Protein AF-0000000080838903 (afdb_homodimer)

Foldseek 3Di:
DPPPLAFDVCVVVVVVVQPQFAGQRDFAAQVAADPQLVVVVVVCPVVQVDFDDQQLQLLLCLVCVLLVHDSLQKDKFQALLLVLLLLCVLQVWAEEEEEDLARPVNVVSNVVGNHHYHYDYQDVVNLSADPLVVLLVVCQVDQTQEYEYEAVGPPSQDHDFLVSVVSSVVSCVVRNHAYEYECQFQLLFDVSSVGPNVVVLDQRYKYKYGCCHLNPPVVQGMIMMGHNNSSSSVSSSVVDDTRRRHPSNSSCSNGVSPPVVSSVVSNVQSVPQLVVLQVLQVQFDQKDWRRHRGQKTKIFGHPDFLVVLQVQVVVVSYHWAQCCPRPPHHRGMTMTGGYGPVSSVVSSVSSCVPGPGPD/DPPDLAFDVCVVVVVVVQPQFAGQRDFAAQVAADPQLVVVVVVCPVVQVDFDDQQLQLLLCLVCVLLVHDSLQKDKFQALLLVLLLLCVLQVWAEEEEEDLARPSNVVSNVVGNHHYDYDYQDVVNLSADPLVVLLVVCQVDQTQEYEYEAVGPPSQDHDFLVSVVSSVVSCVVRNHAYEYECQFLLLFDVSSVGPNVVVLDQRYKYKYGCCHLNPPVVQGMIMMGHNNSSSSVSSSVVDDTRRRGPSNSSCSNGVSPPVVSSVVSNVQSVPQLVVLQVLQVQFPQKDWRRHRGQKTKIFGHPDFLVVLQVQVVVVSYHWAQCCPRPPHHRRMTMTGGYGPVSSVVSSVSSCVPGPGND

Solvent-accessible surface area (backbone atoms only — not comparable to full-atom values): 37213 Å² total; per-residue (Å²): 126,84,72,73,87,55,56,53,69,54,57,68,40,39,77,71,69,46,81,74,58,48,66,27,28,37,65,39,39,67,83,38,56,55,62,70,44,53,60,53,51,67,72,44,63,76,58,24,52,37,56,41,61,76,74,39,60,70,45,29,41,48,54,12,56,76,67,75,50,53,46,88,31,43,49,76,23,40,13,40,64,44,40,54,45,38,48,47,68,48,68,58,53,57,28,33,39,32,51,28,51,35,65,68,63,59,58,55,48,41,63,75,40,96,41,48,78,46,76,45,78,34,42,70,95,52,70,45,43,72,59,63,70,60,50,46,50,53,54,72,75,45,83,38,42,30,39,39,42,51,44,40,22,47,60,51,12,37,68,79,52,56,71,59,51,52,54,50,48,55,53,26,59,75,62,65,25,32,35,41,39,35,30,46,47,32,82,56,31,86,67,29,89,81,51,48,72,75,79,65,68,44,55,53,39,34,36,36,29,38,47,24,27,76,49,6,28,40,5,49,23,32,16,30,31,43,42,56,35,66,66,58,52,52,40,25,58,72,69,49,70,80,46,55,43,25,42,66,31,46,51,40,56,60,43,56,80,69,36,59,68,61,52,52,52,51,51,52,49,50,64,51,41,46,54,49,52,49,55,58,45,55,50,27,61,48,37,47,59,43,78,46,55,36,56,32,34,22,34,38,42,72,82,53,44,18,68,58,48,36,54,56,35,40,77,71,37,30,38,50,23,64,36,38,80,29,55,95,47,41,53,34,23,33,32,37,34,49,53,50,71,70,59,43,51,52,51,52,55,58,44,43,74,77,44,53,57,49,123,126,84,71,74,88,57,58,53,69,54,59,67,40,40,77,72,69,47,83,73,58,48,65,26,27,37,64,40,39,69,85,38,55,55,62,72,44,52,61,53,51,68,73,44,63,77,56,25,54,37,55,40,61,76,76,39,61,69,44,28,42,47,53,13,56,76,68,75,51,53,46,88,30,42,47,75,24,40,13,39,64,44,40,54,43,38,48,48,67,47,66,59,54,58,28,35,39,32,50,29,50,34,66,68,64,60,59,55,49,41,63,75,40,96,40,48,77,45,75,44,77,33,41,70,93,53,70,44,45,72,57,62,69,60,51,46,49,54,53,71,76,45,83,38,42,30,38,39,42,51,45,40,23,48,61,51,13,35,68,78,54,55,72,58,50,51,55,49,48,55,53,25,58,78,61,66,24,34,35,41,39,36,30,46,49,32,83,56,30,85,68,28,89,82,48,47,72,76,78,67,68,44,54,54,39,36,36,36,29,39,48,23,26,77,49,7,28,39,6,49,22,32,15,31,31,42,42,54,35,68,67,57,53,49,40,26,59,70,70,49,70,81,48,55,42,24,44,65,31,47,51,39,57,62,43,55,80,68,37,58,67,62,52,51,52,50,51,52,48,50,65,50,42,47,54,52,52,49,54,59,44,54,50,26,64,47,37,48,58,45,78,44,52,36,55,33,35,24,32,40,41,74,81,53,44,19,66,58,49,35,54,56,36,40,76,72,36,28,38,51,23,62,35,38,82,29,54,96,47,41,52,35,24,32,32,38,33,50,52,50,72,69,59,44,51,51,51,51,56,57,45,42,74,78,43,54,59,49,124

Sequence (718 aa):
MNKDLHGGNIYKFQREGKNSILDYSSNINPLGVPQKFIDIAKENFDKLVNYPDPYYIELRKKIAEFNSLNVDNIIVGNGATEILFLYIRALKPRKVLILAPCFAEYERALKSISTKIEYFELKENDNFYPNIINLKKEIENNNYDLLLLCNPNNPTGQFIKLEDIKEIIKTCENKNTKIFIDEAFIEFIENWKEKTVSLLKNKNIFIMRAFTKFFAIPGLRLGYGIGFDEDILKKMWEEKEPWTVNTFANLAGLIMLDDKEYIEKSEKWILEEKKFIYKELSEFQYIKAYKTECNFILVKLTNISSESLREKMIEKNILIRDASNFKFLDYHFVRLAIKDRKSNLKMLETLSEFVEYRGMNKDLHGGNIYKFQREGKNSILDYSSNINPLGVPQKFIDIAKENFDKLVNYPDPYYIELRKKIAEFNSLNVDNIIVGNGATEILFLYIRALKPRKVLILAPCFAEYERALKSISTKIEYFELKENDNFYPNIINLKKEIENNNYDLLLLCNPNNPTGQFIKLEDIKEIIKTCENKNTKIFIDEAFIEFIENWKEKTVSLLKNKNIFIMRAFTKFFAIPGLRLGYGIGFDEDILKKMWEEKEPWTVNTFANLAGLIMLDDKEYIEKSEKWILEEKKFIYKELSEFQYIKAYKTECNFILVKLTNISSESLREKMIEKNILIRDASNFKFLDYHFVRLAIKDRKSNLKMLETLSEFVEYRG

Radius of gyration: 27.22 Å; Cα contacts (8 Å, |Δi|>4): 1450; chains: 2; bounding box: 52×99×55 Å

Organism: Fusobacterium vincentii (NCBI:txid155615)

InterPro domains:
  IPR004839 Aminotransferase, class I/classII, large domain [PF00155] (22-341)
  IPR015421 Pyridoxal phosphate-dependent transferase, major domain [G3DSA:3.40.640.10] (33-259)
  IPR015422 Pyridoxal phosphate-dependent transferase, small domain [G3DSA:3.90.1150.10] (21-351)
  IPR015424 Pyridoxal phosphate-dependent transferase [SSF53383] (15-354)

Nearest PDB structures (foldseek):
  3ftb-assembly2_D  TM=9.572E-01  e=6.690E-36  Clostridium acetobutylicum
  3ftb-assembly2_E  TM=9.507E-01  e=4.378E-35  Clostridium acetobutylicum
  1b5p-assembly1_B  TM=8.440E-01  e=1.342E-21  Thermus thermophilus HB8
  2gb3-assembly3_E  TM=8.335E-01  e=5.248E-22  Thermotoga maritima
  1v2d-assembly1_A-2  TM=8.650E-01  e=5.748E-20  Thermus thermophilus

pLDDT: mean 95.36, std 7.96, range [31.88, 98.94]

Secondary structure (DSSP, 8-state):
----SSS--THHHHHTT----EE-SS---TT-S-HHHHHHHHT-GGGGGSPPPTT-HHHHHHHHHHHT--GGGEEEESSHHHHHHHHHHHH--SEEEEEES--THHHHHHHTTT-EEEEEE--GGGTT---HHHHHHHHHHS--SEEEEESS-TTT-----HHHHHHHHHHHHHTT-EEEEE-TTGGGSTTGGGT-GGGG--TTEEEEEESTTTT--TTT--EEEEES-HHHHHHHHHHSPTT-S-HHHHHHHHHHTT-HHHHHHHHHHHHHHHHHHHHHHHTBTTEEEPP-SSSEEEEEESSS-HHHHHHHHHHTTEE-EE-TTSTT--TTEEEEE---HHHHHHHHHHHHTTS-B--/----SSS--THHHHHTT----EE-SS---TT-S-HHHHHHHHT-GGGGGSPPPTT-HHHHHHHHHHHT--GGGEEEESSHHHHHHHHHHHH--SEEEEEES--THHHHHHHTTT-EEEEEE--GGGTT---HHHHHHHHHHS--SEEEEESS-TTT-----HHHHHHHHHHHHHTT-EEEEE-TTGGGSTTGGGT-GGGG--TTEEEEEESTTTT--TTT--EEEEES-HHHHHHHHHHSPTT-S-HHHHHHHHHHTT-HHHHHHHHHHHHHHHHHHHHHHHTBTTEEEPP-SSSEEEEEESSS-HHHHHHHHHHTTEE-EE-TTSTT--TTEEEEE---HHHHHHHHHHHHTTS-B--

Structure (mmCIF, N/CA/C/O backbone):
data_AF-0000000080838903-model_v1
#
loop_
_entity.id
_entity.type
_entity.pdbx_description
1 polymer 'Histidinol-phosphate transaminase'
#
loop_
_atom_site.group_PDB
_atom_site.id
_atom_site.type_symbol
_atom_site.label_atom_id
_atom_site.label_alt_id
_atom_site.label_comp_id
_atom_site.label_asym_id
_atom_site.label_entity_id
_atom_site.label_seq_id
_atom_site.pdbx_PDB_ins_code
_atom_site.Cartn_x
_atom_site.Cartn_y
_atom_site.Cartn_z
_atom_site.occupancy
_atom_site.B_iso_or_equiv
_atom_site.auth_seq_id
_atom_site.auth_comp_id
_atom_site.auth_asym_id
_atom_site.auth_atom_id
_atom_site.pdbx_PDB_model_num
ATOM 1 N N . MET A 1 1 ? -7.855 19.797 -17.406 1 31.88 1 MET A N 1
ATOM 2 C CA . MET A 1 1 ? -6.613 19.578 -16.672 1 31.88 1 MET A CA 1
ATOM 3 C C . MET A 1 1 ? -6.898 19.266 -15.203 1 31.88 1 MET A C 1
ATOM 5 O O . MET A 1 1 ? -7.539 20.062 -14.508 1 31.88 1 MET A O 1
ATOM 9 N N . ASN A 1 2 ? -7.027 18.016 -14.906 1 43.53 2 ASN A N 1
ATOM 10 C CA . ASN A 1 2 ? -7.391 17.531 -13.586 1 43.53 2 ASN A CA 1
ATOM 11 C C . ASN A 1 2 ? -6.594 18.234 -12.484 1 43.53 2 ASN A C 1
ATOM 13 O O . ASN A 1 2 ? -5.363 18.203 -12.5 1 43.53 2 ASN A O 1
ATOM 17 N N . LYS A 1 3 ? -7.137 19.281 -12.031 1 47.53 3 LYS A N 1
ATOM 18 C CA . LYS A 1 3 ? -6.598 20.078 -10.93 1 47.53 3 LYS A CA 1
ATOM 19 C C . LYS A 1 3 ? -5.98 19.172 -9.859 1 47.53 3 LYS A C 1
ATOM 21 O O . LYS A 1 3 ? -6.59 18.172 -9.453 1 47.53 3 LYS A O 1
ATOM 26 N N . ASP A 1 4 ? -4.656 19.406 -9.703 1 58.56 4 ASP A N 1
ATOM 27 C CA . ASP A 1 4 ? -3.9 18.703 -8.664 1 58.56 4 ASP A CA 1
ATOM 28 C C . ASP A 1 4 ? -4.551 18.891 -7.297 1 58.56 4 ASP A C 1
ATOM 30 O O . ASP A 1 4 ? -4.605 20 -6.77 1 58.56 4 ASP A O 1
ATOM 34 N N . LEU A 1 5 ? -5.254 17.984 -6.855 1 62.84 5 LEU A N 1
ATOM 35 C CA . LEU A 1 5 ? -5.984 17.984 -5.59 1 62.84 5 LEU A CA 1
ATOM 36 C C . LEU A 1 5 ? -5.027 18.141 -4.41 1 62.84 5 LEU A C 1
ATOM 38 O O . LEU A 1 5 ? -5.406 18.656 -3.361 1 62.84 5 LEU A O 1
ATOM 42 N N . HIS A 1 6 ? -3.789 17.766 -4.746 1 73.31 6 HIS A N 1
ATOM 43 C CA . HIS A 1 6 ? -2.846 17.734 -3.635 1 73.31 6 HIS A CA 1
ATOM 44 C C . HIS A 1 6 ? -1.584 18.531 -3.959 1 73.31 6 HIS A C 1
ATOM 46 O O . HIS A 1 6 ? -1.337 18.859 -5.121 1 73.31 6 HIS A O 1
ATOM 52 N N . GLY A 1 7 ? -0.946 19.031 -2.957 1 73.25 7 GLY A N 1
ATOM 53 C CA . GLY A 1 7 ? 0.39 19.578 -3.117 1 73.25 7 GLY A CA 1
ATOM 54 C C . GLY A 1 7 ? 1.44 18.531 -3.404 1 73.25 7 GLY A C 1
ATOM 55 O O . GLY A 1 7 ? 1.166 17.328 -3.311 1 73.25 7 GLY A O 1
ATOM 56 N N . GLY A 1 8 ? 2.551 18.953 -3.945 1 73.19 8 GLY A N 1
ATOM 57 C CA . GLY A 1 8 ? 3.707 18.062 -4.02 1 73.19 8 GLY A CA 1
ATOM 58 C C . GLY A 1 8 ? 3.863 17.406 -5.371 1 73.19 8 GLY A C 1
ATOM 59 O O . GLY A 1 8 ? 4.766 16.578 -5.566 1 73.19 8 GLY A O 1
ATOM 60 N N . ASN A 1 9 ? 2.945 17.734 -6.23 1 76.12 9 ASN A N 1
ATOM 61 C CA . ASN A 1 9 ? 3.088 17.125 -7.547 1 76.12 9 ASN A CA 1
ATOM 62 C C . ASN A 1 9 ? 4.176 17.812 -8.367 1 76.12 9 ASN A C 1
ATOM 64 O O . ASN A 1 9 ? 3.879 18.469 -9.359 1 76.12 9 ASN A O 1
ATOM 68 N N . ILE A 1 10 ? 5.371 17.531 -8.039 1 81.88 10 ILE A N 1
ATOM 69 C CA . ILE A 1 10 ? 6.523 18.188 -8.656 1 81.88 10 ILE A CA 1
ATOM 70 C C . ILE A 1 10 ? 6.809 17.531 -10.016 1 81.88 10 ILE A C 1
ATOM 72 O O . ILE A 1 10 ? 7.551 18.094 -10.828 1 81.88 10 ILE A O 1
ATOM 76 N N . TYR A 1 11 ? 6.277 16.391 -10.211 1 83.12 11 TYR A N 1
ATOM 77 C CA . TYR A 1 11 ? 6.609 15.586 -11.375 1 83.12 11 TYR A CA 1
ATOM 78 C C . TYR A 1 11 ? 6.055 16.219 -12.648 1 83.12 11 TYR A C 1
ATOM 80 O O . TYR A 1 11 ? 6.641 16.062 -13.727 1 83.12 11 TYR A O 1
ATOM 88 N N . LYS A 1 12 ? 4.934 16.891 -12.5 1 79.81 12 LYS A N 1
ATOM 89 C CA . LYS A 1 12 ? 4.438 17.641 -13.641 1 79.81 12 LYS A CA 1
ATOM 90 C C . LYS A 1 12 ? 5.473 18.656 -14.125 1 79.81 12 LYS A C 1
ATOM 92 O O . LYS A 1 12 ? 5.707 18.781 -15.328 1 79.81 12 LYS A O 1
ATOM 97 N N . PHE A 1 13 ? 6.156 19.234 -13.211 1 81.69 13 PHE A N 1
ATOM 98 C CA . PHE A 1 13 ? 7.129 20.266 -13.531 1 81.69 13 PHE A CA 1
ATOM 99 C C . PHE A 1 13 ? 8.43 19.656 -14.031 1 81.69 13 PHE A C 1
ATOM 101 O O . PHE A 1 13 ? 9.094 20.219 -14.906 1 81.69 13 PHE A O 1
ATOM 108 N N . GLN A 1 14 ? 8.719 18.5 -13.453 1 82.69 14 GLN A N 1
ATOM 109 C CA . GLN A 1 14 ? 9.906 17.812 -13.922 1 82.69 14 GLN A CA 1
ATOM 110 C C . GLN A 1 14 ? 9.766 17.391 -15.383 1 82.69 14 GLN A C 1
ATOM 112 O O . GLN A 1 14 ? 10.719 17.5 -16.156 1 82.69 14 GLN A O 1
ATOM 117 N N . ARG A 1 15 ? 8.664 16.969 -15.742 1 80.81 15 ARG A N 1
ATOM 118 C CA . ARG A 1 15 ? 8.406 16.578 -17.125 1 80.81 15 ARG A CA 1
ATOM 119 C C . ARG A 1 15 ? 8.477 17.781 -18.062 1 80.81 15 ARG A C 1
ATOM 121 O O . ARG A 1 15 ? 8.742 17.625 -19.25 1 80.81 15 ARG A O 1
ATOM 128 N N . GLU A 1 16 ? 8.305 18.984 -17.484 1 82.38 16 GLU A N 1
ATOM 129 C CA . GLU A 1 16 ? 8.391 20.219 -18.25 1 82.38 16 GLU A CA 1
ATOM 130 C C . GLU A 1 16 ? 9.805 20.781 -18.234 1 82.38 16 GLU A C 1
ATOM 132 O O . GLU A 1 16 ? 10.047 21.891 -18.734 1 82.38 16 GLU A O 1
ATOM 137 N N . GLY A 1 17 ? 10.719 20.094 -17.594 1 78.31 17 GLY A N 1
ATOM 138 C CA . GLY A 1 17 ? 12.117 20.484 -17.625 1 78.31 17 GLY A CA 1
ATOM 139 C C . GLY A 1 17 ? 12.547 21.266 -16.391 1 78.31 17 GLY A C 1
ATOM 140 O O . GLY A 1 17 ? 13.688 21.734 -16.312 1 78.31 17 GLY A O 1
ATOM 141 N N . LYS A 1 18 ? 11.648 21.438 -15.477 1 79.38 18 LYS A N 1
ATOM 142 C CA . LYS A 1 18 ? 11.969 22.141 -14.242 1 79.38 18 LYS A CA 1
ATOM 143 C C . LYS A 1 18 ? 12.414 21.172 -13.148 1 79.38 18 LYS A C 1
ATOM 145 O O . LYS A 1 18 ? 11.594 20.688 -12.367 1 79.38 18 LYS A O 1
ATOM 150 N N . ASN A 1 19 ? 13.656 20.953 -12.906 1 79.19 19 ASN A N 1
ATOM 151 C CA . ASN A 1 19 ? 14.18 19.891 -12.047 1 79.19 19 ASN A CA 1
ATOM 152 C C . ASN A 1 19 ? 14.523 20.422 -10.656 1 79.19 19 ASN A C 1
ATOM 154 O O . ASN A 1 19 ? 14.742 19.641 -9.734 1 79.19 19 ASN A O 1
ATOM 158 N N . SER A 1 20 ? 14.484 21.719 -10.477 1 85.81 20 SER A N 1
ATOM 159 C CA . SER A 1 20 ? 14.922 22.266 -9.195 1 85.81 20 SER A CA 1
ATOM 160 C C . SER A 1 20 ? 13.828 23.125 -8.555 1 85.81 20 SER A C 1
ATOM 162 O O . SER A 1 20 ? 14.07 24.266 -8.172 1 85.81 20 SER A O 1
ATOM 164 N N . ILE A 1 21 ? 12.766 22.562 -8.422 1 91.25 21 ILE A N 1
ATOM 165 C CA . ILE A 1 21 ? 11.664 23.328 -7.844 1 91.25 21 ILE A CA 1
ATOM 166 C C . ILE A 1 21 ? 11.719 23.234 -6.32 1 91.25 21 ILE A C 1
ATOM 168 O O . ILE A 1 21 ? 11.914 22.141 -5.766 1 91.25 21 ILE A O 1
ATOM 172 N N . LEU A 1 22 ? 11.789 24.406 -5.688 1 95.12 22 LEU A N 1
ATOM 173 C CA . LEU A 1 22 ? 11.648 24.484 -4.238 1 95.12 22 LEU A CA 1
ATOM 174 C C . LEU A 1 22 ? 10.188 24.312 -3.826 1 95.12 22 LEU A C 1
ATOM 176 O O . LEU A 1 22 ? 9.375 25.203 -4.031 1 95.12 22 LEU A O 1
ATOM 180 N N . ASP A 1 23 ? 9.828 23.125 -3.223 1 95.38 23 ASP A N 1
ATOM 181 C CA . ASP A 1 23 ? 8.438 22.75 -3.008 1 95.38 23 ASP A CA 1
ATOM 182 C C . ASP A 1 23 ? 7.949 23.203 -1.637 1 95.38 23 ASP A C 1
ATOM 184 O O . ASP A 1 23 ? 8.203 22.547 -0.627 1 95.38 23 ASP A O 1
ATOM 188 N N . TYR A 1 24 ? 7.203 24.312 -1.584 1 97.44 24 TYR A N 1
ATOM 189 C CA . TYR A 1 24 ? 6.547 24.812 -0.381 1 97.44 24 TYR A CA 1
ATOM 190 C C . TYR A 1 24 ? 5.102 24.344 -0.315 1 97.44 24 TYR A C 1
ATOM 192 O O . TYR A 1 24 ? 4.344 24.766 0.565 1 97.44 24 TYR A O 1
ATOM 200 N N . SER A 1 25 ? 4.691 23.453 -1.277 1 96.25 25 SER A N 1
ATOM 201 C CA . SER A 1 25 ? 3.312 22.984 -1.311 1 96.25 25 SER A CA 1
ATOM 202 C C . SER A 1 25 ? 3.133 21.75 -0.447 1 96.25 25 SER A C 1
ATOM 204 O O . SER A 1 25 ? 2.006 21.375 -0.109 1 96.25 25 SER A O 1
ATOM 206 N N . SER A 1 26 ? 4.191 21.047 -0.127 1 94.81 26 SER A N 1
ATOM 207 C CA . SER A 1 26 ? 4.152 19.859 0.716 1 94.81 26 SER A CA 1
ATOM 208 C C . SER A 1 26 ? 4.781 20.125 2.078 1 94.81 26 SER A C 1
ATOM 210 O O . SER A 1 26 ? 5.844 20.75 2.168 1 94.81 26 SER A O 1
ATOM 212 N N . ASN A 1 27 ? 4.168 19.672 3.066 1 97.06 27 ASN A N 1
ATOM 213 C CA . ASN A 1 27 ? 4.559 19.938 4.441 1 97.06 27 ASN A CA 1
ATOM 214 C C . ASN A 1 27 ? 5.496 18.859 4.988 1 97.06 27 ASN A C 1
ATOM 216 O O . ASN A 1 27 ? 5.141 18.141 5.918 1 97.06 27 ASN A O 1
ATOM 220 N N . ILE A 1 28 ? 6.691 18.828 4.418 1 97.56 28 ILE A N 1
ATOM 221 C CA . ILE A 1 28 ? 7.648 17.781 4.766 1 97.56 28 ILE A CA 1
ATOM 222 C C . ILE A 1 28 ? 8.82 18.391 5.535 1 97.56 28 ILE A C 1
ATOM 224 O O . ILE A 1 28 ? 9.305 19.469 5.188 1 97.56 28 ILE A O 1
ATOM 228 N N . ASN A 1 29 ? 9.266 17.734 6.605 1 98.56 29 ASN A N 1
ATOM 229 C CA . ASN A 1 29 ? 10.438 18.125 7.375 1 98.56 29 ASN A CA 1
ATOM 230 C C . ASN A 1 29 ? 11.648 18.359 6.477 1 98.56 29 ASN A C 1
ATOM 232 O O . ASN A 1 29 ? 12.078 17.438 5.77 1 98.56 29 ASN A O 1
ATOM 236 N N . PRO A 1 30 ? 12.227 19.547 6.484 1 97.88 30 PRO A N 1
ATOM 237 C CA . PRO A 1 30 ? 13.312 19.859 5.555 1 97.88 30 PRO A CA 1
ATOM 238 C C . PRO A 1 30 ? 14.625 19.188 5.938 1 97.88 30 PRO A C 1
ATOM 240 O O . PRO A 1 30 ? 15.586 19.219 5.16 1 97.88 30 PRO A O 1
ATOM 243 N N . LEU A 1 31 ? 14.664 18.578 7.102 1 98 31 LEU A N 1
ATOM 244 C CA . LEU A 1 31 ? 15.875 17.891 7.508 1 98 31 LEU A CA 1
ATOM 245 C C . LEU A 1 31 ? 16.109 16.641 6.652 1 98 31 LEU A C 1
ATOM 247 O O . LEU A 1 31 ? 17.203 16.078 6.652 1 98 31 LEU A O 1
ATOM 251 N N . GLY A 1 32 ? 15.07 16.219 6.012 1 97.94 32 GLY A N 1
ATOM 252 C CA . GLY A 1 32 ? 15.203 15.102 5.094 1 97.94 32 GLY A CA 1
ATOM 253 C C . GLY A 1 32 ? 15.133 13.75 5.785 1 97.94 32 GLY A C 1
ATOM 254 O O . GLY A 1 32 ? 14.75 13.672 6.953 1 97.94 32 GLY A O 1
ATOM 255 N N . VAL A 1 33 ? 15.422 12.727 5.027 1 98.44 33 VAL A N 1
ATOM 256 C CA . VAL A 1 33 ? 15.344 11.352 5.523 1 98.44 33 VAL A CA 1
ATOM 257 C C . VAL A 1 33 ? 16.422 11.125 6.582 1 98.44 33 VAL A C 1
ATOM 259 O O . VAL A 1 33 ? 17.578 11.477 6.379 1 98.44 33 VAL A O 1
ATOM 262 N N . PRO A 1 34 ? 16.078 10.547 7.711 1 98.5 34 PRO A N 1
ATOM 263 C CA . PRO A 1 34 ? 17.062 10.281 8.75 1 98.5 34 PRO A CA 1
ATOM 264 C C . PRO A 1 34 ? 18.234 9.422 8.258 1 98.5 34 PRO A C 1
ATOM 266 O O . PRO A 1 34 ? 18 8.344 7.695 1 98.5 34 PRO A O 1
ATOM 269 N N . GLN A 1 35 ? 19.438 9.859 8.523 1 98.19 35 GLN A N 1
ATOM 270 C CA . GLN A 1 35 ? 20.641 9.188 8.039 1 98.19 35 GLN A CA 1
ATOM 271 C C . GLN A 1 35 ? 20.781 7.793 8.641 1 98.19 35 GLN A C 1
ATOM 273 O O . GLN A 1 35 ? 21.219 6.859 7.965 1 98.19 35 GLN A O 1
ATOM 278 N N . LYS A 1 36 ? 20.391 7.648 9.898 1 98.06 36 LYS A N 1
ATOM 279 C CA . LYS A 1 36 ? 20.469 6.344 10.555 1 98.06 36 LYS A CA 1
ATOM 280 C C . LYS A 1 36 ? 19.672 5.297 9.797 1 98.06 36 LYS A C 1
ATOM 282 O O . LYS A 1 36 ? 20.125 4.164 9.617 1 98.06 36 LYS A O 1
ATOM 287 N N . PHE A 1 37 ? 18.516 5.637 9.375 1 98.44 37 PHE A N 1
ATOM 288 C CA . PHE A 1 37 ? 17.688 4.734 8.578 1 98.44 37 PHE A CA 1
ATOM 289 C C . PHE A 1 37 ? 18.359 4.422 7.25 1 98.44 37 PHE A C 1
ATOM 291 O O . PHE A 1 37 ? 18.422 3.258 6.84 1 98.44 37 PHE A O 1
ATOM 298 N N . ILE A 1 38 ? 18.859 5.465 6.547 1 98.25 38 ILE A N 1
ATOM 299 C CA . ILE A 1 38 ? 19.5 5.285 5.25 1 98.25 38 ILE A CA 1
ATOM 300 C C . ILE A 1 38 ? 20.625 4.266 5.367 1 98.25 38 ILE A C 1
ATOM 302 O O . ILE A 1 38 ? 20.703 3.324 4.574 1 98.25 38 ILE A O 1
ATOM 306 N N . ASP A 1 39 ? 21.453 4.402 6.395 1 98.12 39 ASP A N 1
ATOM 307 C CA . ASP A 1 39 ? 22.609 3.543 6.582 1 98.12 39 ASP A CA 1
ATOM 308 C C . ASP A 1 39 ? 22.203 2.088 6.773 1 98.12 39 ASP A C 1
ATOM 310 O O . ASP A 1 39 ? 22.781 1.185 6.172 1 98.12 39 ASP A O 1
ATOM 314 N N . ILE A 1 40 ? 21.203 1.853 7.555 1 97.88 40 ILE A N 1
ATOM 315 C CA . ILE A 1 40 ? 20.766 0.494 7.855 1 97.88 40 ILE A CA 1
ATOM 316 C C . ILE A 1 40 ? 20.031 -0.093 6.652 1 97.88 40 ILE A C 1
ATOM 318 O O . ILE A 1 40 ? 20.219 -1.261 6.309 1 97.88 40 ILE A O 1
ATOM 322 N N . ALA A 1 41 ? 19.188 0.715 5.996 1 97.94 41 ALA A N 1
ATOM 323 C CA . ALA A 1 41 ? 18.438 0.255 4.836 1 97.94 41 ALA A CA 1
ATOM 324 C C . ALA A 1 41 ? 19.375 -0.19 3.713 1 97.94 41 ALA A C 1
ATOM 326 O O . ALA A 1 41 ? 19.109 -1.186 3.035 1 97.94 41 ALA A O 1
ATOM 327 N N . LYS A 1 42 ? 20.438 0.542 3.516 1 97.81 42 LYS A N 1
ATOM 328 C CA . LYS A 1 42 ? 21.391 0.248 2.451 1 97.81 42 LYS A CA 1
ATOM 329 C C . LYS A 1 42 ? 21.984 -1.142 2.623 1 97.81 42 LYS A C 1
ATOM 331 O O . LYS A 1 42 ? 22.406 -1.77 1.646 1 97.81 42 LYS A O 1
ATOM 336 N N . GLU A 1 43 ? 21.938 -1.652 3.811 1 97.19 43 GLU A N 1
ATOM 337 C CA . GLU A 1 43 ? 22.547 -2.951 4.094 1 97.19 43 GLU A CA 1
ATOM 338 C C . GLU A 1 43 ? 21.484 -4.059 4.109 1 97.19 43 GLU A C 1
ATOM 340 O O . GLU A 1 43 ? 21.812 -5.215 4.391 1 97.19 43 GLU A O 1
ATOM 345 N N . ASN A 1 44 ? 20.281 -3.771 3.773 1 96.69 44 ASN A N 1
ATOM 346 C CA . ASN A 1 44 ? 19.219 -4.758 4.008 1 96.69 44 ASN A CA 1
ATOM 347 C C . ASN A 1 44 ? 18.359 -4.965 2.766 1 96.69 44 ASN A C 1
ATOM 349 O O . ASN A 1 44 ? 17.203 -5.355 2.869 1 96.69 44 ASN A O 1
ATOM 353 N N . PHE A 1 45 ? 18.922 -4.727 1.612 1 97.19 45 PHE A N 1
ATOM 354 C CA . PHE A 1 45 ? 18.172 -4.918 0.379 1 97.19 45 PHE A CA 1
ATOM 355 C C . PHE A 1 45 ? 17.844 -6.395 0.159 1 97.19 45 PHE A C 1
ATOM 357 O O . PHE A 1 45 ? 16.875 -6.73 -0.507 1 97.19 45 PHE A O 1
ATOM 364 N N . ASP A 1 46 ? 18.625 -7.301 0.744 1 94.12 46 ASP A N 1
ATOM 365 C CA . ASP A 1 46 ? 18.422 -8.742 0.6 1 94.12 46 ASP A CA 1
ATOM 366 C C . ASP A 1 46 ? 17.125 -9.18 1.279 1 94.12 46 ASP A C 1
ATOM 368 O O . ASP A 1 46 ? 16.578 -10.234 0.948 1 94.12 46 ASP A O 1
ATOM 372 N N . LYS A 1 47 ? 16.625 -8.383 2.213 1 94.06 47 LYS A N 1
ATOM 373 C CA . LYS A 1 47 ? 15.398 -8.719 2.938 1 94.06 47 LYS A CA 1
ATOM 374 C C . LYS A 1 47 ? 14.164 -8.562 2.047 1 94.06 47 LYS A C 1
ATOM 376 O O . LYS A 1 47 ? 13.094 -9.078 2.365 1 94.06 47 LYS A O 1
ATOM 381 N N . LEU A 1 48 ? 14.352 -7.922 0.918 1 97.12 48 LEU A N 1
ATOM 382 C CA . LEU A 1 48 ? 13.234 -7.66 0.017 1 97.12 48 LEU A CA 1
ATOM 383 C C . LEU A 1 48 ? 12.703 -8.961 -0.579 1 97.12 48 LEU A C 1
ATOM 385 O O . LEU A 1 48 ? 11.594 -8.984 -1.128 1 97.12 48 LEU A O 1
ATOM 389 N N . VAL A 1 49 ? 13.406 -10.102 -0.473 1 96.19 49 VAL A N 1
ATOM 390 C CA . VAL A 1 49 ? 13.016 -11.367 -1.077 1 96.19 49 VAL A CA 1
ATOM 391 C C . VAL A 1 49 ? 11.914 -12.023 -0.242 1 96.19 49 VAL A C 1
ATOM 393 O O . VAL A 1 49 ? 11.281 -12.984 -0.684 1 96.19 49 VAL A O 1
ATOM 396 N N . ASN A 1 50 ? 11.672 -11.469 0.924 1 93.44 50 ASN A N 1
ATOM 397 C CA . ASN A 1 50 ? 10.633 -11.992 1.801 1 93.44 50 ASN A CA 1
ATOM 398 C C . ASN A 1 50 ? 9.43 -11.055 1.868 1 93.44 50 ASN A C 1
ATOM 400 O O . ASN A 1 50 ? 9.594 -9.828 1.816 1 93.44 50 ASN A O 1
ATOM 404 N N . TYR A 1 51 ? 8.273 -11.688 1.988 1 92.19 51 TYR A N 1
ATOM 405 C CA . TYR A 1 51 ? 7.113 -10.891 2.365 1 92.19 51 TYR A CA 1
ATOM 406 C C . TYR A 1 51 ? 7.27 -10.328 3.771 1 92.19 51 TYR A C 1
ATOM 408 O O . TYR A 1 51 ? 7.895 -10.953 4.633 1 92.19 51 TYR A O 1
ATOM 416 N N . PRO A 1 52 ? 6.719 -9.133 3.926 1 92.5 52 PRO A N 1
ATOM 417 C CA . PRO A 1 52 ? 6.742 -8.617 5.297 1 92.5 52 PRO A CA 1
ATOM 418 C C . PRO A 1 52 ? 5.914 -9.461 6.262 1 92.5 52 PRO A C 1
ATOM 420 O O . PRO A 1 52 ? 5.121 -10.297 5.824 1 92.5 52 PRO A O 1
ATOM 423 N N . ASP A 1 53 ? 6.211 -9.281 7.551 1 91.94 53 ASP A N 1
ATOM 424 C CA . ASP A 1 53 ? 5.352 -9.883 8.562 1 91.94 53 ASP A CA 1
ATOM 425 C C . ASP A 1 53 ? 3.895 -9.477 8.359 1 91.94 53 ASP A C 1
ATOM 427 O O . ASP A 1 53 ? 3.576 -8.289 8.312 1 91.94 53 ASP A O 1
ATOM 431 N N . PRO A 1 54 ? 3.062 -10.438 8.203 1 90.25 54 PRO A N 1
ATOM 432 C CA . PRO A 1 54 ? 1.663 -10.109 7.926 1 90.25 54 PRO A CA 1
ATOM 433 C C . PRO A 1 54 ? 1.014 -9.305 9.055 1 90.25 54 PRO A C 1
ATOM 435 O O . PRO A 1 54 ? 0.031 -8.594 8.82 1 90.25 54 PRO A O 1
ATOM 438 N N . TYR A 1 55 ? 1.565 -9.375 10.227 1 92.94 55 TYR A N 1
ATOM 439 C CA . TYR A 1 55 ? 0.939 -8.703 11.359 1 92.94 55 TYR A CA 1
ATOM 440 C C . TYR A 1 55 ? 1.834 -7.586 11.891 1 92.94 55 TYR A C 1
ATOM 442 O O . TYR A 1 55 ? 1.456 -6.871 12.82 1 92.94 55 TYR A O 1
ATOM 450 N N . TYR A 1 56 ? 2.984 -7.496 11.367 1 96.88 56 TYR A N 1
ATOM 451 C CA . TYR A 1 56 ? 3.926 -6.434 11.703 1 96.88 56 TYR A CA 1
ATOM 452 C C . TYR A 1 56 ? 4.117 -6.32 13.211 1 96.88 56 TYR A C 1
ATOM 454 O O . TYR A 1 56 ? 4.055 -5.227 13.773 1 96.88 56 TYR A O 1
ATOM 462 N N . ILE A 1 57 ? 4.332 -7.398 13.852 1 96.75 57 ILE A N 1
ATOM 463 C CA . ILE A 1 57 ? 4.305 -7.473 15.305 1 96.75 57 ILE A CA 1
ATOM 464 C C . ILE A 1 57 ? 5.387 -6.57 15.891 1 96.75 57 ILE A C 1
ATOM 466 O O . ILE A 1 57 ? 5.109 -5.73 16.75 1 96.75 57 ILE A O 1
ATOM 470 N N . GLU A 1 58 ? 6.641 -6.676 15.43 1 96.94 58 GLU A N 1
ATOM 471 C CA . GLU A 1 58 ? 7.738 -5.887 15.977 1 96.94 58 GLU A CA 1
ATOM 472 C C . GLU A 1 58 ? 7.527 -4.398 15.727 1 96.94 58 GLU A C 1
ATOM 474 O O . GLU A 1 58 ? 7.816 -3.568 16.594 1 96.94 58 GLU A O 1
ATOM 479 N N . LEU A 1 59 ? 7.035 -4.035 14.57 1 98.31 59 LEU A N 1
ATOM 480 C CA . LEU A 1 59 ? 6.742 -2.643 14.242 1 98.31 59 LEU A CA 1
ATOM 481 C C . LEU A 1 59 ? 5.668 -2.082 15.172 1 98.31 59 LEU A C 1
ATOM 483 O O . LEU A 1 59 ? 5.816 -0.982 15.711 1 98.31 59 LEU A O 1
ATOM 487 N N . ARG A 1 60 ? 4.598 -2.828 15.359 1 98.69 60 ARG A N 1
ATOM 488 C CA . ARG A 1 60 ? 3.514 -2.396 16.234 1 98.69 60 ARG A CA 1
ATOM 489 C C . ARG A 1 60 ? 3.998 -2.242 17.672 1 98.69 60 ARG A C 1
ATOM 491 O O . ARG A 1 60 ? 3.6 -1.31 18.375 1 98.69 60 ARG A O 1
ATOM 498 N N . LYS A 1 61 ? 4.867 -3.15 18.094 1 98.5 61 LYS A N 1
ATOM 499 C CA . LYS A 1 61 ? 5.43 -3.045 19.438 1 98.5 61 LYS A CA 1
ATOM 500 C C . LYS A 1 61 ? 6.238 -1.76 19.594 1 98.5 61 LYS A C 1
ATOM 502 O O . LYS A 1 61 ? 6.113 -1.062 20.609 1 98.5 61 LYS A O 1
ATOM 507 N N . LYS A 1 62 ? 7.062 -1.478 18.609 1 98.62 62 LYS A N 1
ATOM 508 C CA . LYS A 1 62 ? 7.891 -0.273 18.641 1 98.62 62 LYS A CA 1
ATOM 509 C C . LYS A 1 62 ? 7.027 0.984 18.703 1 98.62 62 LYS A C 1
ATOM 511 O O . LYS A 1 62 ? 7.301 1.899 19.484 1 98.62 62 LYS A O 1
ATOM 516 N N . ILE A 1 63 ? 5.984 1.033 17.906 1 98.75 63 ILE A N 1
ATOM 517 C CA . ILE A 1 63 ? 5.074 2.174 17.859 1 98.75 63 ILE A CA 1
ATOM 518 C C . ILE A 1 63 ? 4.336 2.293 19.188 1 98.75 63 ILE A C 1
ATOM 520 O O . ILE A 1 63 ? 4.16 3.395 19.719 1 98.75 63 ILE A O 1
ATOM 524 N N . ALA A 1 64 ? 3.898 1.155 19.703 1 98.69 64 ALA A N 1
ATOM 525 C CA . ALA A 1 64 ? 3.217 1.138 20.984 1 98.69 64 ALA A CA 1
ATOM 526 C C . ALA A 1 64 ? 4.105 1.71 22.094 1 98.69 64 ALA A C 1
ATOM 528 O O . ALA A 1 64 ? 3.666 2.545 22.875 1 98.69 64 ALA A O 1
ATOM 529 N N . GLU A 1 65 ? 5.309 1.284 22.109 1 98.19 65 GLU A N 1
ATOM 530 C CA . GLU A 1 65 ? 6.266 1.771 23.094 1 98.19 65 GLU A CA 1
ATOM 531 C C . GLU A 1 65 ? 6.469 3.279 22.969 1 98.19 65 GLU A C 1
ATOM 533 O O . GLU A 1 65 ? 6.441 3.998 23.969 1 98.19 65 GLU A O 1
ATOM 538 N N . PHE A 1 66 ? 6.637 3.73 21.781 1 97.62 66 PHE A N 1
ATOM 539 C CA . PHE A 1 66 ? 6.859 5.145 21.5 1 97.62 66 PHE A CA 1
ATOM 540 C C . PHE A 1 66 ? 5.695 5.984 22.016 1 97.62 66 PHE A C 1
ATOM 542 O O . PHE A 1 66 ? 5.891 7.121 22.453 1 97.62 66 PHE A O 1
ATOM 549 N N . ASN A 1 67 ? 4.496 5.438 22.031 1 97.5 67 ASN A N 1
ATOM 550 C CA . ASN A 1 67 ? 3.291 6.16 22.422 1 97.5 67 ASN A CA 1
ATOM 551 C C . ASN A 1 67 ? 2.828 5.762 23.812 1 97.5 67 ASN A C 1
ATOM 553 O O . ASN A 1 67 ? 1.781 6.215 24.281 1 97.5 67 ASN A O 1
ATOM 557 N N . SER A 1 68 ? 3.555 4.914 24.516 1 97.44 68 SER A N 1
ATOM 558 C CA . SER A 1 68 ? 3.199 4.402 25.844 1 97.44 68 SER A CA 1
ATOM 559 C C . SER A 1 68 ? 1.834 3.723 25.828 1 97.44 68 SER A C 1
ATOM 561 O O . SER A 1 68 ? 0.977 4.016 26.656 1 97.44 68 SER A O 1
ATOM 563 N N . LEU A 1 69 ? 1.674 2.877 24.844 1 98.38 69 LEU A N 1
ATOM 564 C CA . LEU A 1 69 ? 0.432 2.135 24.672 1 98.38 69 LEU A CA 1
ATOM 565 C C . LEU A 1 69 ? 0.708 0.643 24.516 1 98.38 69 LEU A C 1
ATOM 567 O O . LEU A 1 69 ? 1.854 0.204 24.625 1 98.38 69 LEU A O 1
ATOM 571 N N . ASN A 1 70 ? -0.364 -0.125 24.391 1 98.12 70 ASN A N 1
ATOM 572 C CA . ASN A 1 70 ? -0.267 -1.558 24.141 1 98.12 70 ASN A CA 1
ATOM 573 C C . ASN A 1 70 ? -0.229 -1.854 22.641 1 98.12 70 ASN A C 1
ATOM 575 O O . ASN A 1 70 ? -0.842 -1.14 21.844 1 98.12 70 ASN A O 1
ATOM 579 N N . VAL A 1 71 ? 0.46 -2.947 22.328 1 98.31 71 VAL A N 1
ATOM 580 C CA . VAL A 1 71 ? 0.601 -3.365 20.938 1 98.31 71 VAL A CA 1
ATOM 581 C C . VAL A 1 71 ? -0.78 -3.559 20.312 1 98.31 71 VAL A C 1
ATOM 583 O O . VAL A 1 71 ? -0.977 -3.283 19.141 1 98.31 71 VAL A O 1
ATOM 586 N N . ASP A 1 72 ? -1.776 -3.93 21.047 1 98.06 72 ASP A N 1
ATOM 587 C CA . ASP A 1 72 ? -3.119 -4.219 20.547 1 98.06 72 ASP A CA 1
ATOM 588 C C . ASP A 1 72 ? -3.85 -2.934 20.172 1 98.06 72 ASP A C 1
ATOM 590 O O . ASP A 1 72 ? -4.871 -2.979 19.484 1 98.06 72 ASP A O 1
ATOM 594 N N . ASN A 1 73 ? -3.316 -1.754 20.578 1 98.69 73 ASN A N 1
ATOM 595 C CA . ASN A 1 73 ? -3.924 -0.474 20.234 1 98.69 73 ASN A CA 1
ATOM 596 C C . ASN A 1 73 ? -3.463 0.01 18.859 1 98.69 73 ASN A C 1
ATOM 598 O O . ASN A 1 73 ? -4.008 0.975 18.312 1 98.69 73 ASN A O 1
ATOM 602 N N . ILE A 1 74 ? -2.498 -0.74 18.297 1 98.81 74 ILE A N 1
ATOM 603 C CA . ILE A 1 74 ? -1.777 -0.178 17.156 1 98.81 74 ILE A CA 1
ATOM 604 C C . ILE A 1 74 ? -2.131 -0.951 15.891 1 98.81 74 ILE A C 1
ATOM 606 O O . ILE A 1 74 ? -2.104 -2.184 15.883 1 98.81 74 ILE A O 1
ATOM 610 N N . ILE A 1 75 ? -2.449 -0.264 14.844 1 98.75 75 ILE A N 1
ATOM 611 C CA . ILE A 1 75 ? -2.535 -0.812 13.492 1 98.75 75 ILE A CA 1
ATOM 612 C C . ILE A 1 75 ? -1.656 0.006 12.547 1 98.75 75 ILE A C 1
ATOM 614 O O . ILE A 1 75 ? -1.544 1.226 12.695 1 98.75 75 ILE A O 1
ATOM 618 N N . VAL A 1 76 ? -0.955 -0.621 11.617 1 98.69 76 VAL A N 1
ATOM 619 C CA . VAL A 1 76 ? -0.047 0.073 10.711 1 98.69 76 VAL A CA 1
ATOM 620 C C . VAL A 1 76 ? -0.599 0.022 9.289 1 98.69 76 VAL A C 1
ATOM 622 O O . VAL A 1 76 ? -1.42 -0.84 8.961 1 98.69 76 VAL A O 1
ATOM 625 N N . GLY A 1 77 ? -0.194 0.976 8.484 1 98.38 77 GLY A N 1
ATOM 626 C CA . GLY A 1 77 ? -0.718 1.052 7.133 1 98.38 77 GLY A CA 1
ATOM 627 C C . GLY A 1 77 ? 0.258 1.669 6.148 1 98.38 77 GLY A C 1
ATOM 628 O O . GLY A 1 77 ? 1.234 2.303 6.551 1 98.38 77 GLY A O 1
ATOM 629 N N . ASN A 1 78 ? 0.019 1.407 4.836 1 98.19 78 ASN A N 1
ATOM 630 C CA . ASN A 1 78 ? 0.729 2.035 3.729 1 98.19 78 ASN A CA 1
ATOM 631 C C . ASN A 1 78 ? 0.439 3.533 3.654 1 98.19 78 ASN A C 1
ATOM 633 O O . ASN A 1 78 ? -0.248 3.992 2.742 1 98.19 78 ASN A O 1
ATOM 637 N N . GLY A 1 79 ? 1.106 4.266 4.562 1 97.19 79 GLY A N 1
ATOM 638 C CA . GLY A 1 79 ? 0.764 5.66 4.785 1 97.19 79 GLY A CA 1
ATOM 639 C C . GLY A 1 79 ? -0.458 5.84 5.664 1 97.19 79 GLY A C 1
ATOM 640 O O . GLY A 1 79 ? -1.194 4.887 5.918 1 97.19 79 GLY A O 1
ATOM 641 N N . ALA A 1 80 ? -0.631 7.086 6.117 1 97.06 80 ALA A N 1
ATOM 642 C CA . ALA A 1 80 ? -1.799 7.418 6.93 1 97.06 80 ALA A CA 1
ATOM 643 C C . ALA A 1 80 ? -3.086 7.289 6.121 1 97.06 80 ALA A C 1
ATOM 645 O O . ALA A 1 80 ? -4.145 6.988 6.672 1 97.06 80 ALA A O 1
ATOM 646 N N . THR A 1 81 ? -2.977 7.422 4.867 1 95.56 81 THR A N 1
ATOM 647 C CA . THR A 1 81 ? -4.145 7.352 3.992 1 95.56 81 THR A CA 1
ATOM 648 C C . THR A 1 81 ? -4.82 5.988 4.105 1 95.56 81 THR A C 1
ATOM 650 O O . THR A 1 81 ? -6.047 5.906 4.195 1 95.56 81 THR A O 1
ATOM 653 N N . GLU A 1 82 ? -4.008 4.922 4.105 1 97.31 82 GLU A N 1
ATOM 654 C CA . GLU A 1 82 ? -4.621 3.605 4.25 1 97.31 82 GLU A CA 1
ATOM 655 C C . GLU A 1 82 ? -5.395 3.496 5.562 1 97.31 82 GLU A C 1
ATOM 657 O O . GLU A 1 82 ? -6.461 2.881 5.609 1 97.31 82 GLU A O 1
ATOM 662 N N . ILE A 1 83 ? -4.895 4.074 6.621 1 98.38 83 ILE A N 1
ATOM 663 C CA . ILE A 1 83 ? -5.52 4.02 7.938 1 98.38 83 ILE A CA 1
ATOM 664 C C . ILE A 1 83 ? -6.887 4.691 7.891 1 98.38 83 ILE A C 1
ATOM 666 O O . ILE A 1 83 ? -7.863 4.164 8.43 1 98.38 83 ILE A O 1
ATOM 670 N N . LEU A 1 84 ? -6.941 5.824 7.246 1 98.06 84 LEU A N 1
ATOM 671 C CA . LEU A 1 84 ? -8.195 6.562 7.09 1 98.06 84 LEU A CA 1
ATOM 672 C C . LEU A 1 84 ? -9.242 5.711 6.383 1 98.06 84 LEU A C 1
ATOM 674 O O . LEU A 1 84 ? -10.352 5.535 6.895 1 98.06 84 LEU A O 1
ATOM 678 N N . PHE A 1 85 ? -8.891 5.172 5.281 1 96.06 85 PHE A N 1
ATOM 679 C CA . PHE A 1 85 ? -9.828 4.402 4.48 1 96.06 85 PHE A CA 1
ATOM 680 C C . PHE A 1 85 ? -10.258 3.135 5.215 1 96.06 85 PHE A C 1
ATOM 682 O O . PHE A 1 85 ? -11.43 2.758 5.188 1 96.06 85 PHE A O 1
ATOM 689 N N . LEU A 1 86 ? -9.312 2.465 5.863 1 96.62 86 LEU A N 1
ATOM 690 C CA . LEU A 1 86 ? -9.617 1.263 6.633 1 96.62 86 LEU A CA 1
ATOM 691 C C . LEU A 1 86 ? -10.641 1.56 7.727 1 96.62 86 LEU A C 1
ATOM 693 O O . LEU A 1 86 ? -11.594 0.8 7.914 1 96.62 86 LEU A O 1
ATOM 697 N N . TYR A 1 87 ? -10.391 2.641 8.438 1 98.38 87 TYR A N 1
ATOM 698 C CA . TYR A 1 87 ? -11.289 2.99 9.531 1 98.38 87 TYR A CA 1
ATOM 699 C C . TYR A 1 87 ? -12.703 3.246 9.016 1 98.38 87 TYR A C 1
ATOM 701 O O . TYR A 1 87 ? -13.68 2.77 9.602 1 98.38 87 TYR A O 1
ATOM 709 N N . ILE A 1 88 ? -12.789 3.99 7.965 1 97.5 88 ILE A N 1
ATOM 710 C CA . ILE A 1 88 ? -14.086 4.363 7.398 1 97.5 88 ILE A CA 1
ATOM 711 C C . ILE A 1 88 ? -14.812 3.113 6.906 1 97.5 88 ILE A C 1
ATOM 713 O O . ILE A 1 88 ? -16.016 2.961 7.125 1 97.5 88 ILE A O 1
ATOM 717 N N . ARG A 1 89 ? -14.109 2.201 6.297 1 93.88 89 ARG A N 1
ATOM 718 C CA . ARG A 1 89 ? -14.719 0.969 5.805 1 93.88 89 ARG A CA 1
ATOM 719 C C . ARG A 1 89 ? -15.156 0.078 6.961 1 93.88 89 ARG A C 1
ATOM 721 O O . ARG A 1 89 ? -16.141 -0.661 6.844 1 93.88 89 ARG A O 1
ATOM 728 N N . ALA A 1 90 ? -14.406 0.102 8.023 1 96.25 90 ALA A N 1
ATOM 729 C CA . ALA A 1 90 ? -14.727 -0.714 9.188 1 96.25 90 ALA A CA 1
ATOM 730 C C . ALA A 1 90 ? -15.945 -0.16 9.93 1 96.25 90 ALA A C 1
ATOM 732 O O . ALA A 1 90 ? -16.828 -0.915 10.328 1 96.25 90 ALA A O 1
ATOM 733 N N . LEU A 1 91 ? -15.984 1.156 10.086 1 97.5 91 LEU A N 1
ATOM 734 C CA . LEU A 1 91 ? -17.031 1.799 10.867 1 97.5 91 LEU A CA 1
ATOM 735 C C . LEU A 1 91 ? -18.328 1.91 10.055 1 97.5 91 LEU A C 1
ATOM 737 O O . LEU A 1 91 ? -19.422 1.737 10.594 1 97.5 91 LEU A O 1
ATOM 741 N N . LYS A 1 92 ? -18.266 2.287 8.781 1 96.06 92 LYS A N 1
ATOM 742 C CA . LYS A 1 92 ? -19.375 2.459 7.852 1 96.06 92 LYS A CA 1
ATOM 743 C C . LYS A 1 92 ? -20.375 3.49 8.375 1 96.06 92 LYS A C 1
ATOM 745 O O . LYS A 1 92 ? -21.578 3.215 8.461 1 96.06 92 LYS A O 1
ATOM 750 N N . PRO A 1 93 ? -19.828 4.66 8.633 1 98.06 93 PRO A N 1
ATOM 751 C CA . PRO A 1 93 ? -20.734 5.688 9.156 1 98.06 93 PRO A CA 1
ATOM 752 C C . PRO A 1 93 ? -21.766 6.148 8.125 1 98.06 93 PRO A C 1
ATOM 754 O O . PRO A 1 93 ? -21.438 6.266 6.938 1 98.06 93 PRO A O 1
ATOM 757 N N . ARG A 1 94 ? -23.047 6.402 8.562 1 97.5 94 ARG A N 1
ATOM 758 C CA . ARG A 1 94 ? -24.109 6.848 7.676 1 97.5 94 ARG A CA 1
ATOM 759 C C . ARG A 1 94 ? -24.141 8.367 7.582 1 97.5 94 ARG A C 1
ATOM 761 O O . ARG A 1 94 ? -24.469 8.922 6.531 1 97.5 94 ARG A O 1
ATOM 768 N N . LYS A 1 95 ? -23.812 9.078 8.602 1 98.56 95 LYS A N 1
ATOM 769 C CA . LYS A 1 95 ? -23.812 10.531 8.695 1 98.56 95 LYS A CA 1
ATOM 770 C C . LYS A 1 95 ? -22.594 11.031 9.461 1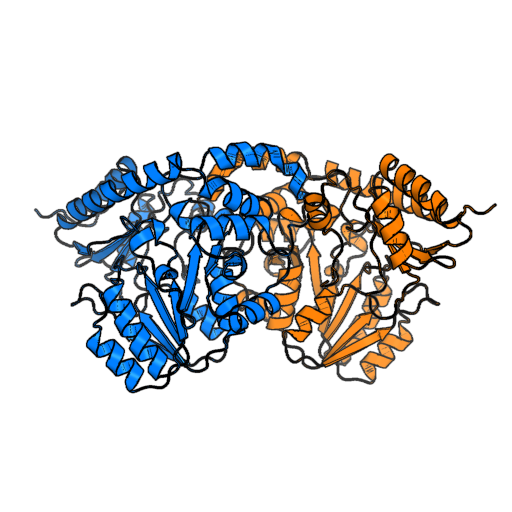 98.56 95 LYS A C 1
ATOM 772 O O . LYS A 1 95 ? -22.344 10.617 10.594 1 98.56 95 LYS A O 1
ATOM 777 N N . VAL A 1 96 ? -21.797 11.969 8.789 1 98.75 96 VAL A N 1
ATOM 778 C CA . VAL A 1 96 ? -20.516 12.375 9.336 1 98.75 96 VAL A CA 1
ATOM 779 C C . VAL A 1 96 ? -20.422 13.898 9.383 1 98.75 96 VAL A C 1
ATOM 781 O O . VAL A 1 96 ? -20.859 14.578 8.453 1 98.75 96 VAL A O 1
ATOM 784 N N . LEU A 1 97 ? -19.953 14.43 10.508 1 98.88 97 LEU A N 1
ATOM 785 C CA . LEU A 1 97 ? -19.609 15.844 10.641 1 98.88 97 LEU A CA 1
ATOM 786 C C . LEU A 1 97 ? -18.109 16.047 10.516 1 98.88 97 LEU A C 1
ATOM 788 O O . LEU A 1 97 ? -17.328 15.414 11.234 1 98.88 97 LEU A O 1
ATOM 792 N N . ILE A 1 98 ? -17.688 16.891 9.594 1 98.75 98 ILE A N 1
ATOM 793 C CA . ILE A 1 98 ? -16.281 17.203 9.391 1 98.75 98 ILE A CA 1
ATOM 794 C C . ILE A 1 98 ? -16 18.656 9.773 1 98.75 98 ILE A C 1
ATOM 796 O O . ILE A 1 98 ? -16.734 19.547 9.367 1 98.75 98 ILE A O 1
ATOM 800 N N . LEU A 1 99 ? -15.031 18.891 10.609 1 98.75 99 LEU A N 1
ATOM 801 C CA . LEU A 1 99 ? -14.547 20.25 10.773 1 98.75 99 LEU A CA 1
ATOM 802 C C . LEU A 1 99 ? -13.781 20.703 9.539 1 98.75 99 LEU A C 1
ATOM 804 O O . LEU A 1 99 ? -12.891 20.016 9.062 1 98.75 99 LEU A O 1
ATOM 808 N N . ALA A 1 100 ? -14.133 21.875 9.008 1 98.44 100 ALA A N 1
ATOM 809 C CA . ALA A 1 100 ? -13.523 22.359 7.773 1 98.44 100 ALA A CA 1
ATOM 810 C C . ALA A 1 100 ? -13.172 23.844 7.887 1 98.44 100 ALA A C 1
ATOM 812 O O . ALA A 1 100 ? -13.867 24.594 8.562 1 98.44 100 ALA A O 1
ATOM 813 N N . PRO A 1 101 ? -12.141 24.391 7.199 1 98.19 101 PRO A N 1
ATOM 814 C CA . PRO A 1 101 ? -11.352 23.703 6.18 1 98.19 101 PRO A CA 1
ATOM 815 C C . PRO A 1 101 ? -10.469 22.594 6.766 1 98.19 101 PRO A C 1
ATOM 817 O O . PRO A 1 101 ? -10.07 22.672 7.93 1 98.19 101 PRO A O 1
ATOM 820 N N . CYS A 1 102 ? -10.273 21.578 5.973 1 95.44 102 CYS A N 1
ATOM 821 C CA . CYS A 1 102 ? -9.414 20.469 6.363 1 95.44 102 CYS A CA 1
ATOM 822 C C . CYS A 1 102 ? -8.914 19.703 5.141 1 95.44 102 CYS A C 1
ATOM 824 O O . CYS A 1 102 ? -9.164 20.109 4.008 1 95.44 102 CYS A O 1
ATOM 826 N N . PHE A 1 103 ? -8.227 18.703 5.402 1 91.69 103 PHE A N 1
ATOM 827 C CA . PHE A 1 103 ? -7.641 17.844 4.387 1 91.69 103 PHE A CA 1
ATOM 828 C C . PHE A 1 103 ? -8.727 17.234 3.506 1 91.69 103 PHE A C 1
ATOM 830 O O . PHE A 1 103 ? -9.758 16.766 4.008 1 91.69 103 PHE A O 1
ATOM 837 N N . ALA A 1 104 ? -8.555 17.125 2.189 1 88.25 104 ALA A N 1
ATOM 838 C CA . ALA A 1 104 ? -9.562 16.781 1.192 1 88.25 104 ALA A CA 1
ATOM 839 C C . ALA A 1 104 ? -9.836 15.281 1.173 1 88.25 104 ALA A C 1
ATOM 841 O O . ALA A 1 104 ? -10.914 14.844 0.772 1 88.25 104 ALA A O 1
ATOM 842 N N . GLU A 1 105 ? -8.898 14.461 1.604 1 88.69 105 GLU A N 1
ATOM 843 C CA . GLU A 1 105 ? -9.016 13.008 1.47 1 88.69 105 GLU A CA 1
ATOM 844 C C . GLU A 1 105 ? -10.086 12.453 2.402 1 88.69 105 GLU A C 1
ATOM 846 O O . GLU A 1 105 ? -10.562 11.336 2.215 1 88.69 105 GLU A O 1
ATOM 851 N N . TYR A 1 106 ? -10.469 13.18 3.434 1 95.19 106 TYR A N 1
ATOM 852 C CA . TYR A 1 106 ? -11.547 12.719 4.297 1 95.19 106 TYR A CA 1
ATOM 853 C C . TYR A 1 106 ? -12.836 12.531 3.502 1 95.19 106 TYR A C 1
ATOM 855 O O . TYR A 1 106 ? -13.477 11.484 3.592 1 95.19 106 TYR A O 1
ATOM 863 N N . GLU A 1 107 ? -13.117 13.57 2.734 1 93.88 107 GLU A N 1
ATOM 864 C CA . GLU A 1 107 ? -14.328 13.508 1.913 1 93.88 107 GLU A CA 1
ATOM 865 C C . GLU A 1 107 ? -14.242 12.367 0.902 1 93.88 107 GLU A C 1
ATOM 867 O O . GLU A 1 107 ? -15.227 11.656 0.678 1 93.88 107 GLU A O 1
ATOM 872 N N . ARG A 1 108 ? -13.125 12.211 0.332 1 90.94 108 ARG A N 1
ATOM 873 C CA . ARG A 1 108 ? -12.938 11.148 -0.652 1 90.94 108 ARG A CA 1
ATOM 874 C C . ARG A 1 108 ? -13.164 9.773 -0.028 1 90.94 108 ARG A C 1
ATOM 876 O O . ARG A 1 108 ? -13.836 8.922 -0.617 1 90.94 108 ARG A O 1
ATOM 883 N N . ALA A 1 109 ? -12.578 9.547 1.117 1 93.88 109 ALA A N 1
ATOM 884 C CA . ALA A 1 109 ? -12.742 8.273 1.818 1 93.88 109 ALA A CA 1
ATOM 885 C C . ALA A 1 109 ? -14.211 8.016 2.148 1 93.88 109 ALA A C 1
ATOM 887 O O . ALA A 1 109 ? -14.711 6.902 1.979 1 93.88 109 ALA A O 1
ATOM 888 N N . LEU A 1 110 ? -14.914 9.047 2.545 1 95.88 110 LEU A N 1
ATOM 889 C CA . LEU A 1 110 ? -16.312 8.922 2.939 1 95.88 110 LEU A CA 1
ATOM 890 C C . LEU A 1 110 ? -17.203 8.688 1.722 1 95.88 110 LEU A C 1
ATOM 892 O O . LEU A 1 110 ? -18.203 7.969 1.804 1 95.88 110 LEU A O 1
ATOM 896 N N . LYS A 1 111 ? -16.828 9.281 0.612 1 91.31 111 LYS A N 1
ATOM 897 C CA . LYS A 1 111 ? -17.609 9.125 -0.616 1 91.31 111 LYS A CA 1
ATOM 898 C C . LYS A 1 111 ? -17.484 7.707 -1.169 1 91.31 111 LYS A C 1
ATOM 900 O O . LYS A 1 111 ? -18.328 7.27 -1.955 1 91.31 111 LYS A O 1
ATOM 905 N N . SER A 1 112 ? -16.422 7.07 -0.744 1 86 112 SER A N 1
ATOM 906 C CA . SER A 1 112 ? -16.234 5.695 -1.201 1 86 112 SER A CA 1
ATOM 907 C C . SER A 1 112 ? -17.281 4.77 -0.588 1 86 112 SER A C 1
ATOM 909 O O . SER A 1 112 ? -17.469 3.643 -1.056 1 86 112 SER A O 1
ATOM 911 N N . ILE A 1 113 ? -17.828 5.402 0.466 1 86 113 ILE A N 1
ATOM 912 C CA . ILE A 1 113 ? -18.938 4.684 1.087 1 86 113 ILE A CA 1
ATOM 913 C C . ILE A 1 113 ? -20.188 5.57 1.107 1 86 113 ILE A C 1
ATOM 915 O O . ILE A 1 113 ? -20.094 6.789 0.935 1 86 113 ILE A O 1
ATOM 919 N N . SER A 1 114 ? -21.406 5.227 0.786 1 87.81 114 SER A N 1
ATOM 920 C CA . SER A 1 114 ? -22.656 5.98 0.707 1 87.81 114 SER A CA 1
ATOM 921 C C . SER A 1 114 ? -22.938 6.707 2.016 1 87.81 114 SER A C 1
ATOM 923 O O . SER A 1 114 ? -23.969 6.465 2.652 1 87.81 114 SER A O 1
ATOM 925 N N . THR A 1 115 ? -22 7.766 2.393 1 95.62 115 THR A N 1
ATOM 926 C CA . THR A 1 115 ? -22.109 8.523 3.631 1 95.62 115 THR A CA 1
ATOM 927 C C . THR A 1 115 ? -22.656 9.93 3.355 1 95.62 115 THR A C 1
ATOM 929 O O . THR A 1 115 ? -22.281 10.555 2.357 1 95.62 115 THR A O 1
ATOM 932 N N . LYS A 1 116 ? -23.578 10.406 4.172 1 97.88 116 LYS A N 1
ATOM 933 C CA . LYS A 1 116 ? -23.969 11.82 4.172 1 97.88 116 LYS A CA 1
ATOM 934 C C . LYS A 1 116 ? -22.953 12.664 4.934 1 97.88 116 LYS A C 1
ATOM 936 O O . LYS A 1 116 ? -22.656 12.398 6.098 1 97.88 116 LYS A O 1
ATOM 941 N N . ILE A 1 117 ? -22.422 13.688 4.285 1 98.25 117 ILE A N 1
ATOM 942 C CA . ILE A 1 117 ? -21.359 14.5 4.875 1 98.25 117 ILE A CA 1
ATOM 943 C C . ILE A 1 117 ? -21.891 15.891 5.203 1 98.25 117 ILE A C 1
ATOM 945 O O . ILE A 1 117 ? -22.531 16.531 4.363 1 98.25 117 ILE A O 1
ATOM 949 N N . GLU A 1 118 ? -21.766 16.328 6.359 1 98.44 118 GLU A N 1
ATOM 950 C CA . GLU A 1 118 ? -22.016 17.703 6.793 1 98.44 118 GLU A CA 1
ATOM 951 C C . GLU A 1 118 ? -20.734 18.344 7.332 1 98.44 118 GLU A C 1
ATOM 953 O O . GLU A 1 118 ? -19.797 17.656 7.703 1 98.44 118 GLU A O 1
ATOM 958 N N . TYR A 1 119 ? -20.719 19.703 7.305 1 98.5 119 TYR A N 1
ATOM 959 C CA . TYR A 1 119 ? -19.516 20.422 7.695 1 98.5 119 TYR A CA 1
ATOM 960 C C . TYR A 1 119 ? -19.797 21.375 8.844 1 98.5 119 TYR A C 1
ATOM 962 O O . TYR A 1 119 ? -20.859 22 8.891 1 98.5 119 TYR A O 1
ATOM 970 N N . PHE A 1 120 ? -18.906 21.422 9.734 1 98.75 120 PHE A N 1
ATOM 971 C CA . PHE A 1 120 ? -18.828 22.5 10.727 1 98.75 120 PHE A CA 1
ATOM 972 C C . PHE A 1 120 ? -17.734 23.5 10.359 1 98.75 120 PHE A C 1
ATOM 974 O O . PHE A 1 120 ? -16.562 23.156 10.352 1 98.75 120 PHE A O 1
ATOM 981 N N . GLU A 1 121 ? -18.094 24.672 10.117 1 98.62 121 GLU A N 1
ATOM 982 C CA . GLU A 1 121 ? -17.156 25.672 9.602 1 98.62 121 GLU A CA 1
ATOM 983 C C . GLU A 1 121 ? -16.25 26.203 10.703 1 98.62 121 GLU A C 1
ATOM 985 O O . GLU A 1 121 ? -16.719 26.672 11.734 1 98.62 121 GLU A O 1
ATOM 990 N N . LEU A 1 122 ? -14.984 26.016 10.484 1 98.69 122 LEU A N 1
ATOM 991 C CA . LEU A 1 122 ? -13.992 26.75 11.281 1 98.69 122 LEU A CA 1
ATOM 992 C C . LEU A 1 122 ? -13.828 28.172 10.758 1 98.69 122 LEU A C 1
ATOM 994 O O . LEU A 1 122 ? -13.164 28.391 9.742 1 98.69 122 LEU A O 1
ATOM 998 N N . LYS A 1 123 ? -14.273 29.078 11.516 1 98.31 123 LYS A N 1
ATOM 999 C CA . LYS A 1 123 ? -14.438 30.438 11.008 1 98.31 123 LYS A CA 1
ATOM 1000 C C . LYS A 1 123 ? -13.117 31.203 11.062 1 98.31 123 LYS A C 1
ATOM 1002 O O . LYS A 1 123 ? -12.367 31.094 12.031 1 98.31 123 LYS A O 1
ATOM 1007 N N . GLU A 1 124 ? -12.906 31.984 10.023 1 97.75 124 GLU A N 1
ATOM 1008 C CA . GLU A 1 124 ? -11.711 32.812 9.938 1 97.75 124 GLU A CA 1
ATOM 1009 C C . GLU A 1 124 ? -11.648 33.812 11.102 1 97.75 124 GLU A C 1
ATOM 1011 O O . GLU A 1 124 ? -10.57 34.062 11.641 1 97.75 124 GLU A O 1
ATOM 1016 N N . ASN A 1 125 ? -12.773 34.375 11.484 1 96.88 125 ASN A N 1
ATOM 1017 C CA . ASN A 1 125 ? -12.828 35.375 12.547 1 96.88 125 ASN A CA 1
ATOM 1018 C C . ASN A 1 125 ? -12.438 34.781 13.898 1 96.88 125 ASN A C 1
ATOM 1020 O O . ASN A 1 125 ? -12.133 35.531 14.836 1 96.88 125 ASN A O 1
ATOM 1024 N N . ASP A 1 126 ? -12.414 33.5 14.008 1 97.38 126 ASP A N 1
ATOM 1025 C CA . ASP A 1 126 ? -11.953 32.812 15.211 1 97.38 126 ASP A CA 1
ATOM 1026 C C . ASP A 1 126 ? -10.578 32.188 14.984 1 97.38 126 ASP A C 1
ATOM 1028 O O . ASP A 1 126 ? -10.219 31.219 15.656 1 97.38 126 ASP A O 1
ATOM 1032 N N . ASN A 1 127 ? -9.906 32.688 13.945 1 97.25 127 ASN A N 1
ATOM 1033 C CA . ASN A 1 127 ? -8.602 32.125 13.555 1 97.25 127 ASN A CA 1
ATOM 1034 C C . ASN A 1 127 ? -8.664 30.641 13.305 1 97.25 127 ASN A C 1
ATOM 1036 O O . ASN A 1 127 ? -7.73 29.906 13.641 1 97.25 127 ASN A O 1
ATOM 1040 N N . PHE A 1 128 ? -9.844 30.188 12.914 1 98.25 128 PHE A N 1
ATOM 1041 C CA . PHE A 1 128 ? -10.109 28.812 12.508 1 98.25 128 PHE A CA 1
ATOM 1042 C C . PHE A 1 128 ? -10.078 27.875 13.711 1 98.25 128 PHE A C 1
ATOM 1044 O O . PHE A 1 128 ? -9.953 26.656 13.555 1 98.25 128 PHE A O 1
ATOM 1051 N N . TYR A 1 129 ? -10.047 28.422 14.93 1 98.31 129 TYR A N 1
ATOM 1052 C CA . TYR A 1 129 ? -10.312 27.625 16.125 1 98.31 129 TYR A CA 1
ATOM 1053 C C . TYR A 1 129 ? -11.797 27.297 16.234 1 98.31 129 TYR A C 1
ATOM 1055 O O . TYR A 1 129 ? -12.648 28.156 15.984 1 98.31 129 TYR A O 1
ATOM 1063 N N . PRO A 1 130 ? -12.094 26.062 16.547 1 98.44 130 PRO A N 1
ATOM 1064 C CA . PRO A 1 130 ? -13.523 25.75 16.625 1 98.44 130 PRO A CA 1
ATOM 1065 C C . PRO A 1 130 ? -14.227 26.438 17.781 1 98.44 130 PRO A C 1
ATOM 1067 O O . PRO A 1 130 ? -13.68 26.5 18.891 1 98.44 130 PRO A O 1
ATOM 1070 N N . ASN A 1 131 ? -15.367 27.031 17.516 1 98.38 131 ASN A N 1
ATOM 1071 C CA . ASN A 1 131 ? -16.25 27.438 18.609 1 98.38 131 ASN A CA 1
ATOM 1072 C C . ASN A 1 131 ? -16.828 26.234 19.344 1 98.38 131 ASN A C 1
ATOM 1074 O O . ASN A 1 131 ? -17.781 25.609 18.859 1 98.38 131 ASN A O 1
ATOM 1078 N N . ILE A 1 132 ? -16.344 25.969 20.516 1 98.44 132 ILE A N 1
ATOM 1079 C CA . ILE A 1 132 ? -16.641 24.719 21.234 1 98.44 132 ILE A CA 1
ATOM 1080 C C . ILE A 1 132 ? -18.125 24.672 21.578 1 98.44 132 ILE A C 1
ATOM 1082 O O . ILE A 1 132 ? -18.766 23.625 21.438 1 98.44 132 ILE A O 1
ATOM 1086 N N . ILE A 1 133 ? -18.672 25.75 21.984 1 98.12 133 ILE A N 1
ATOM 1087 C CA . ILE A 1 133 ? -20.078 25.812 22.375 1 98.12 133 ILE A CA 1
ATOM 1088 C C . ILE A 1 133 ? -20.969 25.484 21.172 1 98.12 133 ILE A C 1
ATOM 1090 O O . ILE A 1 133 ? -21.859 24.641 21.25 1 98.12 133 ILE A O 1
ATOM 1094 N N . ASN A 1 134 ? -20.703 26.078 20.062 1 98.44 134 ASN A N 1
ATOM 1095 C CA . ASN A 1 134 ? -21.484 25.859 18.859 1 98.44 134 ASN A CA 1
ATOM 1096 C C . ASN A 1 134 ? -21.312 24.438 18.328 1 98.44 134 ASN A C 1
ATOM 1098 O O . ASN A 1 134 ? -22.25 23.844 17.797 1 98.44 134 ASN A O 1
ATOM 1102 N N . LEU A 1 135 ? -20.125 23.953 18.422 1 98.69 135 LEU A N 1
ATOM 1103 C CA . LEU A 1 135 ? -19.859 22.594 17.969 1 98.69 135 LEU A CA 1
ATOM 1104 C C . LEU A 1 135 ? -20.641 21.578 18.797 1 98.69 135 LEU A C 1
ATOM 1106 O O . LEU A 1 135 ? -21.25 20.656 18.25 1 98.69 135 LEU A O 1
ATOM 1110 N N . LYS A 1 136 ? -20.625 21.75 20.109 1 98.44 136 LYS A N 1
ATOM 1111 C CA . LYS A 1 136 ? -21.375 20.859 20.984 1 98.44 136 LYS A CA 1
ATOM 1112 C C . LYS A 1 136 ? -22.859 20.906 20.672 1 98.44 136 LYS A C 1
ATOM 1114 O O . LYS A 1 136 ? -23.531 19.875 20.609 1 98.44 136 LYS A O 1
ATOM 1119 N N . LYS A 1 137 ? -23.359 22.094 20.469 1 98.5 137 LYS A N 1
ATOM 1120 C CA . LYS A 1 137 ? -24.766 22.25 20.125 1 98.5 137 LYS A CA 1
ATOM 1121 C C . LYS A 1 137 ? -25.094 21.531 18.812 1 98.5 137 LYS A C 1
ATOM 1123 O O . LYS A 1 137 ? -26.141 20.891 18.688 1 98.5 137 LYS A O 1
ATOM 1128 N N . GLU A 1 138 ? -24.203 21.719 17.844 1 98.62 138 GLU A N 1
ATOM 1129 C CA . GLU A 1 138 ? -24.375 21.047 16.562 1 98.62 138 GLU A CA 1
ATOM 1130 C C . GLU A 1 138 ? -24.469 19.531 16.734 1 98.62 138 GLU A C 1
ATOM 1132 O O . GLU A 1 138 ? -25.344 18.891 16.141 1 98.62 138 GLU A O 1
ATOM 1137 N N . ILE A 1 139 ? -23.609 18.938 17.531 1 98.38 139 ILE A N 1
ATOM 1138 C CA . ILE A 1 139 ? -23.562 17.5 17.781 1 98.38 139 ILE A CA 1
ATOM 1139 C C . ILE A 1 139 ? -24.828 17.078 18.531 1 98.38 139 ILE A C 1
ATOM 1141 O O . ILE A 1 139 ? -25.453 16.062 18.203 1 98.38 139 ILE A O 1
ATOM 1145 N N . GLU A 1 140 ? -25.234 17.875 19.516 1 98.06 140 GLU A N 1
ATOM 1146 C CA . GLU A 1 140 ? -26.391 17.547 20.344 1 98.06 140 GLU A CA 1
ATOM 1147 C C . GLU A 1 140 ? -27.672 17.562 19.531 1 98.06 140 GLU A C 1
ATOM 1149 O O . GLU A 1 140 ? -28.578 16.781 19.781 1 98.06 140 GLU A O 1
ATOM 1154 N N . ASN A 1 141 ? -27.719 18.438 18.609 1 97.75 141 ASN A N 1
ATOM 1155 C CA . ASN A 1 141 ? -28.953 18.656 17.875 1 97.75 141 ASN A CA 1
ATOM 1156 C C . ASN A 1 141 ? -29.078 17.719 16.672 1 97.75 141 ASN A C 1
ATOM 1158 O O . ASN A 1 141 ? -30.109 17.703 16 1 97.75 141 ASN A O 1
ATOM 1162 N N . ASN A 1 142 ? -28.062 16.984 16.391 1 97.06 142 ASN A N 1
ATOM 1163 C CA . ASN A 1 142 ? -28.047 16.094 15.234 1 97.06 142 ASN A CA 1
ATOM 1164 C C . ASN A 1 142 ? -27.547 14.703 15.602 1 97.06 142 ASN A C 1
ATOM 1166 O O . ASN A 1 142 ? -27.031 14.492 16.703 1 97.06 142 ASN A O 1
ATOM 1170 N N . ASN A 1 143 ? -27.797 13.75 14.812 1 95.81 143 ASN A N 1
ATOM 1171 C CA . ASN A 1 143 ? -27.375 12.367 15.039 1 95.81 143 ASN A CA 1
ATOM 1172 C C . ASN A 1 143 ? -26.25 11.961 14.094 1 95.81 143 ASN A C 1
ATOM 1174 O O . ASN A 1 143 ? -26.469 11.266 13.109 1 95.81 143 ASN A O 1
ATOM 1178 N N . TYR A 1 144 ? -25.047 12.297 14.461 1 98.62 144 TYR A N 1
ATOM 1179 C CA . TYR A 1 144 ? -23.875 11.914 13.688 1 98.62 144 TYR A CA 1
ATOM 1180 C C . TYR A 1 144 ? -23.312 10.578 14.156 1 98.62 144 TYR A C 1
ATOM 1182 O O . TYR A 1 144 ? -23.266 10.312 15.359 1 98.62 144 TYR A O 1
ATOM 1190 N N . ASP A 1 145 ? -22.891 9.758 13.203 1 98.5 145 ASP A N 1
ATOM 1191 C CA . ASP A 1 145 ? -22.172 8.531 13.539 1 98.5 145 ASP A CA 1
ATOM 1192 C C . ASP A 1 145 ? -20.703 8.805 13.852 1 98.5 145 ASP A C 1
ATOM 1194 O O . ASP A 1 145 ? -20.078 8.07 14.602 1 98.5 145 ASP A O 1
ATOM 1198 N N . LEU A 1 146 ? -20.188 9.891 13.234 1 98.81 146 LEU A N 1
ATOM 1199 C CA . LEU A 1 146 ? -18.75 10.148 13.297 1 98.81 146 LEU A CA 1
ATOM 1200 C C . LEU A 1 146 ? -18.469 11.648 13.219 1 98.81 146 LEU A C 1
ATOM 1202 O O . LEU A 1 146 ? -19.062 12.352 12.406 1 98.81 146 LEU A O 1
ATOM 1206 N N . LEU A 1 147 ? -17.688 12.125 14.133 1 98.88 147 LEU A N 1
ATOM 1207 C CA . LEU A 1 147 ? -17.031 13.43 14.062 1 98.88 147 LEU A CA 1
ATOM 1208 C C . LEU A 1 147 ? -15.586 13.289 13.594 1 98.88 147 LEU A C 1
ATOM 1210 O O . LEU A 1 147 ? -14.812 12.539 14.188 1 98.88 147 LEU A O 1
ATOM 1214 N N . LEU A 1 148 ? -15.203 13.992 12.5 1 98.75 148 LEU A N 1
ATOM 1215 C CA . LEU A 1 148 ? -13.852 13.938 11.945 1 98.75 148 LEU A CA 1
ATOM 1216 C C . LEU A 1 148 ? -13.156 15.281 12.07 1 98.75 148 LEU A C 1
ATOM 1218 O O . LEU A 1 148 ? -13.695 16.312 11.648 1 98.75 148 LEU A O 1
ATOM 1222 N N . LEU A 1 149 ? -12.008 15.289 12.672 1 98 149 LEU A N 1
ATOM 1223 C CA . LEU A 1 149 ? -11.234 16.531 12.758 1 98 149 LEU A CA 1
ATOM 1224 C C . LEU A 1 149 ? -9.742 16.25 12.656 1 98 149 LEU A C 1
ATOM 1226 O O . LEU A 1 149 ? -9.305 15.109 12.852 1 98 149 LEU A O 1
ATOM 1230 N N . CYS A 1 150 ? -9.078 17.172 12.281 1 98.19 150 CYS A N 1
ATOM 1231 C CA . CYS A 1 150 ? -7.625 17.188 12.172 1 98.19 150 CYS A CA 1
ATOM 1232 C C . CYS A 1 150 ? -7 18.094 13.219 1 98.19 150 CYS A C 1
A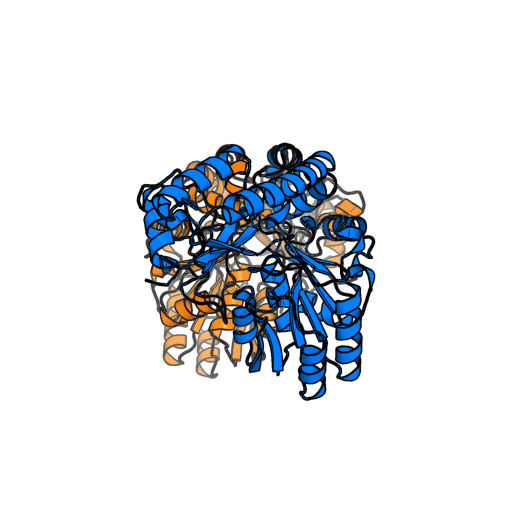TOM 1234 O O . CYS A 1 150 ? -7.406 19.25 13.359 1 98.19 150 CYS A O 1
ATOM 1236 N N . ASN A 1 151 ? -6.008 17.594 14 1 98.5 151 ASN A N 1
ATOM 1237 C CA . ASN A 1 151 ? -5.418 18.344 15.102 1 98.5 151 ASN A CA 1
ATOM 1238 C C . ASN A 1 151 ? -3.945 17.984 15.297 1 98.5 151 ASN A C 1
ATOM 1240 O O . ASN A 1 151 ? -3.625 16.938 15.867 1 98.5 151 ASN A O 1
ATOM 1244 N N . PRO A 1 152 ? -2.926 18.812 14.953 1 98.12 152 PRO A N 1
ATOM 1245 C CA . PRO A 1 152 ? -3.148 20.156 14.414 1 98.12 152 PRO A CA 1
ATOM 1246 C C . PRO A 1 152 ? -3.773 20.141 13.023 1 98.12 152 PRO A C 1
ATOM 1248 O O . PRO A 1 152 ? -3.621 19.172 12.281 1 98.12 152 PRO A O 1
ATOM 1251 N N . ASN A 1 153 ? -4.453 21.234 12.719 1 98.44 153 ASN A N 1
ATOM 1252 C CA . ASN A 1 153 ? -5.316 21.25 11.547 1 98.44 153 ASN A CA 1
ATOM 1253 C C . ASN A 1 153 ? -4.543 21.625 10.289 1 98.44 153 ASN A C 1
ATOM 1255 O O . ASN A 1 153 ? -3.811 22.625 10.273 1 98.44 153 ASN A O 1
ATOM 1259 N N . ASN A 1 154 ? -4.594 20.844 9.258 1 97.56 154 ASN A N 1
ATOM 1260 C CA . ASN A 1 154 ? -4.234 21.203 7.887 1 97.56 154 ASN A CA 1
ATOM 1261 C C . ASN A 1 154 ? -5.445 21.703 7.102 1 97.56 154 ASN A C 1
ATOM 1263 O O . ASN A 1 154 ? -6.406 20.953 6.902 1 97.56 154 ASN A O 1
ATOM 1267 N N . PRO A 1 155 ? -5.473 22.922 6.777 1 98 155 PRO A N 1
ATOM 1268 C CA . PRO A 1 155 ? -4.305 23.719 6.41 1 98 155 PRO A CA 1
ATOM 1269 C C . PRO A 1 155 ? -4.043 24.859 7.391 1 98 155 PRO A C 1
ATOM 1271 O O . PRO A 1 155 ? -3.145 25.688 7.168 1 98 155 PRO A O 1
ATOM 1274 N N . THR A 1 156 ? -4.762 24.953 8.492 1 98.38 156 THR A N 1
ATOM 1275 C CA . THR A 1 156 ? -4.805 26.219 9.227 1 98.38 156 THR A CA 1
ATOM 1276 C C . THR A 1 156 ? -3.658 26.297 10.227 1 98.38 156 THR A C 1
ATOM 1278 O O . THR A 1 156 ? -3.326 27.391 10.711 1 98.38 156 THR A O 1
ATOM 1281 N N . GLY A 1 157 ? -3.141 25.156 10.555 1 98 157 GLY A N 1
ATOM 1282 C CA . GLY A 1 157 ? -2.053 25.125 11.523 1 98 157 GLY A CA 1
ATOM 1283 C C . GLY A 1 157 ? -2.527 25.281 12.953 1 98 157 GLY A C 1
ATOM 1284 O O . GLY A 1 157 ? -1.725 25.219 13.891 1 98 157 GLY A O 1
ATOM 1285 N N . GLN A 1 158 ? -3.812 25.438 13.188 1 97.44 158 GLN A N 1
ATOM 1286 C CA . GLN A 1 158 ? -4.395 25.594 14.516 1 97.44 158 GLN A CA 1
ATOM 1287 C C . GLN A 1 158 ? -4.363 24.281 15.289 1 97.44 158 GLN A C 1
ATOM 1289 O O . GLN A 1 158 ? -4.422 23.203 14.695 1 97.44 158 GLN A O 1
ATOM 1294 N N . PHE A 1 159 ? -4.234 24.406 16.625 1 98.31 159 PHE A N 1
ATOM 1295 C CA . PHE A 1 159 ? -4.207 23.25 17.516 1 98.31 159 PHE A CA 1
ATOM 1296 C C . PHE A 1 159 ? -5.266 23.375 18.609 1 98.31 159 PHE A C 1
ATOM 1298 O O . PHE A 1 159 ? -5.27 24.359 19.359 1 98.31 159 PHE A O 1
ATOM 1305 N N . ILE A 1 160 ? -6.203 22.5 18.625 1 98.38 160 ILE A N 1
ATOM 1306 C CA . ILE A 1 160 ? -7.254 22.484 19.641 1 98.38 160 ILE A CA 1
ATOM 1307 C C . ILE A 1 160 ? -6.703 21.906 20.938 1 98.38 160 ILE A C 1
ATOM 1309 O O . ILE A 1 160 ? -6.164 20.797 20.969 1 98.38 160 ILE A O 1
ATOM 1313 N N . LYS A 1 161 ? -6.887 22.609 22 1 97.25 161 LYS A N 1
ATOM 1314 C CA . LYS A 1 161 ? -6.371 22.188 23.312 1 97.25 161 LYS A CA 1
ATOM 1315 C C . LYS A 1 161 ? -7.082 20.922 23.797 1 97.25 161 LYS A C 1
ATOM 1317 O O . LYS A 1 161 ? -8.273 20.734 23.547 1 97.25 161 LYS A O 1
ATOM 1322 N N . LEU A 1 162 ? -6.293 20.125 24.562 1 97.62 162 LEU A N 1
ATOM 1323 C CA . LEU A 1 162 ? -6.797 18.844 25.062 1 97.62 162 LEU A CA 1
ATOM 1324 C C . LEU A 1 162 ? -8.047 19.047 25.906 1 97.62 162 LEU A C 1
ATOM 1326 O O . LEU A 1 162 ? -8.977 18.25 25.844 1 97.62 162 LEU A O 1
ATOM 1330 N N . GLU A 1 163 ? -8.102 20.109 26.703 1 97.19 163 GLU A N 1
ATOM 1331 C CA . GLU A 1 163 ? -9.25 20.391 27.562 1 97.19 163 GLU A CA 1
ATOM 1332 C C . GLU A 1 163 ? -10.516 20.609 26.734 1 97.19 163 GLU A C 1
ATOM 1334 O O . GLU A 1 163 ? -11.602 20.172 27.109 1 97.19 163 GLU A O 1
ATOM 1339 N N . ASP A 1 164 ? -10.367 21.281 25.656 1 98 164 ASP A N 1
ATOM 1340 C CA . ASP A 1 164 ? -11.5 21.516 24.766 1 98 164 ASP A CA 1
ATOM 1341 C C . ASP A 1 164 ? -11.93 20.219 24.078 1 98 164 ASP A C 1
ATOM 1343 O O .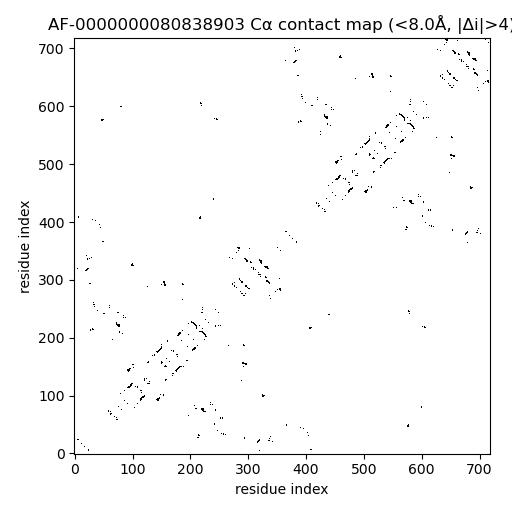 ASP A 1 164 ? -13.125 19.969 23.906 1 98 164 ASP A O 1
ATOM 1347 N N . ILE A 1 165 ? -11.016 19.375 23.672 1 98 165 ILE A N 1
ATOM 1348 C CA . ILE A 1 165 ? -11.32 18.094 23.062 1 98 165 ILE A CA 1
ATOM 1349 C C . ILE A 1 165 ? -12.094 17.219 24.062 1 98 165 ILE A C 1
ATOM 1351 O O . ILE A 1 165 ? -13.031 16.516 23.672 1 98 165 ILE A O 1
ATOM 1355 N N . LYS A 1 166 ? -11.711 17.266 25.328 1 97.75 166 LYS A N 1
ATOM 1356 C CA . LYS A 1 166 ? -12.414 16.5 26.375 1 97.75 166 LYS A CA 1
ATOM 1357 C C . LYS A 1 166 ? -13.891 16.891 26.422 1 97.75 166 LYS A C 1
ATOM 1359 O O . LYS A 1 166 ? -14.758 16.031 26.594 1 97.75 166 LYS A O 1
ATOM 1364 N N . GLU A 1 167 ? -14.133 18.188 26.266 1 97.44 167 GLU A N 1
ATOM 1365 C CA . GLU A 1 167 ? -15.516 18.656 26.266 1 97.44 167 GLU A CA 1
ATOM 1366 C C . GLU A 1 167 ? -16.281 18.094 25.078 1 97.44 167 GLU A C 1
ATOM 1368 O O . GLU A 1 167 ? -17.438 17.656 25.219 1 97.44 167 GLU A O 1
ATOM 1373 N N . ILE A 1 168 ? -15.688 18.078 23.969 1 98.06 168 ILE A N 1
ATOM 1374 C CA . ILE A 1 168 ? -16.297 17.562 22.75 1 98.06 168 ILE A CA 1
ATOM 1375 C C . ILE A 1 168 ? -16.578 16.078 22.891 1 98.06 168 ILE A C 1
ATOM 1377 O O . ILE A 1 168 ? -17.656 15.602 22.516 1 98.06 168 ILE A O 1
ATOM 1381 N N . ILE A 1 169 ? -15.609 15.344 23.5 1 98 169 ILE A N 1
ATOM 1382 C CA . ILE A 1 169 ? -15.727 13.898 23.688 1 98 169 ILE A CA 1
ATOM 1383 C C . ILE A 1 169 ? -16.953 13.586 24.531 1 98 169 ILE A C 1
ATOM 1385 O O . ILE A 1 169 ? -17.719 12.672 24.219 1 98 169 ILE A O 1
ATOM 1389 N N . LYS A 1 170 ? -17.141 14.312 25.609 1 97.38 170 LYS A N 1
ATOM 1390 C CA . LYS A 1 170 ? -18.281 14.094 26.5 1 97.38 170 LYS A CA 1
ATOM 1391 C C . LYS A 1 170 ? -19.594 14.211 25.75 1 97.38 170 LYS A C 1
ATOM 1393 O O . LYS A 1 170 ? -20.5 13.391 25.922 1 97.38 170 LYS A O 1
ATOM 1398 N N . THR A 1 171 ? -19.672 15.219 24.938 1 97.94 171 THR A N 1
ATOM 1399 C CA . THR A 1 171 ? -20.875 15.438 24.141 1 97.94 171 THR A CA 1
ATOM 1400 C C . THR A 1 171 ? -21.078 14.297 23.156 1 97.94 171 THR A C 1
ATOM 1402 O O . THR A 1 171 ? -22.188 13.805 22.984 1 97.94 171 THR A O 1
ATOM 1405 N N . CYS A 1 172 ? -20.031 13.859 22.5 1 98.25 172 CYS A N 1
ATOM 1406 C CA . CYS A 1 172 ? -20.094 12.781 21.531 1 98.25 172 CYS A CA 1
ATOM 1407 C C . CYS A 1 172 ? -20.5 11.469 22.188 1 98.25 172 CYS A C 1
ATOM 1409 O O . CYS A 1 172 ? -21.281 10.695 21.609 1 98.25 172 CYS A O 1
ATOM 1411 N N . GLU A 1 173 ? -19.984 11.195 23.375 1 97.31 173 GLU A N 1
ATOM 1412 C CA . GLU A 1 173 ? -20.328 9.984 24.109 1 97.31 173 GLU A CA 1
ATOM 1413 C C . GLU A 1 173 ? -21.828 9.938 24.422 1 97.31 173 GLU A C 1
ATOM 1415 O O . GLU A 1 173 ? -22.469 8.898 24.266 1 97.31 173 GLU A O 1
ATOM 1420 N N . ASN A 1 174 ? -22.328 11.039 24.797 1 96.69 174 ASN A N 1
ATOM 1421 C CA . ASN A 1 174 ? -23.75 11.125 25.125 1 96.69 174 ASN A CA 1
ATOM 1422 C C . ASN A 1 174 ? -24.625 10.836 23.906 1 96.69 174 ASN A C 1
ATOM 1424 O O . ASN A 1 174 ? -25.75 10.352 24.031 1 96.69 174 ASN A O 1
ATOM 1428 N N . LYS A 1 175 ? -24.094 11.086 22.734 1 97.19 175 LYS A N 1
ATOM 1429 C CA . LYS A 1 175 ? -24.859 10.953 21.5 1 97.19 175 LYS A CA 1
ATOM 1430 C C . LYS A 1 175 ? -24.422 9.711 20.719 1 97.19 175 LYS A C 1
ATOM 1432 O O . LYS A 1 175 ? -24.875 9.5 19.594 1 97.19 175 LYS A O 1
ATOM 1437 N N . ASN A 1 176 ? -23.5 8.938 21.312 1 96.31 176 ASN A N 1
ATOM 1438 C CA . ASN A 1 176 ? -22.938 7.75 20.672 1 96.31 176 ASN A CA 1
ATOM 1439 C C . ASN A 1 176 ? -22.281 8.086 19.344 1 96.31 176 ASN A C 1
ATOM 1441 O O . ASN A 1 176 ? -22.469 7.371 18.359 1 96.31 176 ASN A O 1
ATOM 1445 N N . THR A 1 177 ? -21.656 9.25 19.234 1 98.31 177 THR A N 1
ATOM 1446 C CA . THR A 1 177 ? -20.875 9.695 18.078 1 98.31 177 THR A CA 1
ATOM 1447 C C . THR A 1 177 ? -19.406 9.305 18.234 1 98.31 177 THR A C 1
ATOM 1449 O O . THR A 1 177 ? -18.781 9.672 19.234 1 98.31 177 THR A O 1
ATOM 1452 N N . LYS A 1 178 ? -18.859 8.516 17.312 1 98.69 178 LYS A N 1
ATOM 1453 C CA . LYS A 1 178 ? -17.422 8.219 17.297 1 98.69 178 LYS A CA 1
ATOM 1454 C C . LYS A 1 178 ? -16.625 9.438 16.859 1 98.69 178 LYS A C 1
ATOM 1456 O O . LYS A 1 178 ? -17.172 10.383 16.297 1 98.69 178 LYS A O 1
ATOM 1461 N N . ILE A 1 179 ? -15.359 9.453 17.219 1 98.81 179 ILE A N 1
ATOM 1462 C CA . ILE A 1 179 ? -14.5 10.578 16.875 1 98.81 179 ILE A CA 1
ATOM 1463 C C . ILE A 1 179 ? -13.234 10.078 16.188 1 98.81 179 ILE A C 1
ATOM 1465 O O . ILE A 1 179 ? -12.555 9.188 16.703 1 98.81 179 ILE A O 1
ATOM 1469 N N . PHE A 1 180 ? -12.961 10.57 15.031 1 98.88 180 PHE A N 1
ATOM 1470 C CA . PHE A 1 180 ? -11.703 10.359 14.32 1 98.88 180 PHE A CA 1
ATOM 1471 C C . PHE A 1 180 ? -10.836 11.617 14.383 1 98.88 180 PHE A C 1
ATOM 1473 O O . PHE A 1 180 ? -11.258 12.688 13.953 1 98.88 180 PHE A O 1
ATOM 1480 N N . ILE A 1 181 ? -9.641 11.492 14.867 1 98.81 181 ILE A N 1
ATOM 1481 C CA . ILE A 1 181 ? -8.742 12.633 14.977 1 98.81 181 ILE A CA 1
ATOM 1482 C C . ILE A 1 181 ? -7.469 12.367 14.188 1 98.81 181 ILE A C 1
ATOM 1484 O O . ILE A 1 181 ? -6.727 11.43 14.484 1 98.81 181 ILE A O 1
ATOM 1488 N N . ASP A 1 182 ? -7.23 13.164 13.211 1 98.75 182 ASP A N 1
ATOM 1489 C CA . ASP A 1 182 ? -6.004 13.141 12.414 1 98.75 182 ASP A CA 1
ATOM 1490 C C . ASP A 1 182 ? -4.883 13.906 13.117 1 98.75 182 ASP A C 1
ATOM 1492 O O . ASP A 1 182 ? -4.91 15.133 13.188 1 98.75 182 ASP A O 1
ATOM 1496 N N . GLU A 1 183 ? -3.924 13.18 13.602 1 98.75 183 GLU A N 1
ATOM 1497 C CA . GLU A 1 183 ? -2.76 13.766 14.258 1 98.75 183 GLU A CA 1
ATOM 1498 C C . GLU A 1 183 ? -1.496 13.562 13.43 1 98.75 183 GLU A C 1
ATOM 1500 O O . GLU A 1 183 ? -0.414 13.352 13.977 1 98.75 183 GLU A O 1
ATOM 1505 N N . ALA A 1 184 ? -1.628 13.648 12.117 1 97.94 184 ALA A N 1
ATOM 1506 C CA . ALA A 1 184 ? -0.512 13.414 11.203 1 97.94 184 ALA A CA 1
ATOM 1507 C C . ALA A 1 184 ? 0.63 14.391 11.469 1 97.94 184 ALA A C 1
ATOM 1509 O O . ALA A 1 184 ? 1.786 14.109 11.156 1 97.94 184 ALA A O 1
ATOM 1510 N N . PHE A 1 185 ? 0.361 15.555 12.109 1 98.38 185 PHE A N 1
ATOM 1511 C CA . PHE A 1 185 ? 1.366 16.594 12.305 1 98.38 185 PHE A CA 1
ATOM 1512 C C . PHE A 1 185 ? 1.658 16.797 13.789 1 98.38 185 PHE A C 1
ATOM 1514 O O . PHE A 1 185 ? 2.295 17.766 14.172 1 98.38 185 PHE A O 1
ATOM 1521 N N . ILE A 1 186 ? 1.305 15.867 14.641 1 98.38 186 ILE A N 1
ATOM 1522 C CA . ILE A 1 186 ? 1.278 16.078 16.078 1 98.38 186 ILE A CA 1
ATOM 1523 C C . ILE A 1 186 ? 2.701 16.266 16.594 1 98.38 186 ILE A C 1
ATOM 1525 O O . ILE A 1 186 ? 2.932 17.016 17.547 1 98.38 186 ILE A O 1
ATOM 1529 N N . GLU A 1 187 ? 3.662 15.617 15.961 1 97.88 187 GLU A N 1
ATOM 1530 C CA . GLU A 1 187 ? 5.039 15.648 16.438 1 97.88 187 GLU A CA 1
ATOM 1531 C C . GLU A 1 187 ? 5.652 17.031 16.281 1 97.88 187 GLU A C 1
ATOM 1533 O O . GLU A 1 187 ? 6.695 17.328 16.859 1 97.88 187 GLU A O 1
ATOM 1538 N N . PHE A 1 188 ? 5.039 17.891 15.5 1 98.38 188 PHE A N 1
ATOM 1539 C CA . PHE A 1 188 ? 5.543 19.234 15.297 1 98.38 188 PHE A CA 1
ATOM 1540 C C . PHE A 1 188 ? 5.086 20.156 16.422 1 98.38 188 PHE A C 1
ATOM 1542 O O . PHE A 1 188 ? 5.594 21.266 16.578 1 98.38 188 PHE A O 1
ATOM 1549 N N . ILE A 1 189 ? 4.102 19.75 17.25 1 97.94 189 ILE A N 1
ATOM 1550 C CA . ILE A 1 189 ? 3.588 20.531 18.359 1 97.94 189 ILE A CA 1
ATOM 1551 C C . ILE A 1 189 ? 4.578 20.469 19.531 1 97.94 189 ILE A C 1
ATOM 1553 O O . ILE A 1 189 ? 5.023 19.391 19.922 1 97.94 189 ILE A O 1
ATOM 1557 N N . GLU A 1 190 ? 4.875 21.656 20.047 1 96.94 190 GLU A N 1
ATOM 1558 C CA . GLU A 1 190 ? 5.734 21.703 21.234 1 96.94 190 GLU A CA 1
ATOM 1559 C C . GLU A 1 190 ? 5.145 20.891 22.375 1 96.94 190 GLU A C 1
ATOM 1561 O O . GLU A 1 190 ? 3.979 21.062 22.734 1 96.94 190 GLU A O 1
ATOM 1566 N N . ASN A 1 191 ? 5.887 19.938 22.953 1 96.69 191 ASN A N 1
ATOM 1567 C CA . ASN A 1 191 ? 5.465 19.062 24.047 1 96.69 191 ASN A CA 1
ATOM 1568 C C . ASN A 1 191 ? 4.254 18.219 23.656 1 96.69 191 ASN A C 1
ATOM 1570 O O . ASN A 1 191 ? 3.32 18.078 24.438 1 96.69 191 ASN A O 1
ATOM 1574 N N . TRP A 1 192 ? 4.297 17.75 22.438 1 97.25 192 TRP A N 1
ATOM 1575 C CA . TRP A 1 192 ? 3.135 17.047 21.906 1 97.25 192 TRP A CA 1
ATOM 1576 C C . TRP A 1 192 ? 2.795 15.82 22.734 1 97.25 192 TRP A C 1
ATOM 1578 O O . TRP A 1 192 ? 1.626 15.445 22.844 1 97.25 192 TRP A O 1
ATOM 1588 N N . LYS A 1 193 ? 3.699 15.164 23.406 1 96.31 193 LYS A N 1
ATOM 1589 C CA . LYS A 1 193 ? 3.459 13.961 24.188 1 96.31 193 LYS A CA 1
ATOM 1590 C C . LYS A 1 193 ? 2.51 14.242 25.359 1 96.31 193 LYS A C 1
ATOM 1592 O O . LYS A 1 193 ? 1.811 13.344 25.828 1 96.31 193 LYS A O 1
ATOM 1597 N N . GLU A 1 194 ? 2.445 15.484 25.766 1 97.25 194 GLU A N 1
ATOM 1598 C CA . GLU A 1 194 ? 1.56 15.883 26.844 1 97.25 194 GLU A CA 1
ATOM 1599 C C . GLU A 1 194 ? 0.242 16.438 26.312 1 97.25 194 GLU A C 1
ATOM 1601 O O . GLU A 1 194 ? -0.661 16.766 27.094 1 97.25 194 GLU A O 1
ATOM 1606 N N . LYS A 1 195 ? 0.16 16.453 25.062 1 98 195 LYS A N 1
ATOM 1607 C CA . LYS A 1 195 ? -0.97 17.172 24.469 1 98 195 LYS A CA 1
ATOM 1608 C C . LYS A 1 195 ? -1.777 16.266 23.547 1 98 195 LYS A C 1
ATOM 1610 O O . LYS A 1 195 ? -2.9 16.594 23.172 1 98 195 LYS A O 1
ATOM 1615 N N . THR A 1 196 ? -1.22 15.102 23.188 1 98.19 196 THR A N 1
ATOM 1616 C CA . THR A 1 196 ? -1.898 14.18 22.266 1 98.19 196 THR A CA 1
ATOM 1617 C C . THR A 1 196 ? -3.16 13.617 22.922 1 98.19 196 THR A C 1
ATOM 1619 O O . THR A 1 196 ? -3.205 13.414 24.125 1 98.19 196 THR A O 1
ATOM 1622 N N . VAL A 1 197 ? -4.152 13.328 22.094 1 98.25 197 VAL A N 1
ATOM 1623 C CA . VAL A 1 197 ? -5.438 12.828 22.562 1 98.25 197 VAL A CA 1
ATOM 1624 C C . VAL A 1 197 ? -5.305 11.367 22.969 1 98.25 197 VAL A C 1
ATOM 1626 O O . VAL A 1 197 ? -6.16 10.836 23.688 1 98.25 197 VAL A O 1
ATOM 1629 N N . SER A 1 198 ? -4.195 10.688 22.516 1 98.06 198 SER A N 1
ATOM 1630 C CA . SER A 1 198 ? -3.975 9.297 22.875 1 98.06 198 SER A CA 1
ATOM 1631 C C . SER A 1 198 ? -3.881 9.117 24.391 1 98.06 198 SER A C 1
ATOM 1633 O O . SER A 1 198 ? -4.105 8.023 24.906 1 98.06 198 SER A O 1
ATOM 1635 N N . LEU A 1 199 ? -3.609 10.219 25.156 1 97.56 199 LEU A N 1
ATOM 1636 C CA . LEU A 1 199 ? -3.506 10.203 26.609 1 97.56 199 LEU A CA 1
ATOM 1637 C C . LEU A 1 199 ? -4.848 9.852 27.25 1 97.56 199 LEU A C 1
ATOM 1639 O O . LEU A 1 199 ? -4.895 9.328 28.359 1 97.56 199 LEU A O 1
ATOM 1643 N N . LEU A 1 200 ? -5.934 10.117 26.562 1 97.5 200 LEU A N 1
ATOM 1644 C CA . LEU A 1 200 ? -7.27 9.953 27.125 1 97.5 200 LEU A CA 1
ATOM 1645 C C . LEU A 1 200 ? -7.691 8.492 27.094 1 97.5 200 LEU A C 1
ATOM 1647 O O . LEU A 1 200 ? -8.594 8.086 27.844 1 97.5 200 LEU A O 1
ATOM 1651 N N . LYS A 1 201 ? -7.102 7.664 26.203 1 97.44 201 LYS A N 1
ATOM 1652 C CA . LYS A 1 201 ? -7.395 6.238 26.062 1 97.44 201 LYS A CA 1
ATOM 1653 C C . LYS A 1 201 ? -8.898 5.988 26 1 97.44 201 LYS A C 1
ATOM 1655 O O . LYS A 1 201 ? -9.414 5.109 26.688 1 97.44 201 LYS A O 1
ATOM 1660 N N . ASN A 1 202 ? -9.57 6.855 25.266 1 97.75 202 ASN A N 1
ATOM 1661 C CA . ASN A 1 202 ? -11.023 6.812 25.156 1 97.75 202 ASN A CA 1
ATOM 1662 C C . ASN A 1 202 ? -11.477 5.867 24.047 1 97.75 202 ASN A C 1
ATOM 1664 O O . ASN A 1 202 ? -10.992 5.957 22.906 1 97.75 202 ASN A O 1
ATOM 1668 N N . LYS A 1 203 ? -12.398 5.023 24.297 1 96.75 203 LYS A N 1
ATOM 1669 C CA . LYS A 1 203 ? -12.867 3.992 23.375 1 96.75 203 LYS A CA 1
ATOM 1670 C C . LYS A 1 203 ? -13.57 4.613 22.172 1 96.75 203 LYS A C 1
ATOM 1672 O O . LYS A 1 203 ? -13.672 3.99 21.125 1 96.75 203 LYS A O 1
ATOM 1677 N N . ASN A 1 204 ? -14.031 5.84 22.328 1 96.75 204 ASN A N 1
ATOM 1678 C CA . ASN A 1 204 ? -14.781 6.496 21.266 1 96.75 204 ASN A CA 1
ATOM 1679 C C . ASN A 1 204 ? -13.852 7.191 20.266 1 96.75 204 ASN A C 1
ATOM 1681 O O . ASN A 1 204 ? -14.297 7.637 19.203 1 96.75 204 ASN A O 1
ATOM 1685 N N . ILE A 1 205 ? -12.594 7.168 20.547 1 98.44 205 ILE A N 1
ATOM 1686 C CA . ILE A 1 205 ? -11.656 7.941 19.75 1 98.44 205 ILE A CA 1
ATOM 1687 C C . ILE A 1 205 ? -10.781 7 18.922 1 98.44 205 ILE A C 1
ATOM 1689 O O . ILE A 1 205 ? -10.336 5.961 19.422 1 98.44 205 ILE A O 1
ATOM 1693 N N . PHE A 1 206 ? -10.602 7.309 17.719 1 98.88 206 PHE A N 1
ATOM 1694 C CA . PHE A 1 206 ? -9.578 6.719 16.859 1 98.88 206 PHE A CA 1
ATOM 1695 C C . PHE A 1 206 ? -8.625 7.789 16.344 1 98.88 206 PHE A C 1
ATOM 1697 O O . PHE A 1 206 ? -9.055 8.859 15.914 1 98.88 206 PHE A O 1
ATOM 1704 N N . ILE A 1 207 ? -7.32 7.535 16.438 1 98.94 207 ILE A N 1
ATOM 1705 C CA . ILE A 1 207 ? -6.305 8.523 16.094 1 98.94 207 ILE A CA 1
ATOM 1706 C C . ILE A 1 207 ? -5.484 8.023 14.898 1 98.94 207 ILE A C 1
ATOM 1708 O O . ILE A 1 207 ? -5.109 6.848 14.852 1 98.94 207 ILE A O 1
ATOM 1712 N N . MET A 1 208 ? -5.25 8.836 13.938 1 98.81 208 MET A N 1
ATOM 1713 C CA . MET A 1 208 ? -4.379 8.539 12.797 1 98.81 208 MET A CA 1
ATOM 1714 C C . MET A 1 208 ? -3.086 9.344 12.891 1 98.81 208 MET A C 1
ATOM 1716 O O . MET A 1 208 ? -3.111 10.547 13.156 1 98.81 208 MET A O 1
ATOM 1720 N N . ARG A 1 209 ? -1.952 8.719 12.68 1 98.44 209 ARG A N 1
ATOM 1721 C CA . ARG A 1 209 ? -0.627 9.328 12.695 1 98.44 209 ARG A CA 1
ATOM 1722 C C . ARG A 1 209 ? 0.158 8.969 11.445 1 98.44 209 ARG A C 1
ATOM 1724 O O . ARG A 1 209 ? -0.23 8.062 10.695 1 98.44 209 ARG A O 1
ATOM 1731 N N . ALA A 1 210 ? 1.194 9.742 11.18 1 96.88 210 ALA A N 1
ATOM 1732 C CA . ALA A 1 210 ? 1.994 9.539 9.969 1 96.88 210 ALA A CA 1
ATOM 1733 C C . ALA A 1 210 ? 3.486 9.641 10.281 1 96.88 210 ALA A C 1
ATOM 1735 O O . ALA A 1 210 ? 3.904 10.469 11.086 1 96.88 210 ALA A O 1
ATOM 1736 N N . PHE A 1 211 ? 4.277 8.789 9.641 1 97.19 211 PHE A N 1
ATOM 1737 C CA . PHE A 1 211 ? 5.73 8.914 9.648 1 97.19 211 PHE A CA 1
ATOM 1738 C C . PHE A 1 211 ? 6.199 9.867 8.555 1 97.19 211 PHE A C 1
ATOM 1740 O O . PHE A 1 211 ? 7.336 10.344 8.586 1 97.19 211 PHE A O 1
ATOM 1747 N N . THR A 1 212 ? 5.387 10.195 7.641 1 94.94 212 THR A N 1
ATOM 1748 C CA . THR A 1 212 ? 5.734 10.75 6.336 1 94.94 212 THR A CA 1
ATOM 1749 C C . THR A 1 212 ? 6.09 12.227 6.453 1 94.94 212 THR A C 1
ATOM 1751 O O . THR A 1 212 ? 6.809 12.766 5.609 1 94.94 212 THR A O 1
ATOM 1754 N N . LYS A 1 213 ? 5.586 12.898 7.539 1 97.19 213 LYS A N 1
ATOM 1755 C CA . LYS A 1 213 ? 5.754 14.344 7.637 1 97.19 213 LYS A CA 1
ATOM 1756 C C . LYS A 1 213 ? 6.957 14.695 8.508 1 97.19 213 LYS A C 1
ATOM 1758 O O . LYS A 1 213 ? 7.938 15.258 8.023 1 97.19 213 LYS A O 1
ATOM 1763 N N . PHE A 1 214 ? 6.902 14.258 9.711 1 98.38 214 PHE A N 1
ATOM 1764 C CA . PHE A 1 214 ? 7.926 14.594 10.695 1 98.38 214 PHE A CA 1
ATOM 1765 C C . PHE A 1 214 ? 9.258 13.938 10.336 1 98.38 214 PHE A C 1
ATOM 1767 O O . PHE A 1 214 ? 10.312 14.562 10.453 1 98.38 214 PHE A O 1
ATOM 1774 N N . PHE A 1 215 ? 9.242 12.68 9.82 1 98.5 215 PHE A N 1
ATOM 1775 C CA . PHE A 1 215 ? 10.461 11.945 9.508 1 98.5 215 PHE A CA 1
ATOM 1776 C C . PHE A 1 215 ? 10.773 12.039 8.016 1 98.5 215 PHE A C 1
ATOM 1778 O O . PHE A 1 215 ? 11.711 11.391 7.531 1 98.5 215 PHE A O 1
ATOM 1785 N N . ALA A 1 216 ? 10 12.703 7.262 1 98.25 216 ALA A N 1
ATOM 1786 C CA . ALA A 1 216 ? 10.273 13.102 5.887 1 98.25 216 ALA A CA 1
ATOM 1787 C C . ALA A 1 216 ? 10.43 11.883 4.98 1 98.25 216 ALA A C 1
ATOM 1789 O O . ALA A 1 216 ? 11.398 11.789 4.215 1 98.25 216 ALA A O 1
ATOM 1790 N N . ILE A 1 217 ? 9.43 11.008 5.074 1 98.25 217 ILE A N 1
ATOM 1791 C CA . ILE A 1 217 ? 9.531 9.828 4.215 1 98.25 217 ILE A CA 1
ATOM 1792 C C . ILE A 1 217 ? 8.195 9.586 3.518 1 98.25 217 ILE A C 1
ATOM 1794 O O . ILE A 1 217 ? 7.68 8.469 3.518 1 98.25 217 ILE A O 1
ATOM 1798 N N . PRO A 1 218 ? 7.57 10.633 2.916 1 97.5 218 PRO A N 1
ATOM 1799 C CA . PRO A 1 218 ? 6.309 10.383 2.217 1 97.5 218 PRO A CA 1
ATOM 1800 C C . PRO A 1 218 ? 6.441 9.336 1.113 1 97.5 218 PRO A C 1
ATOM 1802 O O . PRO A 1 218 ? 5.48 8.625 0.809 1 97.5 218 PRO A O 1
ATOM 1805 N N . GLY A 1 219 ? 7.605 9.172 0.57 1 97.69 219 GLY A N 1
ATOM 1806 C CA . GLY A 1 219 ? 7.832 8.219 -0.505 1 97.69 219 GLY A CA 1
ATOM 1807 C C . GLY A 1 219 ? 7.84 6.773 -0.033 1 97.69 219 GLY A C 1
ATOM 1808 O O . GLY A 1 219 ? 7.695 5.852 -0.838 1 97.69 219 GLY A O 1
ATOM 1809 N N . LEU A 1 220 ? 8.094 6.512 1.221 1 97.94 220 LEU A N 1
ATOM 1810 C CA . LEU A 1 220 ? 8.172 5.152 1.745 1 97.94 220 LEU A CA 1
ATOM 1811 C C . LEU A 1 220 ? 6.793 4.629 2.119 1 97.94 220 LEU A C 1
ATOM 1813 O O . LEU A 1 220 ? 6.582 3.414 2.18 1 97.94 220 LEU A O 1
ATOM 1817 N N . ARG A 1 221 ? 5.867 5.551 2.445 1 97.62 221 ARG A N 1
ATOM 1818 C CA . ARG A 1 221 ? 4.469 5.246 2.717 1 97.62 221 ARG A CA 1
ATOM 1819 C C . ARG A 1 221 ? 4.316 4.488 4.031 1 97.62 221 ARG A C 1
ATOM 1821 O O . ARG A 1 221 ? 4.023 3.291 4.031 1 97.62 221 ARG A O 1
ATOM 1828 N N . LEU A 1 222 ? 4.367 5.129 5.141 1 98.62 222 LEU A N 1
ATOM 1829 C CA . LEU A 1 222 ? 4.168 4.504 6.441 1 98.62 222 LEU A CA 1
ATOM 1830 C C . LEU A 1 222 ? 3.307 5.383 7.34 1 98.62 222 LEU A C 1
ATOM 1832 O O . LEU A 1 222 ? 3.564 6.582 7.477 1 98.62 222 LEU A O 1
ATOM 1836 N N . GLY A 1 223 ? 2.279 4.887 7.84 1 98.56 223 GLY A N 1
ATOM 1837 C CA . GLY A 1 223 ? 1.421 5.496 8.844 1 98.56 223 GLY A CA 1
ATOM 1838 C C . GLY A 1 223 ? 0.866 4.5 9.844 1 98.56 223 GLY A C 1
ATOM 1839 O O . GLY A 1 223 ? 1.146 3.303 9.75 1 98.56 223 GLY A O 1
ATOM 1840 N N . TYR A 1 224 ? 0.184 5 10.867 1 98.81 224 TYR A N 1
ATOM 1841 C CA . TYR A 1 224 ? -0.405 4.074 11.828 1 98.81 224 TYR A CA 1
ATOM 1842 C C . TYR A 1 224 ? -1.624 4.691 12.5 1 98.81 224 TYR A C 1
ATOM 1844 O O . TYR A 1 224 ? -1.837 5.902 12.422 1 98.81 224 TYR A O 1
ATOM 1852 N N . GLY A 1 225 ? -2.451 3.82 12.977 1 98.88 225 GLY A N 1
ATOM 1853 C CA . GLY A 1 225 ? -3.627 4.18 13.758 1 98.88 225 GLY A CA 1
ATOM 1854 C C . GLY A 1 225 ? -3.541 3.748 15.203 1 98.88 225 GLY A C 1
ATOM 1855 O O . GLY A 1 225 ? -2.871 2.766 15.523 1 98.88 225 GLY A O 1
ATOM 1856 N N . ILE A 1 226 ? -4.121 4.527 16.078 1 98.88 226 ILE A N 1
ATOM 1857 C CA . ILE A 1 226 ? -4.266 4.23 17.484 1 98.88 226 ILE A CA 1
ATOM 1858 C C . ILE A 1 226 ? -5.75 4.152 17.859 1 98.88 226 ILE A C 1
ATOM 1860 O O . ILE A 1 226 ? -6.5 5.105 17.625 1 98.88 226 ILE A O 1
ATOM 1864 N N . GLY A 1 227 ? -6.168 3.041 18.312 1 98.69 227 GLY A N 1
ATOM 1865 C CA . GLY A 1 227 ? -7.539 2.855 18.75 1 98.69 227 GLY A CA 1
ATOM 1866 C C . GLY A 1 227 ? -7.648 2.145 20.094 1 98.69 227 GLY A C 1
ATOM 1867 O O . GLY A 1 227 ? -6.742 1.407 20.484 1 98.69 227 GLY A O 1
ATOM 1868 N N . PHE A 1 228 ? -8.805 2.365 20.766 1 98.44 228 PHE A N 1
ATOM 1869 C CA . PHE A 1 228 ? -9.039 1.779 22.094 1 98.44 228 PHE A CA 1
ATOM 1870 C C . PHE A 1 228 ? -10.297 0.927 22.094 1 98.44 228 PHE A C 1
ATOM 1872 O O . PHE A 1 228 ? -10.68 0.381 23.125 1 98.44 228 PHE A O 1
ATOM 1879 N N . ASP A 1 229 ? -10.969 0.853 20.984 1 98 229 ASP A N 1
ATOM 1880 C CA . ASP A 1 229 ? -12.094 -0.04 20.75 1 98 229 ASP A CA 1
ATOM 1881 C C . ASP A 1 229 ? -11.656 -1.309 20.031 1 98 229 ASP A C 1
ATOM 1883 O O . ASP A 1 229 ? -11.445 -1.293 18.812 1 98 229 ASP A O 1
ATOM 1887 N N . GLU A 1 230 ? -11.633 -2.428 20.703 1 97.44 230 GLU A N 1
ATOM 1888 C CA . GLU A 1 230 ? -11.117 -3.682 20.156 1 97.44 230 GLU A CA 1
ATOM 1889 C C . GLU A 1 230 ? -11.953 -4.148 18.969 1 97.44 230 GLU A C 1
ATOM 1891 O O . GLU A 1 230 ? -11.422 -4.746 18.031 1 97.44 230 GLU A O 1
ATOM 1896 N N . ASP A 1 231 ? -13.195 -3.906 19.016 1 97.69 231 ASP A N 1
ATOM 1897 C CA . ASP A 1 231 ? -14.086 -4.359 17.953 1 97.69 231 ASP A CA 1
ATOM 1898 C C . ASP A 1 231 ? -13.781 -3.646 16.625 1 97.69 231 ASP A C 1
ATOM 1900 O O . ASP A 1 231 ? -13.734 -4.277 15.57 1 97.69 231 ASP A O 1
ATOM 1904 N N . ILE A 1 232 ? -13.617 -2.334 16.719 1 97.69 232 ILE A N 1
ATOM 1905 C CA . ILE A 1 232 ? -13.328 -1.577 15.516 1 97.69 232 ILE A CA 1
ATOM 1906 C C . ILE A 1 232 ? -11.961 -1.979 14.969 1 97.69 232 ILE A C 1
ATOM 1908 O O . ILE A 1 232 ? -11.781 -2.102 13.75 1 97.69 232 ILE A O 1
ATOM 1912 N N . LEU A 1 233 ? -10.961 -2.172 15.828 1 98.25 233 LEU A N 1
ATOM 1913 C CA . LEU A 1 233 ? -9.625 -2.578 15.398 1 98.25 233 LEU A CA 1
ATOM 1914 C C . LEU A 1 233 ? -9.664 -3.949 14.734 1 98.25 233 LEU A C 1
ATOM 1916 O O . LEU A 1 233 ? -9.008 -4.164 13.711 1 98.25 233 LEU A O 1
ATOM 1920 N N . LYS A 1 234 ? -10.406 -4.836 15.32 1 97.44 234 LYS A N 1
ATOM 1921 C CA . LYS A 1 234 ? -10.57 -6.16 14.727 1 97.44 234 LYS A CA 1
ATOM 1922 C C . LYS A 1 234 ? -11.164 -6.066 13.32 1 97.44 234 LYS A C 1
ATOM 1924 O O . LYS A 1 234 ? -10.688 -6.723 12.398 1 97.44 234 LYS A O 1
ATOM 1929 N N . LYS A 1 235 ? -12.172 -5.289 13.172 1 96.75 235 LYS A N 1
ATOM 1930 C CA . LYS A 1 235 ? -12.805 -5.094 11.875 1 96.75 235 LYS A CA 1
ATOM 1931 C C . LYS A 1 235 ? -11.836 -4.48 10.875 1 96.75 235 LYS A C 1
ATOM 1933 O O . LYS A 1 235 ? -11.844 -4.836 9.688 1 96.75 235 LYS A O 1
ATOM 1938 N N . MET A 1 236 ? -11.055 -3.543 11.375 1 97.56 236 MET A N 1
ATOM 1939 C CA . MET A 1 236 ? -10.055 -2.936 10.5 1 97.56 236 MET A CA 1
ATOM 1940 C C . MET A 1 236 ? -9.062 -3.979 10.008 1 97.56 236 MET A C 1
ATOM 1942 O O . MET A 1 236 ? -8.719 -3.996 8.82 1 97.56 236 MET A O 1
ATOM 1946 N N . TRP A 1 237 ? -8.602 -4.836 10.852 1 95.5 237 TRP A N 1
ATOM 1947 C CA . TRP A 1 237 ? -7.676 -5.898 10.461 1 95.5 237 TRP A CA 1
ATOM 1948 C C . TRP A 1 237 ? -8.328 -6.848 9.461 1 95.5 237 TRP A C 1
ATOM 1950 O O . TRP A 1 237 ? -7.668 -7.34 8.539 1 95.5 237 TRP A O 1
ATOM 1960 N N . GLU A 1 238 ? -9.602 -7.09 9.648 1 92.06 238 GLU A N 1
ATOM 1961 C CA . GLU A 1 238 ? -10.336 -7.961 8.734 1 92.06 238 GLU A CA 1
ATOM 1962 C C . GLU A 1 238 ? -10.445 -7.336 7.348 1 92.06 238 GLU A C 1
ATOM 1964 O O . GLU A 1 238 ? -10.391 -8.039 6.336 1 92.06 238 GLU A O 1
ATOM 1969 N N . GLU A 1 239 ? -10.547 -5.996 7.32 1 91.06 239 GLU A N 1
ATOM 1970 C CA . GLU A 1 239 ? -10.695 -5.262 6.066 1 91.06 239 GLU A CA 1
ATOM 1971 C C . GLU A 1 239 ? -9.352 -5.055 5.383 1 91.06 239 GLU A C 1
ATOM 1973 O O . GLU A 1 239 ? -9.289 -4.867 4.164 1 91.06 239 GLU A O 1
ATOM 1978 N N . LYS A 1 240 ? -8.328 -5.113 6.109 1 94.56 240 LYS A N 1
ATOM 1979 C CA . LYS A 1 240 ? -6.996 -4.746 5.637 1 94.56 240 LYS A CA 1
ATOM 1980 C C . LYS A 1 240 ? -6.441 -5.801 4.684 1 94.56 240 LYS A C 1
ATOM 1982 O O . LYS A 1 240 ? -6.551 -7 4.945 1 94.56 240 LYS A O 1
ATOM 1987 N N . GLU A 1 241 ? -5.926 -5.324 3.516 1 93.06 241 GLU A N 1
ATOM 1988 C CA . GLU A 1 241 ? -5.215 -6.215 2.604 1 93.06 241 GLU A CA 1
ATOM 1989 C C . GLU A 1 241 ? -3.906 -6.707 3.217 1 93.06 241 GLU A C 1
ATOM 1991 O O . GLU A 1 241 ? -3.312 -6.023 4.055 1 93.06 241 GLU A O 1
ATOM 1996 N N . PRO A 1 242 ? -3.467 -7.848 2.803 1 90.19 242 PRO A N 1
ATOM 1997 C CA . PRO A 1 242 ? -2.211 -8.367 3.346 1 90.19 242 PRO A CA 1
ATOM 1998 C C . PRO A 1 242 ? -0.986 -7.625 2.814 1 90.19 242 PRO A C 1
ATOM 2000 O O . PRO A 1 242 ? -0.954 -7.238 1.644 1 90.19 242 PRO A O 1
ATOM 2003 N N . TRP A 1 243 ? 0.016 -7.387 3.693 1 94.25 243 TRP A N 1
ATOM 2004 C CA . TRP A 1 243 ? 1.369 -6.949 3.369 1 94.25 243 TRP A CA 1
ATOM 2005 C C . TRP A 1 243 ? 1.355 -5.551 2.754 1 94.25 243 TRP A C 1
ATOM 2007 O O . TRP A 1 243 ? 2.055 -5.293 1.772 1 94.25 243 TRP A O 1
ATOM 2017 N N . THR A 1 244 ? 0.5 -4.73 3.311 1 97 244 THR A N 1
ATOM 2018 C CA . THR A 1 244 ? 0.409 -3.422 2.676 1 97 244 THR A CA 1
ATOM 2019 C C . THR A 1 244 ? 1.622 -2.564 3.027 1 97 244 THR A C 1
ATOM 2021 O O . THR A 1 244 ? 1.991 -1.662 2.273 1 97 244 THR A O 1
ATOM 2024 N N . VAL A 1 245 ? 2.258 -2.787 4.176 1 98.25 245 VAL A N 1
ATOM 2025 C CA . VAL A 1 245 ? 3.447 -2.037 4.566 1 98.25 245 VAL A CA 1
ATOM 2026 C C . VAL A 1 245 ? 4.699 -2.74 4.043 1 98.25 245 VAL A C 1
ATOM 2028 O O . VAL A 1 245 ? 4.949 -3.9 4.379 1 98.25 245 VAL A O 1
ATOM 2031 N N . ASN A 1 246 ? 5.457 -2.051 3.215 1 98.12 246 ASN A N 1
ATOM 2032 C CA . ASN A 1 246 ? 6.617 -2.672 2.582 1 98.12 246 ASN A CA 1
ATOM 2033 C C . ASN A 1 246 ? 7.773 -2.828 3.562 1 98.12 246 ASN A C 1
ATOM 2035 O O . ASN A 1 246 ? 7.754 -2.254 4.652 1 98.12 246 ASN A O 1
ATOM 2039 N N . THR A 1 247 ? 8.789 -3.561 3.174 1 97.75 247 THR A N 1
ATOM 2040 C CA . THR A 1 247 ? 9.891 -3.977 4.035 1 97.75 247 THR A CA 1
ATOM 2041 C C . THR A 1 247 ? 10.672 -2.768 4.535 1 97.75 247 THR A C 1
ATOM 2043 O O . THR A 1 247 ? 11.039 -2.703 5.711 1 97.75 247 THR A O 1
ATOM 2046 N N . PHE A 1 248 ? 10.906 -1.778 3.674 1 98.38 248 PHE A N 1
ATOM 2047 C CA . PHE A 1 248 ? 11.703 -0.624 4.074 1 98.38 248 PHE A CA 1
ATOM 2048 C C . PHE A 1 248 ? 10.891 0.313 4.961 1 98.38 248 PHE A C 1
ATOM 2050 O O . PHE A 1 248 ? 11.438 0.947 5.867 1 98.38 248 PHE A O 1
ATOM 2057 N N . ALA A 1 249 ? 9.586 0.463 4.68 1 98.5 249 ALA A N 1
ATOM 2058 C CA . ALA A 1 249 ? 8.727 1.222 5.582 1 98.5 249 ALA A CA 1
ATOM 2059 C C . ALA A 1 249 ? 8.711 0.598 6.973 1 98.5 249 ALA A C 1
ATOM 2061 O O . ALA A 1 249 ? 8.805 1.307 7.98 1 98.5 249 ALA A O 1
ATOM 2062 N N . ASN A 1 250 ? 8.555 -0.746 7.012 1 98.12 250 ASN A N 1
ATOM 2063 C CA . ASN A 1 250 ? 8.633 -1.475 8.273 1 98.12 250 ASN A CA 1
ATOM 2064 C C . ASN A 1 250 ? 9.945 -1.192 9 1 98.12 250 ASN A C 1
ATOM 2066 O O . ASN A 1 250 ? 9.938 -0.861 10.188 1 98.12 250 ASN A O 1
ATOM 2070 N N . LEU A 1 251 ? 11.062 -1.279 8.305 1 98.06 251 LEU A N 1
ATOM 2071 C CA . LEU A 1 251 ? 12.391 -1.024 8.867 1 98.06 251 LEU A CA 1
ATOM 2072 C C . LEU A 1 251 ? 12.492 0.409 9.375 1 98.06 251 LEU A C 1
ATOM 2074 O O . LEU A 1 251 ? 13.047 0.651 10.453 1 98.06 251 LEU A O 1
ATOM 2078 N N . ALA A 1 252 ? 11.961 1.338 8.609 1 98.5 252 ALA A N 1
ATOM 2079 C CA . ALA A 1 252 ? 11.984 2.746 8.992 1 98.5 252 ALA A CA 1
ATOM 2080 C C . ALA A 1 252 ? 11.297 2.959 10.336 1 98.5 252 ALA A C 1
ATOM 2082 O O . ALA A 1 252 ? 11.828 3.633 11.219 1 98.5 252 ALA A O 1
ATOM 2083 N N . GLY A 1 253 ? 10.133 2.365 10.492 1 98.12 253 GLY A N 1
ATOM 2084 C CA . GLY A 1 253 ? 9.406 2.494 11.742 1 98.12 253 GLY A CA 1
ATOM 2085 C C . GLY A 1 253 ? 10.188 1.983 12.938 1 98.12 253 GLY A C 1
ATOM 2086 O O . GLY A 1 253 ? 10.094 2.541 14.031 1 98.12 253 GLY A O 1
ATOM 2087 N N . LEU A 1 254 ? 11.016 0.95 12.734 1 97.62 254 LEU A N 1
ATOM 2088 C CA . LEU A 1 254 ? 11.789 0.33 13.797 1 97.62 254 LEU A CA 1
ATOM 2089 C C . LEU A 1 254 ? 12.977 1.206 14.188 1 97.62 254 LEU A C 1
ATOM 2091 O O . LEU A 1 254 ? 13.414 1.193 15.336 1 97.62 254 LEU A O 1
ATOM 2095 N N . ILE A 1 255 ? 13.461 2.021 13.242 1 98 255 ILE A N 1
ATOM 2096 C CA . ILE A 1 255 ? 14.727 2.723 13.438 1 98 255 ILE A CA 1
ATOM 2097 C C . ILE A 1 255 ? 14.453 4.18 13.805 1 98 255 ILE A C 1
ATOM 2099 O O . ILE A 1 255 ? 15.055 4.715 14.734 1 98 255 ILE A O 1
ATOM 2103 N N . MET A 1 256 ? 13.523 4.785 13.18 1 98.31 256 MET A N 1
ATOM 2104 C CA . MET A 1 256 ? 13.383 6.238 13.219 1 98.31 256 MET A CA 1
ATOM 2105 C C . MET A 1 256 ? 12.805 6.703 14.547 1 98.31 256 MET A C 1
ATOM 2107 O O . MET A 1 256 ? 13.141 7.785 15.031 1 98.31 256 MET A O 1
ATOM 2111 N N . LEU A 1 257 ? 12 5.863 15.133 1 97.81 257 LEU A N 1
ATOM 2112 C CA . LEU A 1 257 ? 11.375 6.227 16.406 1 97.81 257 LEU A CA 1
ATOM 2113 C C . LEU A 1 257 ? 12.406 6.297 17.516 1 97.81 257 LEU A C 1
ATOM 2115 O O . LEU A 1 257 ? 12.18 6.941 18.547 1 97.81 257 LEU A O 1
ATOM 2119 N N . ASP A 1 258 ? 13.562 5.656 17.297 1 96.81 258 ASP A N 1
ATOM 2120 C CA . ASP A 1 258 ? 14.641 5.66 18.281 1 96.81 258 ASP A CA 1
ATOM 2121 C C . ASP A 1 258 ? 15.695 6.703 17.922 1 96.81 258 ASP A C 1
ATOM 2123 O O . ASP A 1 258 ? 16.703 6.844 18.641 1 96.81 258 ASP A O 1
ATOM 2127 N N . ASP A 1 259 ? 15.547 7.426 16.906 1 98.06 259 ASP A N 1
ATOM 2128 C CA . ASP A 1 259 ? 16.516 8.422 16.469 1 98.06 259 ASP A CA 1
ATOM 2129 C C . ASP A 1 259 ? 16.344 9.734 17.234 1 98.06 259 ASP A C 1
ATOM 2131 O O . ASP A 1 259 ? 15.922 10.734 16.656 1 98.06 259 ASP A O 1
ATOM 2135 N N . LYS A 1 260 ? 16.797 9.789 18.438 1 97.75 260 LYS A N 1
ATOM 2136 C CA . LYS A 1 260 ? 16.609 10.93 19.328 1 97.75 260 LYS A CA 1
ATOM 2137 C C . LYS A 1 260 ? 17.281 12.18 18.766 1 97.75 260 LYS A C 1
ATOM 2139 O O . LYS A 1 260 ? 16.75 13.289 18.906 1 97.75 260 LYS A O 1
ATOM 2144 N N . GLU A 1 261 ? 18.391 11.992 18.172 1 98.38 261 GLU A N 1
ATOM 2145 C CA . GLU A 1 261 ? 19.109 13.133 17.594 1 98.38 261 GLU A CA 1
ATOM 2146 C C . GLU A 1 261 ? 18.281 13.805 16.5 1 98.38 261 GLU A C 1
ATOM 2148 O O . GLU A 1 261 ? 18.109 15.031 16.5 1 98.38 261 GLU A O 1
ATOM 2153 N N . TYR A 1 262 ? 17.781 13.07 15.594 1 98.62 262 TYR A N 1
ATOM 2154 C CA . TYR A 1 262 ? 16.938 13.602 14.531 1 98.62 262 TYR A CA 1
ATOM 2155 C C . TYR A 1 262 ? 15.703 14.289 15.109 1 98.62 262 TYR A C 1
ATOM 2157 O O . TYR A 1 262 ? 15.32 15.367 14.656 1 98.62 262 TYR A O 1
ATOM 2165 N N . ILE A 1 263 ? 15.07 13.68 16.078 1 98.44 263 ILE A N 1
ATOM 2166 C CA . ILE A 1 263 ? 13.844 14.18 16.688 1 98.44 263 ILE A CA 1
ATOM 2167 C C . ILE A 1 263 ? 14.117 15.523 17.359 1 98.44 263 ILE A C 1
ATOM 2169 O O . ILE A 1 263 ? 13.391 16.5 17.125 1 98.44 263 ILE A O 1
ATOM 2173 N N . GLU A 1 264 ? 15.172 15.586 18.078 1 98.25 264 GLU A N 1
ATOM 2174 C CA . GLU A 1 264 ? 15.508 16.812 18.781 1 98.25 264 GLU A CA 1
ATOM 2175 C C . GLU A 1 264 ? 15.836 17.938 17.812 1 98.25 264 GLU A C 1
ATOM 2177 O O . GLU A 1 264 ? 15.422 19.094 18.016 1 98.25 264 GLU A O 1
ATOM 2182 N N . LYS A 1 265 ? 16.578 17.609 16.781 1 98.62 265 LYS A N 1
ATOM 2183 C CA . LYS A 1 265 ? 16.906 18.609 15.758 1 98.62 265 LYS A CA 1
ATOM 2184 C C . LYS A 1 265 ? 15.656 19.141 15.07 1 98.62 265 LYS A C 1
ATOM 2186 O O . LYS A 1 265 ? 15.555 20.328 14.789 1 98.62 265 LYS A O 1
ATOM 2191 N N . SER A 1 266 ? 14.734 18.266 14.797 1 98.69 266 SER A N 1
ATOM 2192 C CA . SER A 1 266 ? 13.484 18.641 14.156 1 98.69 266 SER A CA 1
ATOM 2193 C C . SER A 1 266 ? 12.656 19.547 15.055 1 98.69 266 SER A C 1
ATOM 2195 O O . SER A 1 266 ? 12.086 20.547 14.594 1 98.69 266 SER A O 1
ATOM 2197 N N . GLU A 1 267 ? 12.602 19.188 16.328 1 98.25 267 GLU A N 1
ATOM 2198 C CA . GLU A 1 267 ? 11.852 19.984 17.297 1 98.25 267 GLU A CA 1
ATOM 2199 C C . GLU A 1 267 ? 12.445 21.391 17.438 1 98.25 267 GLU A C 1
ATOM 2201 O O . GLU A 1 267 ? 11.703 22.375 17.484 1 98.25 267 GLU A O 1
ATOM 2206 N N . LYS A 1 268 ? 13.727 21.438 17.484 1 98.31 268 LYS A N 1
ATOM 2207 C CA . LYS A 1 268 ? 14.391 22.734 17.578 1 98.31 268 LYS A CA 1
ATOM 2208 C C . LYS A 1 268 ? 14.148 23.562 16.328 1 98.31 268 LYS A C 1
ATOM 2210 O O . LYS A 1 268 ? 13.836 24.766 16.422 1 98.31 268 LYS A O 1
ATOM 2215 N N . TRP A 1 269 ? 14.328 22.906 15.164 1 98.56 269 TRP A N 1
ATOM 2216 C CA . TRP A 1 269 ? 14.117 23.562 13.883 1 98.56 269 TRP A CA 1
ATOM 2217 C C . TRP A 1 269 ? 12.734 24.203 13.82 1 98.56 269 TRP A C 1
ATOM 2219 O O . TRP A 1 269 ? 12.609 25.391 13.5 1 98.56 269 TRP A O 1
ATOM 2229 N N . ILE A 1 270 ? 11.695 23.484 14.117 1 98.56 270 ILE A N 1
ATOM 2230 C CA . ILE A 1 270 ? 10.344 23.984 13.891 1 98.56 270 ILE A CA 1
ATOM 2231 C C . ILE A 1 270 ? 10.008 25.047 14.938 1 98.56 270 ILE A C 1
ATOM 2233 O O . ILE A 1 270 ? 9.297 26.016 14.641 1 98.56 270 ILE A O 1
ATOM 2237 N N . LEU A 1 271 ? 10.523 24.922 16.156 1 97.75 271 LEU A N 1
ATOM 2238 C CA . LEU A 1 271 ? 10.312 25.922 17.188 1 97.75 271 LEU A CA 1
ATOM 2239 C C . LEU A 1 271 ? 10.859 27.281 16.75 1 97.75 271 LEU A C 1
ATOM 2241 O O . LEU A 1 271 ? 10.227 28.312 16.984 1 97.75 271 LEU A O 1
ATOM 2245 N N . GLU A 1 272 ? 11.93 27.25 16.047 1 98.25 272 GLU A N 1
ATOM 2246 C CA . GLU A 1 272 ? 12.602 28.484 15.617 1 98.25 272 GLU A CA 1
ATOM 2247 C C . GLU A 1 272 ? 11.977 29.031 14.336 1 98.25 272 GLU A C 1
ATOM 2249 O O . GLU A 1 272 ? 11.648 30.219 14.258 1 98.25 272 GLU A O 1
ATOM 2254 N N . GLU A 1 273 ? 11.789 28.203 13.375 1 98.69 273 GLU A N 1
ATOM 2255 C CA . GLU A 1 273 ? 11.445 28.656 12.031 1 98.69 273 GLU A CA 1
ATOM 2256 C C . GLU A 1 273 ? 9.984 29.078 11.953 1 98.69 273 GLU A C 1
ATOM 2258 O O . GLU A 1 273 ? 9.625 29.953 11.164 1 98.69 273 GLU A O 1
ATOM 2263 N N . LYS A 1 274 ? 9.102 28.438 12.758 1 98.44 274 LYS A N 1
ATOM 2264 C CA . LYS A 1 274 ? 7.703 28.859 12.672 1 98.44 274 LYS A CA 1
ATOM 2265 C C . LYS A 1 274 ? 7.523 30.266 13.219 1 98.44 274 LYS A C 1
ATOM 2267 O O . LYS A 1 274 ? 6.715 31.047 12.703 1 98.44 274 LYS A O 1
ATOM 2272 N N . LYS A 1 275 ? 8.32 30.672 14.258 1 98.19 275 LYS A N 1
ATOM 2273 C CA . LYS A 1 275 ? 8.297 32.031 14.773 1 98.19 275 LYS A CA 1
ATOM 2274 C C . LYS A 1 275 ? 8.867 33 13.75 1 98.19 275 LYS A C 1
ATOM 2276 O O . LYS A 1 275 ? 8.305 34.094 13.531 1 98.19 275 LYS A O 1
ATOM 2281 N N . PHE A 1 276 ? 9.938 32.625 13.148 1 98.56 276 PHE A N 1
ATOM 2282 C CA . PHE A 1 276 ? 10.617 33.469 12.164 1 98.56 276 PHE A CA 1
ATOM 2283 C C . PHE A 1 276 ? 9.695 33.75 10.984 1 98.56 276 PHE A C 1
ATOM 2285 O O . PHE A 1 276 ? 9.539 34.906 10.594 1 98.56 276 PHE A O 1
ATOM 2292 N N . ILE A 1 277 ? 9.109 32.719 10.398 1 98.44 277 ILE A N 1
ATOM 2293 C CA . ILE A 1 277 ? 8.305 32.875 9.195 1 98.44 277 ILE A CA 1
ATOM 2294 C C . ILE A 1 277 ? 7.059 33.719 9.5 1 98.44 277 ILE A C 1
ATOM 2296 O O . ILE A 1 277 ? 6.629 34.531 8.68 1 98.44 277 ILE A O 1
ATOM 2300 N N . TYR A 1 278 ? 6.426 33.469 10.664 1 98.5 278 TYR A N 1
ATOM 2301 C CA . TYR A 1 278 ? 5.27 34.25 11.062 1 98.5 278 TYR A CA 1
ATOM 2302 C C . TYR A 1 278 ? 5.621 35.719 11.156 1 98.5 278 TYR A C 1
ATOM 2304 O O . TYR A 1 278 ? 4.891 36.562 10.641 1 98.5 278 TYR A O 1
ATOM 2312 N N . LYS A 1 279 ? 6.699 36 11.781 1 98.25 279 LYS A N 1
ATOM 2313 C CA . LYS A 1 279 ? 7.152 37.375 11.93 1 98.25 279 LYS A CA 1
ATOM 2314 C C . LYS A 1 279 ? 7.387 38.031 10.57 1 98.25 279 LYS A C 1
ATOM 2316 O O . LYS A 1 279 ? 6.887 39.125 10.312 1 98.25 279 LYS A O 1
ATOM 2321 N N . GLU A 1 280 ? 8.148 37.375 9.734 1 97.75 280 GLU A N 1
ATOM 2322 C CA . GLU A 1 280 ? 8.5 37.938 8.43 1 97.75 280 GLU A CA 1
ATOM 2323 C C . GLU A 1 280 ? 7.258 38.156 7.566 1 97.75 280 GLU A C 1
ATOM 2325 O O . GLU A 1 280 ? 7.117 39.188 6.926 1 97.75 280 GLU A O 1
ATOM 2330 N N . LEU A 1 281 ? 6.375 37.188 7.527 1 98.06 281 LEU A N 1
ATOM 2331 C CA . LEU A 1 281 ? 5.176 37.281 6.707 1 98.06 281 LEU A CA 1
ATOM 2332 C C . LEU A 1 281 ? 4.262 38.406 7.207 1 98.06 281 LEU A C 1
ATOM 2334 O O . LEU A 1 281 ? 3.564 39.062 6.414 1 98.06 281 LEU A O 1
ATOM 2338 N N . SER A 1 282 ? 4.246 38.625 8.523 1 96.69 282 SER A N 1
ATOM 2339 C CA . SER A 1 282 ? 3.387 39.656 9.133 1 96.69 282 SER A CA 1
ATOM 2340 C C . SER A 1 282 ? 3.826 41.062 8.75 1 96.69 282 SER A C 1
ATOM 2342 O O . SER A 1 282 ? 3.072 42 8.93 1 96.69 282 SER A O 1
ATOM 2344 N N . GLU A 1 283 ? 4.98 41.156 8.156 1 95.38 283 GLU A N 1
ATOM 2345 C CA . GLU A 1 283 ? 5.512 42.469 7.754 1 95.38 283 GLU A CA 1
ATOM 2346 C C . GLU A 1 283 ? 5.023 42.844 6.363 1 95.38 283 GLU A C 1
ATOM 2348 O O . GLU A 1 283 ? 5.148 44 5.957 1 95.38 283 GLU A O 1
ATOM 2353 N N . PHE A 1 284 ? 4.477 41.969 5.648 1 95.38 284 PHE A N 1
ATOM 2354 C CA . PHE A 1 284 ? 3.969 42.25 4.312 1 95.38 284 PHE A CA 1
ATOM 2355 C C . PHE A 1 284 ? 2.643 43 4.391 1 95.38 284 PHE A C 1
ATOM 2357 O O . PHE A 1 284 ? 1.778 42.656 5.203 1 95.38 284 PHE A O 1
ATOM 2364 N N . GLN A 1 285 ? 2.432 43.938 3.518 1 92 285 GLN A N 1
ATOM 2365 C CA . GLN A 1 285 ? 1.266 44.812 3.537 1 92 285 GLN A CA 1
ATOM 2366 C C . GLN A 1 285 ? 0.009 44.062 3.1 1 92 285 GLN A C 1
ATOM 2368 O O . GLN A 1 285 ? -1.077 44.312 3.635 1 92 285 GLN A O 1
ATOM 2373 N N . TYR A 1 286 ? 0.102 43.219 2.219 1 94.62 286 TYR A N 1
ATOM 2374 C CA . TYR A 1 286 ? -1.066 42.594 1.597 1 94.62 286 TYR A CA 1
ATOM 2375 C C . TYR A 1 286 ? -1.196 41.156 2.006 1 94.62 286 TYR A C 1
ATOM 2377 O O . TYR A 1 286 ? -1.793 40.344 1.282 1 94.62 286 TYR A O 1
ATOM 2385 N N . ILE A 1 287 ? -0.545 40.844 3.146 1 96.38 287 ILE A N 1
ATOM 2386 C CA . ILE A 1 287 ? -0.583 39.469 3.643 1 96.38 287 ILE A CA 1
ATOM 2387 C C . ILE A 1 287 ? -1.046 39.438 5.098 1 96.38 287 ILE A C 1
ATOM 2389 O O . ILE A 1 287 ? -0.554 40.219 5.918 1 96.38 287 ILE A O 1
ATOM 2393 N N . LYS A 1 288 ? -2.021 38.688 5.332 1 97.62 288 LYS A N 1
ATOM 2394 C CA . LYS A 1 288 ? -2.322 38.312 6.703 1 97.62 288 LYS A CA 1
ATOM 2395 C C . LYS A 1 288 ? -1.873 36.875 6.973 1 97.62 288 LYS A C 1
ATOM 2397 O O . LYS A 1 288 ? -2.381 35.938 6.359 1 97.62 288 LYS A O 1
ATOM 2402 N N . ALA A 1 289 ? -0.947 36.719 7.82 1 97.94 289 ALA A N 1
ATOM 2403 C CA . ALA A 1 289 ? -0.486 35.375 8.227 1 97.94 289 ALA A CA 1
ATOM 2404 C C . ALA A 1 289 ? -1.234 34.906 9.469 1 97.94 289 ALA A C 1
ATOM 2406 O O . ALA A 1 289 ? -1.49 35.688 10.391 1 97.94 289 ALA A O 1
ATOM 2407 N N . TYR A 1 290 ? -1.669 33.688 9.516 1 98.38 290 TYR A N 1
ATOM 2408 C CA . TYR A 1 290 ? -2.275 33.094 10.695 1 98.38 290 TYR A CA 1
ATOM 2409 C C . TYR A 1 290 ? -1.247 32.281 11.492 1 98.38 290 TYR A C 1
ATOM 2411 O O . TYR A 1 290 ? -0.542 31.453 10.938 1 98.38 290 TYR A O 1
ATOM 2419 N N . LYS A 1 291 ? -1.155 32.625 12.742 1 97.69 291 LYS A N 1
ATOM 2420 C CA . LYS A 1 291 ? -0.187 31.953 13.594 1 97.69 291 LYS A CA 1
ATOM 2421 C C . LYS A 1 291 ? -0.369 30.438 13.523 1 97.69 291 LYS A C 1
ATOM 2423 O O . LYS A 1 291 ? -1.497 29.938 13.539 1 97.69 291 LYS A O 1
ATOM 2428 N N . THR A 1 292 ? 0.719 29.672 13.406 1 98.06 292 THR A N 1
ATOM 2429 C CA . THR A 1 292 ? 0.657 28.219 13.242 1 98.06 292 THR A CA 1
ATOM 2430 C C . THR A 1 292 ? 1.388 27.516 14.383 1 98.06 292 THR A C 1
ATOM 2432 O O . THR A 1 292 ? 2.311 28.078 14.977 1 98.06 292 THR A O 1
ATOM 2435 N N . GLU A 1 293 ? 0.948 26.359 14.703 1 96.38 293 GLU A N 1
ATOM 2436 C CA . GLU A 1 293 ? 1.646 25.469 15.633 1 96.38 293 GLU A CA 1
ATOM 2437 C C . GLU A 1 293 ? 2.369 24.359 14.891 1 96.38 293 GLU A C 1
ATOM 2439 O O . GLU A 1 293 ? 3.023 23.516 15.508 1 96.38 293 GLU A O 1
ATOM 2444 N N . CYS A 1 294 ? 2.301 24.312 13.594 1 96.69 294 CYS A N 1
ATOM 2445 C CA . CYS A 1 294 ? 2.805 23.203 12.797 1 96.69 294 CYS A CA 1
ATOM 2446 C C . CYS A 1 294 ? 3.875 23.672 11.82 1 96.69 294 CYS A C 1
ATOM 2448 O O . CYS A 1 294 ? 4.383 24.781 11.938 1 96.69 294 CYS A O 1
ATOM 2450 N N . ASN A 1 295 ? 4.285 22.797 10.898 1 98.56 295 ASN A N 1
ATOM 2451 C CA . ASN A 1 295 ? 5.379 23.078 9.977 1 98.56 295 ASN A CA 1
ATOM 2452 C C . ASN A 1 295 ? 4.863 23.656 8.656 1 98.56 295 ASN A C 1
ATOM 2454 O O . ASN A 1 295 ? 5.418 23.359 7.594 1 98.56 295 ASN A O 1
ATOM 2458 N N . PHE A 1 296 ? 3.816 24.391 8.711 1 98.75 296 PHE A N 1
ATOM 2459 C CA . PHE A 1 296 ? 3.262 25.156 7.602 1 98.75 296 PHE A CA 1
ATOM 2460 C C . PHE A 1 296 ? 2.451 26.344 8.117 1 98.75 296 PHE A C 1
ATOM 2462 O O . PHE A 1 296 ? 2.127 26.406 9.305 1 98.75 296 PHE A O 1
ATOM 2469 N N . ILE A 1 297 ? 2.146 27.266 7.23 1 98.75 297 ILE A N 1
ATOM 2470 C CA . ILE A 1 297 ? 1.442 28.469 7.66 1 98.75 297 ILE A CA 1
ATOM 2471 C C . ILE A 1 297 ? 0.447 28.891 6.582 1 98.75 297 ILE A C 1
ATOM 2473 O O . ILE A 1 297 ? 0.774 28.906 5.395 1 98.75 297 ILE A O 1
ATOM 2477 N N . LEU A 1 298 ? -0.803 29.125 7.012 1 98.75 298 LEU A N 1
ATOM 2478 C CA . LEU A 1 298 ? -1.845 29.656 6.141 1 98.75 298 LEU A CA 1
ATOM 2479 C C . LEU A 1 298 ? -1.746 31.172 6.035 1 98.75 298 LEU A C 1
ATOM 2481 O O . LEU A 1 298 ? -1.543 31.844 7.043 1 98.75 298 LEU A O 1
ATOM 2485 N N . VAL A 1 299 ? -1.891 31.656 4.805 1 98.06 299 VAL A N 1
ATOM 2486 C CA . VAL A 1 299 ? -1.801 33.094 4.578 1 98.06 299 VAL A CA 1
ATOM 2487 C C . VAL A 1 299 ? -2.973 33.562 3.713 1 98.06 299 VAL A C 1
ATOM 2489 O O . VAL A 1 299 ? -3.393 32.844 2.797 1 98.06 299 VAL A O 1
ATOM 2492 N N . LYS A 1 300 ? -3.502 34.688 4.023 1 98.38 300 LYS A N 1
ATOM 2493 C CA . LYS A 1 300 ? -4.527 35.344 3.213 1 98.38 300 LYS A CA 1
ATOM 2494 C C . LYS A 1 300 ? -3.939 36.5 2.406 1 98.38 300 LYS A C 1
ATOM 2496 O O . LYS A 1 300 ? -3.211 37.312 2.945 1 98.38 300 LYS A O 1
ATOM 2501 N N . LEU A 1 301 ? -4.246 36.469 1.187 1 97.56 301 LEU A N 1
ATOM 2502 C CA . LEU A 1 301 ? -3.787 37.469 0.245 1 97.56 301 LEU A CA 1
ATOM 2503 C C . LEU A 1 301 ? -4.875 38.5 -0.009 1 97.56 301 LEU A C 1
ATOM 2505 O O . LEU A 1 301 ? -6.059 38.188 -0.077 1 97.56 301 LEU A O 1
ATOM 2509 N N . THR A 1 302 ? -4.461 39.812 -0.238 1 95.62 302 THR A N 1
ATOM 2510 C CA . THR A 1 302 ? -5.477 40.844 -0.468 1 95.62 302 THR A CA 1
ATOM 2511 C C . THR A 1 302 ? -5.234 41.531 -1.798 1 95.62 302 THR A C 1
ATOM 2513 O O . THR A 1 302 ? -6.098 42.281 -2.275 1 95.62 302 THR A O 1
ATOM 2516 N N . ASN A 1 303 ? -4.211 41.312 -2.508 1 93.94 303 ASN A N 1
ATOM 2517 C CA . ASN A 1 303 ? -3.922 42.062 -3.723 1 93.94 303 ASN A CA 1
ATOM 2518 C C . ASN A 1 303 ? -3.75 41.156 -4.926 1 93.94 303 ASN A C 1
ATOM 2520 O O . ASN A 1 303 ? -3.58 41.625 -6.055 1 93.94 303 ASN A O 1
ATOM 2524 N N . ILE A 1 304 ? -3.707 39.875 -4.703 1 95.81 304 ILE A N 1
ATOM 2525 C CA . ILE A 1 304 ? -3.488 38.906 -5.758 1 95.81 304 ILE A CA 1
ATOM 2526 C C . ILE A 1 304 ? -4.238 37.594 -5.426 1 95.81 304 ILE A C 1
ATOM 2528 O O . ILE A 1 304 ? -4.453 37.281 -4.254 1 95.81 304 ILE A O 1
ATOM 2532 N N . SER A 1 305 ? -4.668 36.906 -6.398 1 97.5 305 SER A N 1
ATOM 2533 C CA . SER A 1 305 ? -5.348 35.656 -6.152 1 97.5 305 SER A CA 1
ATOM 2534 C C . SER A 1 305 ? -4.348 34.531 -5.844 1 97.5 305 SER A C 1
ATOM 2536 O O . SER A 1 305 ? -3.188 34.594 -6.25 1 97.5 305 SER A O 1
ATOM 2538 N N . SER A 1 306 ? -4.809 33.562 -5.145 1 97.75 306 SER A N 1
ATOM 2539 C CA . SER A 1 306 ? -3.975 32.406 -4.82 1 97.75 306 SER A CA 1
ATOM 2540 C C . SER A 1 306 ? -3.443 31.719 -6.082 1 97.75 306 SER A C 1
ATOM 2542 O O . SER A 1 306 ? -2.266 31.359 -6.152 1 97.75 306 SER A O 1
ATOM 2544 N N . GLU A 1 307 ? -4.281 31.516 -7.113 1 97.06 307 GLU A N 1
ATOM 2545 C CA . GLU A 1 307 ? -3.881 30.906 -8.375 1 97.06 307 GLU A CA 1
ATOM 2546 C C . GLU A 1 307 ? -2.801 31.734 -9.07 1 97.06 307 GLU A C 1
ATOM 2548 O O . GLU A 1 307 ? -1.799 31.188 -9.539 1 97.06 307 GLU A O 1
ATOM 2553 N N . SER A 1 308 ? -3.004 33.031 -9.148 1 97.31 308 SER A N 1
ATOM 2554 C CA . SER A 1 308 ? -2.049 33.938 -9.797 1 97.31 308 SER A CA 1
ATOM 2555 C C . SER A 1 308 ? -0.705 33.906 -9.078 1 97.31 308 SER A C 1
ATOM 2557 O O . SER A 1 308 ? 0.347 33.844 -9.719 1 97.31 308 SER A O 1
ATOM 2559 N N . LEU A 1 309 ? -0.761 34 -7.789 1 97.5 309 LEU A N 1
ATOM 2560 C CA . LEU A 1 309 ? 0.487 33.938 -7.035 1 97.5 309 LEU A CA 1
ATOM 2561 C C . LEU A 1 309 ? 1.217 32.625 -7.266 1 97.5 309 LEU A C 1
ATOM 2563 O O . LEU A 1 309 ? 2.436 32.625 -7.453 1 97.5 309 LEU A O 1
ATOM 2567 N N . ARG A 1 310 ? 0.497 31.547 -7.176 1 96.5 310 ARG A N 1
ATOM 2568 C CA . ARG A 1 310 ? 1.097 30.234 -7.395 1 96.5 310 ARG A CA 1
ATOM 2569 C C . ARG A 1 310 ? 1.82 30.172 -8.734 1 96.5 310 ARG A C 1
ATOM 2571 O O . ARG A 1 310 ? 2.953 29.703 -8.82 1 96.5 310 ARG A O 1
ATOM 2578 N N . GLU A 1 311 ? 1.218 30.641 -9.805 1 95.38 311 GLU A N 1
ATOM 2579 C CA . GLU A 1 311 ? 1.807 30.625 -11.141 1 95.38 311 GLU A CA 1
ATOM 2580 C C . GLU A 1 311 ? 3.064 31.484 -11.203 1 95.38 311 GLU A C 1
ATOM 2582 O O . GLU A 1 311 ? 4.074 31.078 -11.781 1 95.38 311 GLU A O 1
ATOM 2587 N N . LYS A 1 312 ? 2.986 32.625 -10.633 1 96.38 312 LYS A N 1
ATOM 2588 C CA . LYS A 1 312 ? 4.129 33.531 -10.617 1 96.38 312 LYS A CA 1
ATOM 2589 C C . LYS A 1 312 ? 5.301 32.938 -9.852 1 96.38 312 LYS A C 1
ATOM 2591 O O . LYS A 1 312 ? 6.453 33.031 -10.281 1 96.38 312 LYS A O 1
ATOM 2596 N N . MET A 1 313 ? 4.988 32.375 -8.711 1 96.31 313 MET A N 1
ATOM 2597 C CA . MET A 1 313 ? 6.027 31.75 -7.902 1 96.31 313 MET A CA 1
ATOM 2598 C C . MET A 1 313 ? 6.672 30.578 -8.648 1 96.31 313 MET A C 1
ATOM 2600 O O . MET A 1 313 ? 7.883 30.391 -8.578 1 96.31 313 MET A O 1
ATOM 2604 N N . ILE A 1 314 ? 5.855 29.797 -9.344 1 94.25 314 ILE A N 1
ATOM 2605 C CA . ILE A 1 314 ? 6.348 28.672 -10.125 1 94.25 314 ILE A CA 1
ATOM 2606 C C . ILE A 1 314 ? 7.328 29.156 -11.188 1 94.25 314 ILE A C 1
ATOM 2608 O O . ILE A 1 314 ? 8.328 28.5 -11.477 1 94.25 314 ILE A O 1
ATOM 2612 N N . GLU A 1 315 ? 7.012 30.234 -11.805 1 93.56 315 GLU A N 1
ATOM 2613 C CA . GLU A 1 315 ? 7.91 30.828 -12.797 1 93.56 315 GLU A CA 1
ATOM 2614 C C . GLU A 1 315 ? 9.289 31.078 -12.195 1 93.56 315 GLU A C 1
ATOM 2616 O O . GLU A 1 315 ? 10.289 31.094 -12.922 1 93.56 315 GLU A O 1
ATOM 2621 N N . LYS A 1 316 ? 9.281 31.312 -10.891 1 94.81 316 LYS A N 1
ATOM 2622 C CA . LYS A 1 316 ? 10.539 31.531 -10.18 1 94.81 316 LYS A CA 1
ATOM 2623 C C . LYS A 1 316 ? 11.023 30.25 -9.516 1 94.81 316 LYS A C 1
ATOM 2625 O O . LYS A 1 316 ? 11.859 30.297 -8.609 1 94.81 316 LYS A O 1
ATOM 2630 N N . ASN A 1 317 ? 10.43 29.078 -9.781 1 94.56 317 ASN A N 1
ATOM 2631 C CA . ASN A 1 317 ? 10.828 27.75 -9.359 1 94.56 317 ASN A CA 1
ATOM 2632 C C . ASN A 1 317 ? 10.484 27.5 -7.891 1 94.56 317 ASN A C 1
ATOM 2634 O O . ASN A 1 317 ? 11.234 26.828 -7.18 1 94.56 317 ASN 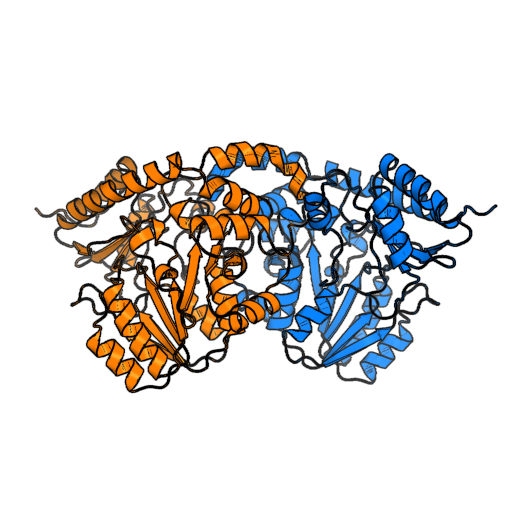A O 1
ATOM 2638 N N . ILE A 1 318 ? 9.5 28.141 -7.43 1 96.5 318 ILE A N 1
ATOM 2639 C CA . ILE A 1 318 ? 8.961 27.859 -6.102 1 96.5 318 ILE A CA 1
ATOM 2640 C C . ILE A 1 318 ? 7.504 27.422 -6.211 1 96.5 318 ILE A C 1
ATOM 2642 O O . ILE A 1 318 ? 6.672 28.156 -6.758 1 96.5 318 ILE A O 1
ATOM 2646 N N . LEU A 1 319 ? 7.227 26.219 -5.719 1 96.06 319 LEU A N 1
ATOM 2647 C CA . LEU A 1 319 ? 5.867 25.703 -5.742 1 96.06 319 LEU A CA 1
ATOM 2648 C C . LEU A 1 319 ? 5.176 25.922 -4.398 1 96.06 319 LEU A C 1
ATOM 2650 O O . LEU A 1 319 ? 5.641 25.422 -3.369 1 96.06 319 LEU A O 1
ATOM 2654 N N . ILE A 1 320 ? 4.125 26.672 -4.406 1 97.38 320 ILE A N 1
ATOM 2655 C CA . ILE A 1 320 ? 3.363 26.891 -3.182 1 97.38 320 ILE A CA 1
ATOM 2656 C C . ILE A 1 320 ? 1.999 26.219 -3.295 1 97.38 320 ILE A C 1
ATOM 2658 O O . ILE A 1 320 ? 1.615 25.75 -4.371 1 97.38 320 ILE A O 1
ATOM 2662 N N . ARG A 1 321 ? 1.272 26.125 -2.221 1 97.62 321 ARG A N 1
ATOM 2663 C CA . ARG A 1 321 ? -0.013 25.422 -2.203 1 97.62 321 ARG A CA 1
ATOM 2664 C C . ARG A 1 321 ? -1.167 26.422 -2.338 1 97.62 321 ARG A C 1
ATOM 2666 O O . ARG A 1 321 ? -1.406 27.219 -1.44 1 97.62 321 ARG A O 1
ATOM 2673 N N . ASP A 1 322 ? -1.836 26.344 -3.482 1 97.44 322 ASP A N 1
ATOM 2674 C CA . ASP A 1 322 ? -3.125 27.016 -3.611 1 97.44 322 ASP A CA 1
ATOM 2675 C C . ASP A 1 322 ? -4.168 26.375 -2.695 1 97.44 322 ASP A C 1
ATOM 2677 O O . ASP A 1 322 ? -4.535 25.219 -2.877 1 97.44 322 ASP A O 1
ATOM 2681 N N . ALA A 1 323 ? -4.684 27.141 -1.717 1 97.62 323 ALA A N 1
ATOM 2682 C CA . ALA A 1 323 ? -5.574 26.562 -0.709 1 97.62 323 ALA A CA 1
ATOM 2683 C C . ALA A 1 323 ? -7.035 26.875 -1.032 1 97.62 323 ALA A C 1
ATOM 2685 O O . ALA A 1 323 ? -7.914 26.703 -0.181 1 97.62 323 ALA A O 1
ATOM 2686 N N . SER A 1 324 ? -7.27 27.297 -2.289 1 96.5 324 SER A N 1
ATOM 2687 C CA . SER A 1 324 ? -8.617 27.703 -2.672 1 96.5 324 SER A CA 1
ATOM 2688 C C . SER A 1 324 ? -9.562 26.5 -2.746 1 96.5 324 SER A C 1
ATOM 2690 O O . SER A 1 324 ? -10.781 26.672 -2.697 1 96.5 324 SER A O 1
ATOM 2692 N N . ASN A 1 325 ? -9 25.344 -2.811 1 94 325 ASN A N 1
ATOM 2693 C CA . ASN A 1 325 ? -9.859 24.172 -2.98 1 94 325 ASN A CA 1
ATOM 2694 C C . ASN A 1 325 ? -10.227 23.547 -1.637 1 94 325 ASN A C 1
ATOM 2696 O O . ASN A 1 325 ? -11 22.594 -1.583 1 94 325 ASN A O 1
ATOM 2700 N N . PHE A 1 326 ? -9.703 24.078 -0.542 1 96.81 326 PHE A N 1
ATOM 2701 C CA . PHE A 1 326 ? -10.18 23.656 0.771 1 96.81 326 PHE A CA 1
ATOM 2702 C C . PHE A 1 326 ? -11.562 24.234 1.055 1 96.81 326 PHE A C 1
ATOM 2704 O O . PHE A 1 326 ? -11.812 25.406 0.798 1 96.81 326 PHE A O 1
ATOM 2711 N N . LYS A 1 327 ? -12.406 23.422 1.599 1 96.81 327 LYS A N 1
ATOM 2712 C CA . LYS A 1 327 ? -13.766 23.844 1.924 1 96.81 327 LYS A CA 1
ATOM 2713 C C . LYS A 1 327 ? -13.75 25.078 2.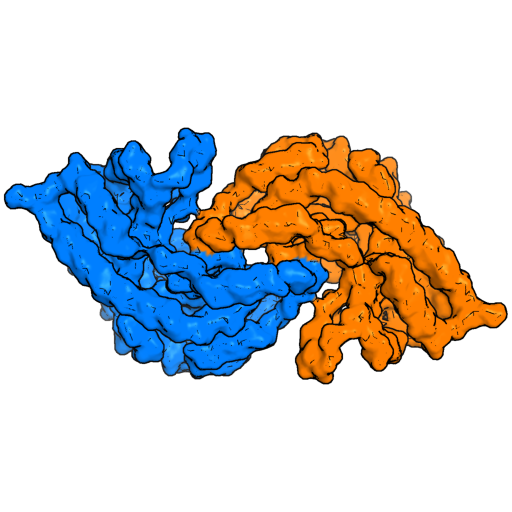832 1 96.81 327 LYS A C 1
ATOM 2715 O O . LYS A 1 327 ? -13 25.125 3.807 1 96.81 327 LYS A O 1
ATOM 2720 N N . PHE A 1 328 ? -14.531 26.109 2.482 1 97.75 328 PHE A N 1
ATOM 2721 C CA . PHE A 1 328 ? -14.766 27.359 3.221 1 97.75 328 PHE A CA 1
ATOM 2722 C C . PHE A 1 328 ? -13.602 28.312 3.053 1 97.75 328 PHE A C 1
ATOM 2724 O O . PHE A 1 328 ? -13.578 29.391 3.654 1 97.75 328 PHE A O 1
ATOM 2731 N N . LEU A 1 329 ? -12.555 27.922 2.266 1 98.06 329 LEU A N 1
ATOM 2732 C CA . LEU A 1 329 ? -11.539 28.875 1.833 1 98.06 329 LEU A CA 1
ATOM 2733 C C . LEU A 1 329 ? -11.781 29.312 0.39 1 98.06 329 LEU A C 1
ATOM 2735 O O . LEU A 1 329 ? -12.648 28.766 -0.29 1 98.06 329 LEU A O 1
ATOM 2739 N N . ASP A 1 330 ? -11.156 30.344 -0.029 1 97.62 330 ASP A N 1
ATOM 2740 C CA . ASP A 1 330 ? -11.391 30.859 -1.373 1 97.62 330 ASP A CA 1
ATOM 2741 C C . ASP A 1 330 ? -10.078 31.266 -2.041 1 97.62 330 ASP A C 1
ATOM 2743 O O . ASP A 1 330 ? -9 30.859 -1.597 1 97.62 330 ASP A O 1
ATOM 2747 N N . TYR A 1 331 ? -10.148 32 -3.084 1 97.75 331 TYR A N 1
ATOM 2748 C CA . TYR A 1 331 ? -9.008 32.312 -3.943 1 97.75 331 TYR A CA 1
ATOM 2749 C C . TYR A 1 331 ? -8.047 33.281 -3.258 1 97.75 331 TYR A C 1
ATOM 2751 O O . TYR A 1 331 ? -7.031 33.656 -3.836 1 97.75 331 TYR A O 1
ATOM 2759 N N . HIS A 1 332 ? -8.281 33.594 -1.998 1 98 332 HIS A N 1
ATOM 2760 C CA . HIS A 1 332 ? -7.398 34.5 -1.26 1 98 332 HIS A CA 1
ATOM 2761 C C . HIS A 1 332 ? -6.363 33.719 -0.454 1 98 332 HIS A C 1
ATOM 2763 O O . HIS A 1 332 ? -5.422 34.312 0.084 1 98 332 HIS A O 1
ATOM 2769 N N . PHE A 1 333 ? -6.484 32.438 -0.385 1 98.56 333 PHE A N 1
ATOM 2770 C CA . PHE A 1 333 ? -5.703 31.703 0.604 1 98.56 333 PHE A CA 1
ATOM 2771 C C . PHE A 1 333 ? -4.641 30.844 -0.073 1 98.56 333 PHE A C 1
ATOM 2773 O O . PHE A 1 333 ? -4.922 30.172 -1.061 1 98.56 333 PHE A O 1
ATOM 2780 N N . VAL A 1 334 ? -3.412 30.906 0.43 1 98.31 334 VAL A N 1
ATOM 2781 C CA . VAL A 1 334 ? -2.34 29.969 0.112 1 98.31 334 VAL A CA 1
ATOM 2782 C C . VAL A 1 334 ? -1.751 29.406 1.4 1 98.31 334 VAL A C 1
ATOM 2784 O O . VAL A 1 334 ? -1.935 29.969 2.479 1 98.31 334 VAL A O 1
ATOM 2787 N N . ARG A 1 335 ? -1.223 28.281 1.332 1 98.62 335 ARG A N 1
ATOM 2788 C CA . ARG A 1 335 ? -0.482 27.672 2.43 1 98.62 335 ARG A CA 1
ATOM 2789 C C . ARG A 1 335 ? 0.988 27.484 2.066 1 98.62 335 ARG A C 1
ATOM 2791 O O . ARG A 1 335 ? 1.312 27.062 0.953 1 98.62 335 ARG A O 1
ATOM 2798 N N . LEU A 1 336 ? 1.844 27.797 2.955 1 98.62 336 LEU A N 1
ATOM 2799 C CA . LEU A 1 336 ? 3.287 27.688 2.766 1 98.62 336 LEU A CA 1
ATOM 2800 C C . LEU A 1 336 ? 3.898 26.734 3.777 1 98.62 336 LEU A C 1
ATOM 2802 O O . LEU A 1 336 ? 3.723 26.891 4.988 1 98.62 336 LEU A O 1
ATOM 2806 N N . ALA A 1 337 ? 4.602 25.75 3.24 1 98.44 337 ALA A N 1
ATOM 2807 C CA . ALA A 1 337 ? 5.418 24.938 4.133 1 98.44 337 ALA A CA 1
ATOM 2808 C C . ALA A 1 337 ? 6.512 25.766 4.797 1 98.44 337 ALA A C 1
ATOM 2810 O O . ALA A 1 337 ? 6.906 26.812 4.277 1 98.44 337 ALA A O 1
ATOM 2811 N N . ILE A 1 338 ? 6.891 25.359 5.953 1 98.75 338 ILE A N 1
ATOM 2812 C CA . ILE A 1 338 ? 8.039 25.969 6.625 1 98.75 338 ILE A CA 1
ATOM 2813 C C . ILE A 1 338 ? 9.273 25.094 6.402 1 98.75 338 ILE A C 1
ATOM 2815 O O . ILE A 1 338 ? 9.234 23.875 6.617 1 98.75 338 ILE A O 1
ATOM 2819 N N . LYS A 1 339 ? 10.32 25.719 5.848 1 98.44 339 LYS A N 1
ATOM 2820 C CA . LYS A 1 339 ? 11.547 24.984 5.535 1 98.44 339 LYS A CA 1
ATOM 2821 C C . LYS A 1 339 ? 12.734 25.547 6.312 1 98.44 339 LYS A C 1
ATOM 2823 O O . LYS A 1 339 ? 12.562 26.141 7.379 1 98.44 339 LYS A O 1
ATOM 2828 N N . ASP A 1 340 ? 13.961 25.203 5.965 1 97.94 340 ASP A N 1
ATOM 2829 C CA . ASP A 1 340 ? 15.133 25.75 6.633 1 97.94 340 ASP A CA 1
ATOM 2830 C C . ASP A 1 340 ? 15.281 27.234 6.371 1 97.94 340 ASP A C 1
ATOM 2832 O O . ASP A 1 340 ? 14.656 27.781 5.449 1 97.94 340 ASP A O 1
ATOM 2836 N N . ARG A 1 341 ? 16.172 27.906 7.129 1 98.44 341 ARG A N 1
ATOM 2837 C CA . ARG A 1 341 ? 16.312 29.359 7.102 1 98.44 341 ARG A CA 1
ATOM 2838 C C . ARG A 1 341 ? 16.672 29.844 5.703 1 98.44 341 ARG A C 1
ATOM 2840 O O . ARG A 1 341 ? 16.094 30.812 5.215 1 98.44 341 ARG A O 1
ATOM 2847 N N . LYS A 1 342 ? 17.594 29.172 5.047 1 98.12 342 LYS A N 1
ATOM 2848 C CA . LYS A 1 342 ? 18.031 29.562 3.709 1 98.12 342 LYS A CA 1
ATOM 2849 C C . LYS A 1 342 ? 16.875 29.5 2.713 1 98.12 342 LYS A C 1
ATOM 2851 O O . LYS A 1 342 ? 16.656 30.453 1.956 1 98.12 342 LYS A O 1
ATOM 2856 N N . SER A 1 343 ? 16.188 28.391 2.713 1 98.19 343 SER A N 1
ATOM 2857 C CA . SER A 1 343 ? 15.039 28.219 1.823 1 98.19 343 SER A CA 1
ATOM 2858 C C . SER A 1 343 ? 13.938 29.219 2.141 1 98.19 343 SER A C 1
ATOM 2860 O O . SER A 1 343 ? 13.312 29.781 1.231 1 98.19 343 SER A O 1
ATOM 2862 N N . ASN A 1 344 ? 13.672 29.469 3.42 1 98.62 344 ASN A N 1
ATOM 2863 C CA . ASN A 1 344 ? 12.648 30.422 3.84 1 98.62 344 ASN A CA 1
ATOM 2864 C C . ASN A 1 344 ? 12.969 31.828 3.361 1 98.62 344 ASN A C 1
ATOM 2866 O O . ASN A 1 344 ? 12.094 32.531 2.873 1 98.62 344 ASN A O 1
ATOM 2870 N N . LEU A 1 345 ? 14.211 32.188 3.459 1 98.31 345 LEU A N 1
ATOM 2871 C CA . LEU A 1 345 ? 14.625 33.531 3.018 1 98.31 345 LEU A CA 1
ATOM 2872 C C . LEU A 1 345 ? 14.453 33.688 1.511 1 98.31 345 LEU A C 1
ATOM 2874 O O . LEU A 1 345 ? 13.992 34.719 1.037 1 98.31 345 LEU A O 1
ATOM 2878 N N . LYS A 1 346 ? 14.805 32.625 0.79 1 97.75 346 LYS A N 1
ATOM 2879 C CA . LYS A 1 346 ? 14.633 32.625 -0.66 1 97.75 346 LYS A CA 1
ATOM 2880 C C . LYS A 1 346 ? 13.164 32.781 -1.036 1 97.75 346 LYS A C 1
ATOM 2882 O O . LYS A 1 346 ? 12.812 33.531 -1.931 1 97.75 346 LYS A O 1
ATOM 2887 N N . MET A 1 347 ? 12.359 32.031 -0.378 1 98 347 MET A N 1
ATOM 2888 C CA . MET A 1 347 ? 10.922 32.094 -0.625 1 98 347 MET A CA 1
ATOM 2889 C C . MET A 1 347 ? 10.375 33.469 -0.313 1 98 347 MET A C 1
ATOM 2891 O O . MET A 1 347 ? 9.609 34.031 -1.1 1 98 347 MET A O 1
ATOM 2895 N N . LEU A 1 348 ? 10.797 34.094 0.787 1 97.88 348 LEU A N 1
ATOM 2896 C CA . LEU A 1 348 ? 10.336 35.406 1.203 1 97.88 348 LEU A CA 1
ATOM 2897 C C . LEU A 1 348 ? 10.789 36.469 0.21 1 97.88 348 LEU A C 1
ATOM 2899 O O . LEU A 1 348 ? 10.023 37.375 -0.11 1 97.88 348 LEU A O 1
ATOM 2903 N N . GLU A 1 349 ? 11.984 36.312 -0.228 1 96.94 349 GLU A N 1
ATOM 2904 C CA . GLU A 1 349 ? 12.508 37.25 -1.225 1 96.94 349 GLU A CA 1
ATOM 2905 C C . GLU A 1 349 ? 11.688 37.188 -2.51 1 96.94 349 GLU A C 1
ATOM 2907 O O . GLU A 1 349 ? 11.32 38.25 -3.064 1 96.94 349 GLU A O 1
ATOM 2912 N N . THR A 1 350 ? 11.438 36.031 -2.959 1 96.81 350 THR A N 1
ATOM 2913 C CA . THR A 1 350 ? 10.641 35.844 -4.168 1 96.81 350 THR A CA 1
ATOM 2914 C C . THR A 1 350 ? 9.219 36.375 -3.961 1 96.81 350 THR A C 1
ATOM 2916 O O . THR A 1 350 ? 8.656 37.031 -4.844 1 96.81 350 THR A O 1
ATOM 2919 N N . LEU A 1 351 ? 8.664 36.125 -2.807 1 96.81 351 LEU A N 1
ATOM 2920 C CA . LEU A 1 351 ? 7.32 36.562 -2.455 1 96.81 351 LEU A CA 1
ATOM 2921 C C . LEU A 1 351 ? 7.227 38.094 -2.508 1 96.81 351 LEU A C 1
ATOM 2923 O O . LEU A 1 351 ? 6.211 38.625 -2.941 1 96.81 351 LEU A O 1
ATOM 2927 N N . SER A 1 352 ? 8.195 38.75 -2.135 1 95.38 352 SER A N 1
ATOM 2928 C CA . SER A 1 352 ? 8.219 40.188 -2.07 1 95.38 352 SER A CA 1
ATOM 2929 C C . SER A 1 352 ? 8.125 40.812 -3.461 1 95.38 352 SER A C 1
ATOM 2931 O O . SER A 1 352 ? 7.742 41.969 -3.605 1 95.38 352 SER A O 1
ATOM 2933 N N . GLU A 1 353 ? 8.484 40 -4.438 1 93.62 353 GLU A N 1
ATOM 2934 C CA . GLU A 1 353 ? 8.375 40.5 -5.812 1 93.62 353 GLU A CA 1
ATOM 2935 C C . GLU A 1 353 ? 6.918 40.625 -6.234 1 93.62 353 GLU A C 1
ATOM 2937 O O . GLU A 1 353 ? 6.598 41.406 -7.137 1 93.62 353 GLU A O 1
ATOM 2942 N N . PHE A 1 354 ? 6.105 39.906 -5.57 1 93 354 PHE A N 1
ATOM 2943 C CA . PHE A 1 354 ? 4.738 39.844 -6.066 1 93 354 PHE A CA 1
ATOM 2944 C C . PHE A 1 354 ? 3.754 40.406 -5.059 1 93 354 PHE A C 1
ATOM 2946 O O . PHE A 1 354 ? 2.629 40.781 -5.414 1 93 354 PHE A O 1
ATOM 2953 N N . VAL A 1 355 ? 4.246 40.406 -3.768 1 86.56 355 VAL A N 1
ATOM 2954 C CA . VAL A 1 355 ? 3.432 40.938 -2.682 1 86.56 355 VAL A CA 1
ATOM 2955 C C . VAL A 1 355 ? 4.211 42 -1.932 1 86.56 355 VAL A C 1
ATOM 2957 O O . VAL A 1 355 ? 5.309 41.75 -1.434 1 86.56 355 VAL A O 1
ATOM 2960 N N . GLU A 1 356 ? 3.949 43.25 -2.213 1 76.06 356 GLU A N 1
ATOM 2961 C CA . GLU A 1 356 ? 4.715 44.375 -1.71 1 76.06 356 GLU A CA 1
ATOM 2962 C C . GLU A 1 356 ? 4.859 44.312 -0.192 1 76.06 356 GLU A C 1
ATOM 2964 O O . GLU A 1 356 ? 3.959 43.844 0.505 1 76.06 356 GLU A O 1
ATOM 2969 N N . TYR A 1 357 ? 6.152 44.625 0.206 1 71.75 357 TYR A N 1
ATOM 2970 C CA . TYR A 1 357 ? 6.395 44.812 1.632 1 71.75 357 TYR A CA 1
ATOM 2971 C C . TYR A 1 357 ? 5.605 46 2.17 1 71.75 357 TYR A C 1
ATOM 2973 O O . TYR A 1 357 ? 5.195 46.875 1.408 1 71.75 357 TYR A O 1
ATOM 2981 N N . ARG A 1 358 ? 5.242 45.875 3.52 1 60.5 358 ARG A N 1
ATOM 2982 C CA . ARG A 1 358 ? 4.723 47.094 4.145 1 60.5 358 ARG A CA 1
ATOM 2983 C C . ARG A 1 358 ? 5.641 48.281 3.875 1 60.5 358 ARG A C 1
ATOM 2985 O O . ARG A 1 358 ? 6.863 48.188 4.016 1 60.5 358 ARG A O 1
ATOM 2992 N N . GLY A 1 359 ? 5.473 49.125 2.805 1 44.69 359 GLY A N 1
ATOM 2993 C CA . GLY A 1 359 ? 6.152 50.406 2.75 1 44.69 359 GLY A CA 1
ATOM 2994 C C . GLY A 1 359 ? 6.164 51.125 4.082 1 44.69 359 GLY A C 1
ATOM 2995 O O . GLY A 1 359 ? 5.32 50.875 4.945 1 44.69 359 GLY A O 1
ATOM 2996 N N . MET B 1 1 ? -4.746 -20.875 17.141 1 32.44 1 MET B N 1
ATOM 2997 C CA . MET B 1 1 ? -3.551 -20.469 16.406 1 32.44 1 MET B CA 1
ATOM 2998 C C . MET B 1 1 ? -3.871 -20.188 14.945 1 32.44 1 MET B C 1
ATOM 3000 O O . MET B 1 1 ? -4.371 -21.062 14.234 1 32.44 1 MET B O 1
ATOM 3004 N N . ASN B 1 2 ? -4.234 -18.984 14.711 1 43.34 2 ASN B N 1
ATOM 3005 C CA . ASN B 1 2 ? -4.676 -18.531 13.391 1 43.34 2 ASN B CA 1
ATOM 3006 C C . ASN B 1 2 ? -3.768 -19.078 12.289 1 43.34 2 ASN B C 1
ATOM 3008 O O . ASN B 1 2 ? -2.559 -18.844 12.305 1 43.34 2 ASN B O 1
ATOM 3012 N N . LYS B 1 3 ? -4.141 -20.203 11.82 1 47.81 3 LYS B N 1
ATOM 3013 C CA . LYS B 1 3 ? -3.479 -20.875 10.703 1 47.81 3 LYS B CA 1
ATOM 3014 C C . LYS B 1 3 ? -3.029 -19.859 9.648 1 47.81 3 LYS B C 1
ATOM 3016 O O . LYS B 1 3 ? -3.801 -18.984 9.25 1 47.81 3 LYS B O 1
ATOM 3021 N N . ASP B 1 4 ? -1.682 -19.875 9.469 1 58.94 4 ASP B N 1
ATOM 3022 C CA . ASP B 1 4 ? -1.063 -19.047 8.438 1 58.94 4 ASP B CA 1
ATOM 3023 C C . ASP B 1 4 ? -1.691 -19.312 7.07 1 58.94 4 ASP B C 1
ATOM 3025 O O . ASP B 1 4 ? -1.572 -20.406 6.527 1 58.94 4 ASP B O 1
ATOM 3029 N N . LEU B 1 5 ? -2.516 -18.516 6.645 1 63.97 5 LEU B N 1
ATOM 3030 C CA . LEU B 1 5 ? -3.244 -18.609 5.383 1 63.97 5 LEU B CA 1
ATOM 3031 C C . LEU B 1 5 ? -2.283 -18.625 4.199 1 63.97 5 LEU B C 1
ATOM 3033 O O . LEU B 1 5 ? -2.59 -19.188 3.148 1 63.97 5 LEU B O 1
ATOM 3037 N N . HIS B 1 6 ? -1.109 -18.094 4.523 1 73.62 6 HIS B N 1
ATOM 3038 C CA . HIS B 1 6 ? -0.183 -17.922 3.41 1 73.62 6 HIS B CA 1
ATOM 3039 C C . HIS B 1 6 ? 1.181 -18.516 3.729 1 73.62 6 HIS B C 1
ATOM 3041 O O . HIS B 1 6 ? 1.479 -18.812 4.891 1 73.62 6 HIS B O 1
ATOM 3047 N N . GLY B 1 7 ? 1.885 -18.922 2.711 1 73.56 7 GLY B N 1
ATOM 3048 C CA . GLY B 1 7 ? 3.289 -19.266 2.865 1 73.56 7 GLY B CA 1
ATOM 3049 C C . GLY B 1 7 ? 4.172 -18.078 3.146 1 73.56 7 GLY B C 1
ATOM 3050 O O . GLY B 1 7 ? 3.725 -16.922 3.055 1 73.56 7 GLY B O 1
ATOM 3051 N N . GLY B 1 8 ? 5.336 -18.328 3.67 1 73.19 8 GLY B N 1
ATOM 3052 C CA . GLY B 1 8 ? 6.352 -17.281 3.736 1 73.19 8 GLY B CA 1
ATOM 3053 C C . GLY B 1 8 ? 6.418 -16.594 5.086 1 73.19 8 GLY B C 1
ATOM 3054 O O . GLY B 1 8 ? 7.195 -15.664 5.277 1 73.19 8 GLY B O 1
ATOM 3055 N N . ASN B 1 9 ? 5.566 -17.062 5.961 1 76.12 9 ASN B N 1
ATOM 3056 C CA . ASN B 1 9 ? 5.625 -16.438 7.277 1 76.12 9 ASN B CA 1
ATOM 3057 C C . ASN B 1 9 ? 6.809 -16.953 8.086 1 76.12 9 ASN B C 1
ATOM 3059 O O . ASN B 1 9 ? 6.625 -17.656 9.078 1 76.12 9 ASN B O 1
ATOM 3063 N N . ILE B 1 10 ? 7.949 -16.484 7.75 1 81.62 10 ILE B N 1
ATOM 3064 C CA . ILE B 1 10 ? 9.188 -16.953 8.367 1 81.62 10 ILE B CA 1
ATOM 3065 C C . ILE B 1 10 ? 9.383 -16.281 9.719 1 81.62 10 ILE B C 1
ATOM 3067 O O . ILE B 1 10 ? 10.203 -16.719 10.523 1 81.62 10 ILE B O 1
ATOM 3071 N N . TYR B 1 11 ? 8.695 -15.227 9.914 1 83.12 11 TYR B N 1
ATOM 3072 C CA . TYR B 1 11 ? 8.906 -14.367 11.078 1 83.12 11 TYR B CA 1
ATOM 3073 C C . TYR B 1 11 ? 8.469 -15.07 12.359 1 83.12 11 TYR B C 1
ATOM 3075 O O . TYR B 1 11 ? 9.031 -14.828 13.43 1 83.12 11 TYR B O 1
ATOM 3083 N N . LYS B 1 12 ? 7.453 -15.906 12.219 1 79.75 12 LYS B N 1
ATOM 3084 C CA . LYS B 1 12 ? 7.086 -16.734 13.367 1 79.75 12 LYS B CA 1
ATOM 3085 C C . LYS B 1 12 ? 8.266 -17.562 13.844 1 79.75 12 LYS B C 1
ATOM 3087 O O . LYS B 1 12 ? 8.531 -17.656 15.047 1 79.75 12 LYS B O 1
ATOM 3092 N N . PHE B 1 13 ? 9.023 -18.047 12.914 1 81.62 13 PHE B N 1
ATOM 3093 C CA . PHE B 1 13 ? 10.141 -18.922 13.227 1 81.62 13 PHE B CA 1
ATOM 3094 C C . PHE B 1 13 ? 11.344 -18.125 13.711 1 81.62 13 PHE B C 1
ATOM 3096 O O . PHE B 1 13 ? 12.086 -18.578 14.586 1 81.62 13 PHE B O 1
ATOM 3103 N N . GLN B 1 14 ? 11.453 -16.938 13.133 1 82.69 14 GLN B N 1
ATOM 3104 C CA . GLN B 1 14 ? 12.531 -16.078 13.586 1 82.69 14 GLN B CA 1
ATOM 3105 C C . GLN B 1 14 ? 12.336 -15.68 15.047 1 82.69 14 GLN B C 1
ATOM 3107 O O . GLN B 1 14 ? 13.297 -15.656 15.82 1 82.69 14 GLN B O 1
ATOM 3112 N N . ARG B 1 15 ? 11.18 -15.43 15.414 1 81.06 15 ARG B N 1
ATOM 3113 C CA . ARG B 1 15 ? 10.875 -15.07 16.797 1 81.06 15 ARG B CA 1
ATOM 3114 C C . ARG B 1 15 ? 11.133 -16.25 17.734 1 81.06 15 ARG B C 1
ATOM 3116 O O . ARG B 1 15 ? 11.383 -16.062 18.922 1 81.06 15 ARG B O 1
ATOM 3123 N N . GLU B 1 16 ? 11.133 -17.469 17.172 1 82.38 16 GLU B N 1
ATOM 3124 C CA . GLU B 1 16 ? 11.406 -18.672 17.938 1 82.38 16 GLU B CA 1
ATOM 3125 C C . GLU B 1 16 ? 12.891 -19.016 17.906 1 82.38 16 GLU B C 1
ATOM 3127 O O . GLU B 1 16 ? 13.289 -20.078 18.406 1 82.38 16 GLU B O 1
ATOM 3132 N N . GLY B 1 17 ? 13.695 -18.219 17.25 1 78.44 17 GLY B N 1
ATOM 3133 C CA . GLY B 1 17 ? 15.133 -18.391 17.281 1 78.44 17 GLY B CA 1
ATOM 3134 C C . GLY B 1 17 ? 15.672 -19.094 16.047 1 78.44 17 GLY B C 1
ATOM 3135 O O . GLY B 1 17 ? 16.859 -19.391 15.961 1 78.44 17 GLY B O 1
ATOM 3136 N N . LYS B 1 18 ? 14.797 -19.422 15.148 1 79.12 18 LYS B N 1
ATOM 3137 C CA . LYS B 1 18 ? 15.211 -20.078 13.906 1 79.12 18 LYS B CA 1
ATOM 3138 C C . LYS B 1 18 ? 15.5 -19.047 12.812 1 79.12 18 LYS B C 1
ATOM 3140 O O . LYS B 1 18 ? 14.609 -18.672 12.062 1 79.12 18 LYS B O 1
ATOM 3145 N N . ASN B 1 19 ? 16.703 -18.672 12.539 1 79 19 ASN B N 1
ATOM 3146 C CA . ASN B 1 19 ? 17.062 -17.547 11.68 1 79 19 ASN B CA 1
ATOM 3147 C C . ASN B 1 19 ? 17.469 -18.016 10.289 1 79 19 ASN B C 1
ATOM 3149 O O . ASN B 1 19 ? 17.547 -17.219 9.352 1 79 19 ASN B O 1
ATOM 3153 N N . SER B 1 20 ? 17.609 -19.312 10.094 1 85.88 20 SER B N 1
ATOM 3154 C CA . SER B 1 20 ? 18.109 -19.797 8.82 1 85.88 20 SER B CA 1
ATOM 3155 C C . SER B 1 20 ? 17.141 -20.797 8.195 1 85.88 20 SER B C 1
ATOM 3157 O O . SER B 1 20 ? 17.531 -21.922 7.852 1 85.88 20 SER B O 1
ATOM 3159 N N . ILE B 1 21 ? 16.016 -20.391 8.055 1 91.25 21 ILE B N 1
ATOM 3160 C CA . ILE B 1 21 ? 15.023 -21.297 7.484 1 91.25 21 ILE B CA 1
ATOM 3161 C C . ILE B 1 21 ? 15.055 -21.203 5.961 1 91.25 21 ILE B C 1
ATOM 3163 O O . ILE B 1 21 ? 15.094 -20.109 5.402 1 91.25 21 ILE B O 1
ATOM 3167 N N . LEU B 1 22 ? 15.281 -22.359 5.332 1 95.12 22 LEU B N 1
ATOM 3168 C CA . LEU B 1 22 ? 15.141 -22.453 3.883 1 95.12 22 LEU B CA 1
ATOM 3169 C C . LEU B 1 22 ? 13.672 -22.5 3.484 1 95.12 22 LEU B C 1
ATOM 3171 O O . LEU B 1 22 ? 13 -23.516 3.691 1 95.12 22 LEU B O 1
ATOM 3175 N N . ASP B 1 23 ? 13.133 -21.391 2.895 1 95.38 23 ASP B N 1
ATOM 3176 C CA . ASP B 1 23 ? 11.695 -21.219 2.693 1 95.38 23 ASP B CA 1
ATOM 3177 C C . ASP B 1 23 ? 11.266 -21.734 1.325 1 95.38 23 ASP B C 1
ATOM 3179 O O . ASP B 1 23 ? 11.406 -21.047 0.316 1 95.38 23 ASP B O 1
ATOM 3183 N N . TYR B 1 24 ? 10.688 -22.953 1.276 1 97.44 24 TYR B N 1
ATOM 3184 C CA . TYR B 1 24 ? 10.102 -23.531 0.078 1 97.44 24 TYR B CA 1
ATOM 3185 C C . TYR B 1 24 ? 8.602 -23.281 0.027 1 97.44 24 TYR B C 1
ATOM 3187 O O . TYR B 1 24 ? 7.906 -23.812 -0.846 1 97.44 24 TYR B O 1
ATOM 3195 N N . SER B 1 25 ? 8.078 -22.469 0.992 1 96.25 25 SER B N 1
ATOM 3196 C CA . SER B 1 25 ? 6.648 -22.203 1.038 1 96.25 25 SER B CA 1
ATOM 3197 C C . SER B 1 25 ? 6.281 -21 0.178 1 96.25 25 SER B C 1
ATOM 3199 O O . SER B 1 25 ? 5.109 -20.797 -0.15 1 96.25 25 SER B O 1
ATOM 3201 N N . SER B 1 26 ? 7.223 -20.156 -0.152 1 94.88 26 SER B N 1
ATOM 3202 C CA . SER B 1 26 ? 7.008 -18.984 -0.992 1 94.88 26 SER B CA 1
ATOM 3203 C C . SER B 1 26 ? 7.66 -19.156 -2.359 1 94.88 26 SER B C 1
ATOM 3205 O O . SER B 1 26 ? 8.797 -19.625 -2.457 1 94.88 26 SER B O 1
ATOM 3207 N N . ASN B 1 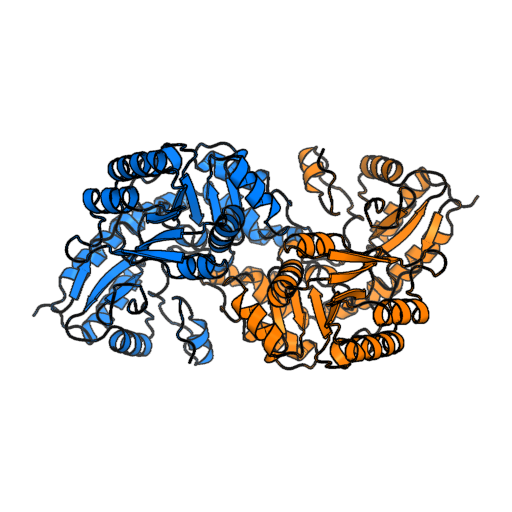27 ? 6.973 -18.797 -3.34 1 97.06 27 ASN B N 1
ATOM 3208 C CA . ASN B 1 27 ? 7.395 -19 -4.719 1 97.06 27 ASN B CA 1
ATOM 3209 C C . ASN B 1 27 ? 8.156 -17.797 -5.266 1 97.06 27 ASN B C 1
ATOM 3211 O O . ASN B 1 27 ? 7.672 -17.109 -6.168 1 97.06 27 ASN B O 1
ATOM 3215 N N . ILE B 1 28 ? 9.344 -17.594 -4.723 1 97.56 28 ILE B N 1
ATOM 3216 C CA . ILE B 1 28 ? 10.141 -16.422 -5.074 1 97.56 28 ILE B CA 1
ATOM 3217 C C . ILE B 1 28 ? 11.375 -16.844 -5.852 1 97.56 28 ILE B C 1
ATOM 3219 O O . ILE B 1 28 ? 12.016 -17.844 -5.508 1 97.56 28 ILE B O 1
ATOM 3223 N N . ASN B 1 29 ? 11.711 -16.141 -6.926 1 98.56 29 ASN B N 1
ATOM 3224 C CA . ASN B 1 29 ? 12.922 -16.359 -7.707 1 98.56 29 ASN B CA 1
ATOM 3225 C C . ASN B 1 29 ? 14.164 -16.406 -6.816 1 98.56 29 ASN B C 1
ATOM 3227 O O . ASN B 1 29 ? 14.461 -15.445 -6.109 1 98.56 29 ASN B O 1
ATOM 3231 N N . PRO B 1 30 ? 14.914 -17.516 -6.828 1 97.94 30 PRO B N 1
ATOM 3232 C CA . PRO B 1 30 ? 16.047 -17.672 -5.91 1 97.94 30 PRO B CA 1
ATOM 3233 C C . PRO B 1 30 ? 17.234 -16.812 -6.305 1 97.94 30 PRO B C 1
ATOM 3235 O O . PRO B 1 30 ? 18.203 -16.688 -5.539 1 97.94 30 PRO B O 1
ATOM 3238 N N . LEU B 1 31 ? 17.172 -16.188 -7.469 1 98 31 LEU B N 1
ATOM 3239 C CA . LEU B 1 31 ? 18.266 -15.32 -7.887 1 98 31 LEU B CA 1
ATOM 3240 C C . LEU B 1 31 ? 18.328 -14.062 -7.027 1 98 31 LEU B C 1
ATOM 3242 O O . LEU B 1 31 ? 19.328 -13.344 -7.035 1 98 31 LEU B O 1
ATOM 3246 N N . GLY B 1 32 ? 17.234 -13.797 -6.363 1 97.94 32 GLY B N 1
ATOM 3247 C CA . GLY B 1 32 ? 17.219 -12.672 -5.445 1 97.94 32 GLY B CA 1
ATOM 3248 C C . GLY B 1 32 ? 16.953 -11.344 -6.133 1 97.94 32 GLY B C 1
ATOM 3249 O O . GLY B 1 32 ? 16.547 -11.312 -7.301 1 97.94 32 GLY B O 1
ATOM 3250 N N . VAL B 1 33 ? 17.078 -10.289 -5.379 1 98.44 33 VAL B N 1
ATOM 3251 C CA . VAL B 1 33 ? 16.797 -8.945 -5.875 1 98.44 33 VAL B CA 1
ATOM 3252 C C . VAL B 1 33 ? 17.828 -8.562 -6.945 1 98.44 33 VAL B C 1
ATOM 3254 O O . VAL B 1 33 ? 19.031 -8.742 -6.754 1 98.44 33 VAL B O 1
ATOM 3257 N N . PRO B 1 34 ? 17.391 -8.031 -8.07 1 98.5 34 PRO B N 1
ATOM 3258 C CA . PRO B 1 34 ? 18.328 -7.629 -9.125 1 98.5 34 PRO B CA 1
ATOM 3259 C C . PRO B 1 34 ? 19.344 -6.602 -8.648 1 98.5 34 PRO B C 1
ATOM 3261 O O . PRO B 1 34 ? 18.969 -5.57 -8.078 1 98.5 34 PRO B O 1
ATOM 3264 N N . GLN B 1 35 ? 20.609 -6.855 -8.922 1 98.19 35 GLN B N 1
ATOM 3265 C CA . GLN B 1 35 ? 21.703 -6.016 -8.445 1 98.19 35 GLN B CA 1
ATOM 3266 C C . GLN B 1 35 ? 21.625 -4.617 -9.047 1 98.19 35 GLN B C 1
ATOM 3268 O O . GLN B 1 35 ? 21.922 -3.627 -8.375 1 98.19 35 GLN B O 1
ATOM 3273 N N . LYS B 1 36 ? 21.203 -4.527 -10.305 1 98.06 36 LYS B N 1
ATOM 3274 C CA . LYS B 1 36 ? 21.094 -3.227 -10.961 1 98.06 36 LYS B CA 1
ATOM 3275 C C . LYS B 1 36 ? 20.141 -2.307 -10.203 1 98.06 36 LYS B C 1
ATOM 3277 O O . LYS B 1 36 ? 20.438 -1.121 -10.023 1 98.06 36 LYS B O 1
ATOM 3282 N N . PHE B 1 37 ? 19.062 -2.822 -9.766 1 98.44 37 PHE B N 1
ATOM 3283 C CA . PHE B 1 37 ? 18.125 -2.051 -8.969 1 98.44 37 PHE B CA 1
ATOM 3284 C C . PHE B 1 37 ? 18.75 -1.642 -7.637 1 98.44 37 PHE B C 1
ATOM 3286 O O . PHE B 1 37 ? 18.641 -0.482 -7.23 1 98.44 37 PHE B O 1
ATOM 3293 N N . ILE B 1 38 ? 19.391 -2.594 -6.945 1 98.25 38 ILE B N 1
ATOM 3294 C CA . ILE B 1 38 ? 20.016 -2.322 -5.652 1 98.25 38 ILE B CA 1
ATOM 3295 C C . ILE B 1 38 ? 20.984 -1.146 -5.777 1 98.25 38 ILE B C 1
ATOM 3297 O O . ILE B 1 38 ? 20.922 -0.204 -4.984 1 98.25 38 ILE B O 1
ATOM 3301 N N . ASP B 1 39 ? 21.812 -1.161 -6.812 1 98.12 39 ASP B N 1
ATOM 3302 C CA . ASP B 1 39 ? 22.828 -0.142 -7.012 1 98.12 39 ASP B CA 1
ATOM 3303 C C . ASP B 1 39 ? 22.203 1.238 -7.195 1 98.12 39 ASP B C 1
ATOM 3305 O O . ASP B 1 39 ? 22.656 2.217 -6.598 1 98.12 39 ASP B O 1
ATOM 3309 N N . ILE B 1 40 ? 21.172 1.316 -7.965 1 97.88 40 ILE B N 1
ATOM 3310 C CA . ILE B 1 40 ? 20.547 2.596 -8.266 1 97.88 40 ILE B CA 1
ATOM 3311 C C . ILE B 1 40 ? 19.734 3.068 -7.055 1 97.88 40 ILE B C 1
ATOM 3313 O O . ILE B 1 40 ? 19.766 4.254 -6.707 1 97.88 40 ILE B O 1
ATOM 3317 N N . ALA B 1 41 ? 19.047 2.152 -6.395 1 97.94 41 ALA B N 1
ATOM 3318 C CA . ALA B 1 41 ? 18.234 2.494 -5.23 1 97.94 41 ALA B CA 1
ATOM 3319 C C . ALA B 1 41 ? 19.094 3.072 -4.113 1 97.94 41 ALA B C 1
ATOM 3321 O O . ALA B 1 41 ? 18.703 4.02 -3.434 1 97.94 41 ALA B O 1
ATOM 3322 N N . LYS B 1 42 ? 20.25 2.508 -3.916 1 97.81 42 LYS B N 1
ATOM 3323 C CA . LYS B 1 42 ? 21.156 2.939 -2.855 1 97.81 42 LYS B CA 1
ATOM 3324 C C . LYS B 1 42 ? 21.562 4.402 -3.031 1 97.81 42 LYS B C 1
ATOM 3326 O O . LYS B 1 42 ? 21.891 5.082 -2.057 1 97.81 42 LYS B O 1
ATOM 3331 N N . GLU B 1 43 ? 21.406 4.898 -4.219 1 97.25 43 GLU B N 1
ATOM 3332 C CA . GLU B 1 43 ? 21.812 6.273 -4.504 1 97.25 43 GLU B CA 1
ATOM 3333 C C . GLU B 1 43 ? 20.625 7.211 -4.512 1 97.25 43 GLU B C 1
ATOM 3335 O O . GLU B 1 43 ? 20.766 8.406 -4.793 1 97.25 43 GLU B O 1
ATOM 3340 N N . ASN B 1 44 ? 19.469 6.75 -4.164 1 96.69 44 ASN B N 1
ATOM 3341 C CA . ASN B 1 44 ? 18.281 7.574 -4.387 1 96.69 44 ASN B CA 1
ATOM 3342 C C . ASN B 1 44 ? 17.406 7.652 -3.139 1 96.69 44 ASN B C 1
ATOM 3344 O O . ASN B 1 44 ? 16.188 7.863 -3.234 1 96.69 44 ASN B O 1
ATOM 3348 N N . PHE B 1 45 ? 18 7.5 -1.99 1 97.25 45 PHE B N 1
ATOM 3349 C CA . PHE B 1 45 ? 17.234 7.578 -0.75 1 97.25 45 PHE B CA 1
ATOM 3350 C C . PHE B 1 45 ? 16.719 8.992 -0.528 1 97.25 45 PHE B C 1
ATOM 3352 O O . PHE B 1 45 ? 15.695 9.18 0.147 1 97.25 45 PHE B O 1
ATOM 3359 N N . ASP B 1 46 ? 17.344 10 -1.121 1 94.12 46 ASP B N 1
ATOM 3360 C CA . ASP B 1 46 ? 16.922 11.398 -0.977 1 94.12 46 ASP B CA 1
ATOM 3361 C C . ASP B 1 46 ? 15.57 11.641 -1.645 1 94.12 46 ASP B C 1
ATOM 3363 O O . ASP B 1 46 ? 14.875 12.594 -1.308 1 94.12 46 ASP B O 1
ATOM 3367 N N . LYS B 1 47 ? 15.18 10.773 -2.576 1 94.12 47 LYS B N 1
ATOM 3368 C CA . LYS B 1 47 ? 13.914 10.922 -3.291 1 94.12 47 LYS B CA 1
ATOM 3369 C C . LYS B 1 47 ? 12.727 10.594 -2.387 1 94.12 47 LYS B C 1
ATOM 3371 O O . LYS B 1 47 ? 11.586 10.945 -2.697 1 94.12 47 LYS B O 1
ATOM 3376 N N . LEU B 1 48 ? 13.008 9.984 -1.258 1 97.19 48 LEU B N 1
ATOM 3377 C CA . LEU B 1 48 ? 11.953 9.562 -0.346 1 97.19 48 LEU B CA 1
ATOM 3378 C C . LEU B 1 48 ? 11.242 10.766 0.256 1 97.19 48 LEU B C 1
ATOM 3380 O O . LEU B 1 48 ? 10.148 10.633 0.813 1 97.19 48 LEU B O 1
ATOM 3384 N N . VAL B 1 49 ? 11.773 12 0.142 1 96.25 49 VAL B N 1
ATOM 3385 C CA . VAL B 1 49 ? 11.203 13.195 0.752 1 96.25 49 VAL B CA 1
ATOM 3386 C C . VAL B 1 49 ? 10.016 13.688 -0.071 1 96.25 49 VAL B C 1
ATOM 3388 O O . VAL B 1 49 ? 9.25 14.547 0.376 1 96.25 49 VAL B O 1
ATOM 3391 N N . ASN B 1 50 ? 9.852 13.102 -1.237 1 93.5 50 ASN B N 1
ATOM 3392 C CA . ASN B 1 50 ? 8.734 13.469 -2.105 1 93.5 50 ASN B CA 1
ATOM 3393 C C . ASN B 1 50 ? 7.688 12.359 -2.17 1 93.5 50 ASN B C 1
ATOM 3395 O O . ASN B 1 50 ? 8.023 11.18 -2.113 1 93.5 50 ASN B O 1
ATOM 3399 N N . TYR B 1 51 ? 6.449 12.812 -2.281 1 92.19 51 TYR B N 1
ATOM 3400 C CA . TYR B 1 51 ? 5.414 11.852 -2.652 1 92.19 51 TYR B CA 1
ATOM 3401 C C . TYR B 1 51 ? 5.645 11.32 -4.062 1 92.19 51 TYR B C 1
ATOM 3403 O O . TYR B 1 51 ? 6.164 12.039 -4.926 1 92.19 51 TYR B O 1
ATOM 3411 N N . PRO B 1 52 ? 5.273 10.062 -4.215 1 92.62 52 PRO B N 1
ATOM 3412 C CA . PRO B 1 52 ? 5.363 9.562 -5.59 1 92.62 52 PRO B CA 1
ATOM 3413 C C . PRO B 1 52 ? 4.406 10.273 -6.543 1 92.62 52 PRO B C 1
ATOM 3415 O O . PRO B 1 52 ? 3.5 10.984 -6.098 1 92.62 52 PRO B O 1
ATOM 3418 N N . ASP B 1 53 ? 4.719 10.148 -7.84 1 92 53 ASP B N 1
ATOM 3419 C CA . ASP B 1 53 ? 3.768 10.617 -8.844 1 92 53 ASP B CA 1
ATOM 3420 C C . ASP B 1 53 ? 2.389 10 -8.625 1 92 53 ASP B C 1
ATOM 3422 O O . ASP B 1 53 ? 2.252 8.773 -8.57 1 92 53 ASP B O 1
ATOM 3426 N N . PRO B 1 54 ? 1.423 10.82 -8.453 1 90.38 54 PRO B N 1
ATOM 3427 C CA . PRO B 1 54 ? 0.092 10.289 -8.164 1 90.38 54 PRO B CA 1
ATOM 3428 C C . PRO B 1 54 ? -0.442 9.391 -9.281 1 90.38 54 PRO B C 1
ATOM 3430 O O . PRO B 1 54 ? -1.306 8.547 -9.039 1 90.38 54 PRO B O 1
ATOM 3433 N N . TYR B 1 55 ? 0.086 9.539 -10.461 1 92.94 55 TYR B N 1
ATOM 3434 C CA . TYR B 1 55 ? -0.445 8.773 -11.586 1 92.94 55 TYR B CA 1
ATOM 3435 C C . TYR B 1 55 ? 0.599 7.809 -12.125 1 92.94 55 TYR B C 1
ATOM 3437 O O . TYR B 1 55 ? 0.324 7.043 -13.055 1 92.94 55 TYR B O 1
ATOM 3445 N N . TYR B 1 56 ? 1.758 7.887 -11.625 1 96.88 56 TYR B N 1
ATOM 3446 C CA . TYR B 1 56 ? 2.844 6.973 -11.961 1 96.88 56 TYR B CA 1
ATOM 3447 C C . TYR B 1 56 ? 3.035 6.887 -13.469 1 96.88 56 TYR B C 1
ATOM 3449 O O . TYR B 1 56 ? 3.137 5.793 -14.031 1 96.88 56 TYR B O 1
ATOM 3457 N N . ILE B 1 57 ? 3.088 7.984 -14.109 1 96.75 57 ILE B N 1
ATOM 3458 C CA . ILE B 1 57 ? 3.037 8.055 -15.562 1 96.75 57 ILE B CA 1
ATOM 3459 C C . ILE B 1 57 ? 4.234 7.32 -16.156 1 96.75 57 ILE B C 1
ATOM 3461 O O . ILE B 1 57 ? 4.074 6.445 -17.016 1 96.75 57 ILE B O 1
ATOM 3465 N N . GLU B 1 58 ? 5.457 7.605 -15.703 1 97 58 GLU B N 1
ATOM 3466 C CA . GLU B 1 58 ? 6.652 6.984 -16.266 1 97 58 GLU B CA 1
ATOM 3467 C C . GLU B 1 58 ? 6.668 5.48 -16.016 1 97 58 GLU B C 1
ATOM 3469 O O . GLU B 1 58 ? 7.066 4.703 -16.875 1 97 58 GLU B O 1
ATOM 3474 N N . LEU B 1 59 ? 6.25 5.051 -14.844 1 98.31 59 LEU B N 1
ATOM 3475 C CA . LEU B 1 59 ? 6.172 3.629 -14.523 1 98.31 59 LEU B CA 1
ATOM 3476 C C . LEU B 1 59 ? 5.184 2.918 -15.438 1 98.31 59 LEU B C 1
ATOM 3478 O O . LEU B 1 59 ? 5.488 1.852 -15.977 1 98.31 59 LEU B O 1
ATOM 3482 N N . ARG B 1 60 ? 4.008 3.498 -15.609 1 98.69 60 ARG B N 1
ATOM 3483 C CA . ARG B 1 60 ? 2.99 2.912 -16.484 1 98.69 60 ARG B CA 1
ATOM 3484 C C . ARG B 1 60 ? 3.48 2.83 -17.922 1 98.69 60 ARG B C 1
ATOM 3486 O O . ARG B 1 60 ? 3.215 1.85 -18.625 1 98.69 60 ARG B O 1
ATOM 3493 N N . LYS B 1 61 ? 4.203 3.857 -18.359 1 98.5 61 LYS B N 1
ATOM 3494 C CA . LYS B 1 61 ? 4.766 3.836 -19.703 1 98.5 61 LYS B CA 1
ATOM 3495 C C . LYS B 1 61 ? 5.75 2.682 -19.875 1 98.5 61 LYS B C 1
ATOM 3497 O O . LYS B 1 61 ? 5.723 1.973 -20.891 1 98.5 61 LYS B O 1
ATOM 3502 N N . LYS B 1 62 ? 6.617 2.52 -18.891 1 98.62 62 LYS B N 1
ATOM 3503 C CA . LYS B 1 62 ? 7.609 1.449 -18.938 1 98.62 62 LYS B CA 1
ATOM 3504 C C . LYS B 1 62 ? 6.938 0.079 -18.984 1 98.62 62 LYS B C 1
ATOM 3506 O O . LYS B 1 62 ? 7.336 -0.787 -19.766 1 98.62 62 LYS B O 1
ATOM 3511 N N . ILE B 1 63 ? 5.922 -0.125 -18.172 1 98.69 63 ILE B N 1
ATOM 3512 C CA . ILE B 1 63 ? 5.188 -1.386 -18.125 1 98.69 63 ILE B CA 1
ATOM 3513 C C . ILE B 1 63 ? 4.461 -1.611 -19.453 1 98.69 63 ILE B C 1
ATOM 3515 O O . ILE B 1 63 ? 4.445 -2.727 -19.969 1 98.69 63 ILE B O 1
ATOM 3519 N N . ALA B 1 64 ? 3.857 -0.54 -19.953 1 98.69 64 ALA B N 1
ATOM 3520 C CA . ALA B 1 64 ? 3.17 -0.623 -21.234 1 98.69 64 ALA B CA 1
ATOM 3521 C C . ALA B 1 64 ? 4.129 -1.061 -22.344 1 98.69 64 ALA B C 1
ATOM 3523 O O . ALA B 1 64 ? 3.807 -1.953 -23.125 1 98.69 64 ALA B O 1
ATOM 3524 N N . GLU B 1 65 ? 5.258 -0.465 -22.375 1 98.12 65 GLU B N 1
ATOM 3525 C CA . GLU B 1 65 ? 6.27 -0.811 -23.359 1 98.12 65 GLU B CA 1
ATOM 3526 C C . GLU B 1 65 ? 6.688 -2.273 -23.234 1 98.12 65 GLU B C 1
ATOM 3528 O O . GLU B 1 65 ? 6.762 -2.99 -24.234 1 98.12 65 GLU B O 1
ATOM 3533 N N . PHE B 1 66 ? 6.93 -2.697 -22.047 1 97.56 66 PHE B N 1
ATOM 3534 C CA . PHE B 1 66 ? 7.352 -4.066 -21.766 1 97.56 66 PHE B CA 1
ATOM 3535 C C . PHE B 1 66 ? 6.32 -5.066 -22.281 1 97.56 66 PHE B C 1
ATOM 3537 O O . PHE B 1 66 ? 6.676 -6.16 -22.719 1 97.56 66 PHE B O 1
ATOM 3544 N N . ASN B 1 67 ? 5.055 -4.695 -22.281 1 97.44 67 ASN B N 1
ATOM 3545 C CA . ASN B 1 67 ? 3.963 -5.586 -22.672 1 97.44 67 ASN B CA 1
ATOM 3546 C C . ASN B 1 67 ? 3.441 -5.258 -24.062 1 97.44 67 ASN B C 1
ATOM 3548 O O . ASN B 1 67 ? 2.469 -5.859 -24.531 1 97.44 67 ASN B O 1
ATOM 3552 N N . SER B 1 68 ? 4.031 -4.309 -24.781 1 97.38 68 SER B N 1
ATOM 3553 C CA . SER B 1 68 ? 3.598 -3.854 -26.094 1 97.38 68 SER B CA 1
ATOM 3554 C C . SER B 1 68 ? 2.148 -3.381 -26.062 1 97.38 68 SER B C 1
ATOM 3556 O O . SER B 1 68 ? 1.337 -3.797 -26.891 1 97.38 68 SER B O 1
ATOM 3558 N N . LEU B 1 69 ? 1.875 -2.566 -25.078 1 98.38 69 LEU B N 1
ATOM 3559 C CA . LEU B 1 69 ? 0.539 -2.014 -24.891 1 98.38 69 LEU B CA 1
ATOM 3560 C C . LEU B 1 69 ? 0.595 -0.497 -24.734 1 98.38 69 LEU B C 1
ATOM 3562 O O . LEU B 1 69 ? 1.662 0.106 -24.875 1 98.38 69 LEU B O 1
ATOM 3566 N N . ASN B 1 70 ? -0.578 0.107 -24.625 1 98.12 70 ASN B N 1
ATOM 3567 C CA . ASN B 1 70 ? -0.689 1.537 -24.359 1 98.12 70 ASN B CA 1
ATOM 3568 C C . ASN B 1 70 ? -0.685 1.835 -22.859 1 98.12 70 ASN B C 1
ATOM 3570 O O . ASN B 1 70 ? -1.181 1.038 -22.062 1 98.12 70 ASN B O 1
ATOM 3574 N N . VAL B 1 71 ? -0.165 3.012 -22.562 1 98.25 71 VAL B N 1
ATOM 3575 C CA . VAL B 1 71 ? -0.076 3.443 -21.156 1 98.25 71 VAL B CA 1
ATOM 3576 C C . VAL B 1 71 ? -1.465 3.434 -20.531 1 98.25 71 VAL B C 1
ATOM 3578 O O . VAL B 1 71 ? -1.61 3.133 -19.344 1 98.25 71 VAL B O 1
ATOM 3581 N N . ASP B 1 72 ? -2.504 3.666 -21.25 1 98.06 72 ASP B N 1
ATOM 3582 C CA . ASP B 1 72 ? -3.871 3.756 -20.75 1 98.06 72 ASP B CA 1
ATOM 3583 C C . ASP B 1 72 ? -4.406 2.379 -20.359 1 98.06 72 ASP B C 1
ATOM 3585 O O . ASP B 1 72 ? -5.418 2.275 -19.656 1 98.06 72 ASP B O 1
ATOM 3589 N N . ASN B 1 73 ? -3.717 1.283 -20.766 1 98.69 73 ASN B N 1
ATOM 3590 C CA . ASN B 1 73 ? -4.129 -0.07 -20.406 1 98.69 73 ASN B CA 1
ATOM 3591 C C . ASN B 1 73 ? -3.592 -0.483 -19.047 1 98.69 73 ASN B C 1
ATOM 3593 O O . ASN B 1 73 ? -3.982 -1.52 -18.516 1 98.69 73 ASN B O 1
ATOM 3597 N N . ILE B 1 74 ? -2.742 0.401 -18.484 1 98.81 74 ILE B N 1
ATOM 3598 C CA . ILE B 1 74 ? -1.938 -0.049 -17.359 1 98.81 74 ILE B CA 1
ATOM 3599 C C . ILE B 1 74 ? -2.391 0.665 -16.094 1 98.81 74 ILE B C 1
ATOM 3601 O O . ILE B 1 74 ? -2.547 1.888 -16.078 1 98.81 74 ILE B O 1
ATOM 3605 N N . ILE B 1 75 ? -2.592 -0.067 -15.047 1 98.75 75 ILE B N 1
ATOM 3606 C CA . ILE B 1 75 ? -2.744 0.464 -13.695 1 98.75 75 ILE B CA 1
ATOM 3607 C C . ILE B 1 75 ? -1.746 -0.214 -12.758 1 98.75 75 ILE B C 1
ATOM 3609 O O . ILE B 1 75 ? -1.454 -1.403 -12.906 1 98.75 75 ILE B O 1
ATOM 3613 N N . VAL B 1 76 ? -1.14 0.51 -11.836 1 98.69 76 VAL B N 1
ATOM 3614 C CA . VAL B 1 76 ? -0.133 -0.042 -10.93 1 98.69 76 VAL B CA 1
ATOM 3615 C C . VAL B 1 76 ? -0.679 -0.078 -9.508 1 98.69 76 VAL B C 1
ATOM 3617 O O . VAL B 1 76 ? -1.62 0.648 -9.18 1 98.69 76 VAL B O 1
ATOM 3620 N N . GLY B 1 77 ? -0.124 -0.956 -8.711 1 98.38 77 GLY B N 1
ATOM 3621 C CA . GLY B 1 77 ? -0.622 -1.111 -7.352 1 98.38 77 GLY B CA 1
ATOM 3622 C C . GLY B 1 77 ? 0.442 -1.578 -6.375 1 98.38 77 GLY B C 1
ATOM 3623 O O . GLY B 1 77 ? 1.499 -2.061 -6.785 1 98.38 77 GLY B O 1
ATOM 3624 N N . ASN B 1 78 ? 0.178 -1.354 -5.062 1 98.19 78 ASN B N 1
ATOM 3625 C CA . ASN B 1 78 ? 0.981 -1.872 -3.963 1 98.19 78 ASN B CA 1
ATOM 3626 C C . ASN B 1 78 ? 0.914 -3.395 -3.887 1 98.19 78 ASN B C 1
ATOM 3628 O O . ASN B 1 78 ? 0.307 -3.949 -2.967 1 98.19 78 ASN B O 1
ATOM 3632 N N . GLY B 1 79 ? 1.677 -4.02 -4.789 1 97.12 79 GLY B N 1
ATOM 3633 C CA . GLY B 1 79 ? 1.54 -5.449 -5.012 1 97.12 79 GLY B CA 1
ATOM 3634 C C . GLY B 1 79 ? 0.353 -5.809 -5.887 1 97.12 79 GLY B C 1
ATOM 3635 O O . GLY B 1 79 ? -0.516 -4.969 -6.133 1 97.12 79 GLY B O 1
ATOM 3636 N N . ALA B 1 80 ? 0.363 -7.066 -6.344 1 97.06 80 ALA B N 1
ATOM 3637 C CA . ALA B 1 80 ? -0.751 -7.562 -7.148 1 97.06 80 ALA B CA 1
ATOM 3638 C C . ALA B 1 80 ? -2.037 -7.621 -6.328 1 97.06 80 ALA B C 1
ATOM 3640 O O . ALA B 1 80 ? -3.135 -7.477 -6.871 1 97.06 80 ALA B O 1
ATOM 3641 N N . THR B 1 81 ? -1.899 -7.738 -5.074 1 95.56 81 THR B N 1
ATOM 3642 C CA . THR B 1 81 ? -3.055 -7.84 -4.188 1 95.56 81 THR B CA 1
ATOM 3643 C C . THR B 1 81 ? -3.926 -6.59 -4.297 1 95.56 81 THR B C 1
ATOM 3645 O O . THR B 1 81 ? -5.152 -6.691 -4.371 1 95.56 81 THR B O 1
ATOM 3648 N N . GLU B 1 82 ? -3.283 -5.418 -4.297 1 97.31 82 GLU B N 1
ATOM 3649 C CA . GLU B 1 82 ? -4.082 -4.203 -4.434 1 97.31 82 GLU B CA 1
ATOM 3650 C C . GLU B 1 82 ? -4.875 -4.207 -5.738 1 97.31 82 GLU B C 1
ATOM 3652 O O . GLU B 1 82 ? -6.02 -3.758 -5.777 1 97.31 82 GLU B O 1
ATOM 3657 N N . ILE B 1 83 ? -4.301 -4.711 -6.805 1 98.38 83 ILE B N 1
ATOM 3658 C CA . ILE B 1 83 ? -4.938 -4.742 -8.117 1 98.38 83 ILE B CA 1
ATOM 3659 C C . ILE B 1 83 ? -6.195 -5.609 -8.062 1 98.38 83 ILE B C 1
ATOM 3661 O O . ILE B 1 83 ? -7.242 -5.227 -8.586 1 98.38 83 ILE B O 1
ATOM 3665 N N . LEU B 1 84 ? -6.074 -6.738 -7.414 1 98.12 84 LEU B N 1
ATOM 3666 C CA . LEU B 1 84 ? -7.203 -7.652 -7.254 1 98.12 84 LEU B CA 1
ATOM 3667 C C . LEU B 1 84 ? -8.359 -6.965 -6.535 1 98.12 84 LEU B C 1
ATOM 3669 O O . LEU B 1 84 ? -9.484 -6.949 -7.035 1 98.12 84 LEU B O 1
ATOM 3673 N N . PHE B 1 85 ? -8.078 -6.379 -5.438 1 96.12 85 PHE B N 1
ATOM 3674 C CA . PHE B 1 85 ? -9.117 -5.754 -4.625 1 96.12 85 PHE B CA 1
ATOM 3675 C C . PHE B 1 85 ? -9.734 -4.562 -5.355 1 96.12 85 PHE B C 1
ATOM 3677 O O . PHE B 1 85 ? -10.945 -4.359 -5.316 1 96.12 85 PHE B O 1
ATOM 3684 N N . LEU B 1 86 ? -8.898 -3.762 -6.008 1 96.69 86 LEU B N 1
ATOM 3685 C CA . LEU B 1 86 ? -9.383 -2.617 -6.777 1 96.69 86 LEU B CA 1
ATOM 3686 C C . LEU B 1 86 ? -10.359 -3.062 -7.859 1 96.69 86 LEU B C 1
ATOM 3688 O O . LEU B 1 86 ? -11.414 -2.453 -8.039 1 96.69 86 LEU B O 1
ATOM 3692 N N . TYR B 1 87 ? -9.961 -4.094 -8.57 1 98.38 87 TYR B N 1
ATOM 3693 C CA . TYR B 1 87 ? -10.812 -4.574 -9.656 1 98.38 87 TYR B CA 1
ATOM 3694 C C . TYR B 1 87 ? -12.164 -5.031 -9.133 1 98.38 87 TYR B C 1
ATOM 3696 O O . TYR B 1 87 ? -13.211 -4.707 -9.703 1 98.38 87 TYR B O 1
ATOM 3704 N N . ILE B 1 88 ? -12.141 -5.785 -8.07 1 97.56 88 ILE B N 1
ATOM 3705 C CA . ILE B 1 88 ? -13.359 -6.344 -7.496 1 97.56 88 ILE B CA 1
ATOM 3706 C C . ILE B 1 88 ? -14.258 -5.215 -6.996 1 97.56 88 ILE B C 1
ATOM 3708 O O . ILE B 1 88 ? -15.469 -5.238 -7.207 1 97.56 88 ILE B O 1
ATOM 3712 N N . ARG B 1 89 ? -13.688 -4.211 -6.391 1 93.94 89 ARG B N 1
ATOM 3713 C CA . ARG B 1 89 ? -14.461 -3.08 -5.895 1 93.94 89 ARG B CA 1
ATOM 3714 C C . ARG B 1 89 ? -15.047 -2.266 -7.047 1 93.94 89 ARG B C 1
ATOM 3716 O O . ARG B 1 89 ? -16.125 -1.685 -6.922 1 93.94 89 ARG B O 1
ATOM 3723 N N . ALA B 1 90 ? -14.305 -2.176 -8.117 1 96.31 90 ALA B N 1
ATOM 3724 C CA . ALA B 1 90 ? -14.75 -1.416 -9.281 1 96.31 90 ALA B CA 1
ATOM 3725 C C . ALA B 1 90 ? -15.883 -2.143 -10.008 1 96.31 90 ALA B C 1
ATOM 3727 O O . ALA B 1 90 ? -16.875 -1.526 -10.391 1 96.31 90 ALA B O 1
ATOM 3728 N N . LEU B 1 91 ? -15.727 -3.443 -10.172 1 97.5 91 LEU B N 1
ATOM 3729 C CA . LEU B 1 91 ? -16.688 -4.234 -10.938 1 97.5 91 LEU B CA 1
ATOM 3730 C C . LEU B 1 91 ? -17.938 -4.531 -10.117 1 97.5 91 LEU B C 1
ATOM 3732 O O . LEU B 1 91 ? -19.047 -4.523 -10.648 1 97.5 91 LEU B O 1
ATOM 3736 N N . LYS B 1 92 ? -17.812 -4.895 -8.836 1 96.12 92 LYS B N 1
ATOM 3737 C CA . LYS B 1 92 ? -18.875 -5.23 -7.902 1 96.12 92 LYS B CA 1
ATOM 3738 C C . LYS B 1 92 ? -19.719 -6.398 -8.414 1 96.12 92 LYS B C 1
ATOM 3740 O O . LYS B 1 92 ? -20.938 -6.301 -8.492 1 96.12 92 LYS B O 1
ATOM 3745 N N . PRO B 1 93 ? -19 -7.473 -8.688 1 98.06 93 PRO B N 1
ATOM 3746 C CA . PRO B 1 93 ? -19.75 -8.625 -9.195 1 98.06 93 PRO B CA 1
ATOM 3747 C C . PRO B 1 93 ? -20.688 -9.227 -8.156 1 98.06 93 PRO B C 1
ATOM 3749 O O . PRO B 1 93 ? -20.344 -9.297 -6.973 1 98.06 93 PRO B O 1
ATOM 3752 N N . ARG B 1 94 ? -21.922 -9.672 -8.586 1 97.5 94 ARG B N 1
ATOM 3753 C CA . ARG B 1 94 ? -22.906 -10.266 -7.688 1 97.5 94 ARG B CA 1
ATOM 3754 C C . ARG B 1 94 ? -22.719 -11.773 -7.59 1 97.5 94 ARG B C 1
ATOM 3756 O O . ARG B 1 94 ? -22.938 -12.367 -6.531 1 97.5 94 ARG B O 1
ATOM 3763 N N . LYS B 1 95 ? -22.312 -12.414 -8.625 1 98.56 95 LYS B N 1
ATOM 3764 C CA . LYS B 1 95 ? -22.094 -13.859 -8.711 1 98.56 95 LYS B CA 1
ATOM 3765 C C . LYS B 1 95 ? -20.812 -14.172 -9.492 1 98.56 95 LYS B C 1
ATOM 3767 O O . LYS B 1 95 ? -20.656 -13.727 -10.625 1 98.56 95 LYS B O 1
ATOM 3772 N N . VAL B 1 96 ? -19.891 -14.984 -8.828 1 98.75 96 VAL B N 1
ATOM 3773 C CA . VAL B 1 96 ? -18.562 -15.203 -9.398 1 98.75 96 VAL B CA 1
ATOM 3774 C C . VAL B 1 96 ? -18.25 -16.703 -9.438 1 98.75 96 VAL B C 1
ATOM 3776 O O . VAL B 1 96 ? -18.578 -17.438 -8.508 1 98.75 96 VAL B O 1
ATOM 3779 N N . LEU B 1 97 ? -17.719 -17.156 -10.57 1 98.88 97 LEU B N 1
ATOM 3780 C CA . LEU B 1 97 ? -17.172 -18.5 -10.703 1 98.88 97 LEU B CA 1
ATOM 3781 C C . LEU B 1 97 ? -15.656 -18.484 -10.602 1 98.88 97 LEU B C 1
ATOM 3783 O O . LEU B 1 97 ? -14.984 -17.75 -11.32 1 98.88 97 LEU B O 1
ATOM 3787 N N . ILE B 1 98 ? -15.109 -19.25 -9.68 1 98.75 98 ILE B N 1
ATOM 3788 C CA . ILE B 1 98 ? -13.664 -19.359 -9.492 1 98.75 98 ILE B CA 1
ATOM 3789 C C . ILE B 1 98 ? -13.188 -20.75 -9.875 1 98.75 98 ILE B C 1
ATOM 3791 O O . ILE B 1 98 ? -13.773 -21.75 -9.461 1 98.75 98 ILE B O 1
ATOM 3795 N N . LEU B 1 99 ? -12.188 -20.844 -10.734 1 98.75 99 LEU B N 1
ATOM 3796 C CA . LEU B 1 99 ? -11.516 -22.125 -10.898 1 98.75 99 LEU B CA 1
ATOM 3797 C C . LEU B 1 99 ? -10.68 -22.469 -9.672 1 98.75 99 LEU B C 1
ATOM 3799 O O . LEU B 1 99 ? -9.898 -21.641 -9.203 1 98.75 99 LEU B O 1
ATOM 3803 N N . ALA B 1 100 ? -10.859 -23.656 -9.133 1 98.44 100 ALA B N 1
ATOM 3804 C CA . ALA B 1 100 ? -10.18 -24.047 -7.906 1 98.44 100 ALA B CA 1
ATOM 3805 C C . ALA B 1 100 ? -9.609 -25.469 -8.023 1 98.44 100 ALA B C 1
ATOM 3807 O O . ALA B 1 100 ? -10.195 -26.328 -8.695 1 98.44 100 ALA B O 1
ATOM 3808 N N . PRO B 1 101 ? -8.492 -25.859 -7.348 1 98.19 101 PRO B N 1
ATOM 3809 C CA . PRO B 1 101 ? -7.809 -25.047 -6.336 1 98.19 101 PRO B CA 1
ATOM 3810 C C . PRO B 1 101 ? -7.102 -23.828 -6.93 1 98.19 101 PRO B C 1
ATOM 3812 O O . PRO B 1 101 ? -6.715 -23.844 -8.102 1 98.19 101 PRO B O 1
ATOM 3815 N N . CYS B 1 102 ? -7.047 -22.797 -6.129 1 95.44 102 CYS B N 1
ATOM 3816 C CA . CYS B 1 102 ? -6.371 -21.578 -6.527 1 95.44 102 CYS B CA 1
ATOM 3817 C C . CYS B 1 102 ? -5.973 -20.75 -5.309 1 95.44 102 CYS B C 1
ATOM 3819 O O . CYS B 1 102 ? -6.137 -21.188 -4.172 1 95.44 102 CYS B O 1
ATOM 3821 N N . PHE B 1 103 ? -5.438 -19.656 -5.566 1 91.81 103 PHE B N 1
ATOM 3822 C CA . PHE B 1 103 ? -4.977 -18.719 -4.559 1 91.81 103 PHE B CA 1
ATOM 3823 C C . PHE B 1 103 ? -6.129 -18.266 -3.666 1 91.81 103 PHE B C 1
ATOM 3825 O O . PHE B 1 103 ? -7.219 -17.953 -4.156 1 91.81 103 PHE B O 1
ATOM 3832 N N . ALA B 1 104 ? -5.961 -18.125 -2.357 1 88.31 104 ALA B N 1
ATOM 3833 C CA . ALA B 1 104 ? -7.004 -17.938 -1.352 1 88.31 104 ALA B CA 1
ATOM 3834 C C . ALA B 1 104 ? -7.492 -16.5 -1.331 1 88.31 104 ALA B C 1
ATOM 3836 O O . ALA B 1 104 ? -8.625 -16.219 -0.927 1 88.31 104 ALA B O 1
ATOM 3837 N N . GLU B 1 105 ? -6.684 -15.555 -1.768 1 88.81 105 GLU B N 1
ATOM 3838 C CA . GLU B 1 105 ? -7.012 -14.133 -1.636 1 88.81 105 GLU B CA 1
ATOM 3839 C C . GLU B 1 105 ? -8.164 -13.75 -2.561 1 88.81 105 GLU B C 1
ATOM 3841 O O . GLU B 1 105 ? -8.797 -12.711 -2.369 1 88.81 105 GLU B O 1
ATOM 3846 N N . TYR B 1 106 ? -8.453 -14.516 -3.586 1 95.25 106 TYR B N 1
ATOM 3847 C CA . TYR B 1 106 ? -9.594 -14.227 -4.438 1 95.25 106 TYR B CA 1
ATOM 3848 C C . TYR B 1 106 ? -10.891 -14.227 -3.633 1 95.25 106 TYR B C 1
ATOM 3850 O O . TYR B 1 106 ? -11.68 -13.289 -3.717 1 95.25 106 TYR B O 1
ATOM 3858 N N . GLU B 1 107 ? -11.008 -15.305 -2.869 1 94 107 GLU B N 1
ATOM 3859 C CA . GLU B 1 107 ? -12.203 -15.414 -2.037 1 94 107 GLU B CA 1
ATOM 3860 C C . GLU B 1 107 ? -12.281 -14.273 -1.025 1 94 107 GLU B C 1
ATOM 3862 O O . GLU B 1 107 ? -13.359 -13.719 -0.789 1 94 107 GLU B O 1
ATOM 3867 N N . ARG B 1 108 ? -11.188 -13.961 -0.463 1 91.12 108 ARG B N 1
ATOM 3868 C CA . ARG B 1 108 ? -11.148 -12.883 0.521 1 91.12 108 ARG B CA 1
ATOM 3869 C C . ARG B 1 108 ? -11.586 -11.555 -0.098 1 91.12 108 ARG B C 1
ATOM 3871 O O . ARG B 1 108 ? -12.359 -10.812 0.5 1 91.12 108 ARG B O 1
ATOM 3878 N N . ALA B 1 109 ? -11.055 -11.242 -1.252 1 93.94 109 ALA B N 1
ATOM 3879 C CA . ALA B 1 109 ? -11.414 -10.008 -1.949 1 93.94 109 ALA B CA 1
ATOM 3880 C C . ALA B 1 109 ? -12.906 -9.977 -2.266 1 93.94 109 ALA B C 1
ATOM 3882 O O . ALA B 1 109 ? -13.555 -8.945 -2.09 1 93.94 109 ALA B O 1
ATOM 3883 N N . LEU B 1 110 ? -13.445 -11.094 -2.648 1 95.94 110 LEU B N 1
ATOM 3884 C CA . LEU B 1 110 ? -14.852 -11.172 -3.029 1 95.94 110 LEU B CA 1
ATOM 3885 C C . LEU B 1 110 ? -15.758 -11.078 -1.803 1 95.94 110 LEU B C 1
ATOM 3887 O O . LEU B 1 110 ? -16.844 -10.516 -1.874 1 95.94 110 LEU B O 1
ATOM 3891 N N . LYS B 1 111 ? -15.289 -11.609 -0.702 1 91.44 111 LYS B N 1
ATOM 3892 C CA . LYS B 1 111 ? -16.062 -11.578 0.533 1 91.44 111 LYS B CA 1
ATOM 3893 C C . LYS B 1 111 ? -16.156 -10.156 1.09 1 91.44 111 LYS B C 1
ATOM 3895 O O . LYS B 1 111 ? -17.047 -9.852 1.884 1 91.44 111 LYS B O 1
ATOM 3900 N N . SER B 1 112 ? -15.195 -9.367 0.658 1 86.12 112 SER B N 1
ATOM 3901 C CA . SER B 1 112 ? -15.219 -7.984 1.116 1 86.12 112 SER B CA 1
ATOM 3902 C C . SER B 1 112 ? -16.391 -7.223 0.516 1 86.12 112 SER B C 1
ATOM 3904 O O . SER B 1 112 ? -16.734 -6.137 0.987 1 86.12 112 SER B O 1
ATOM 3906 N N . ILE B 1 113 ? -16.859 -7.926 -0.538 1 86.06 113 ILE B N 1
ATOM 3907 C CA . ILE B 1 113 ? -18.062 -7.379 -1.146 1 86.06 113 ILE B CA 1
ATOM 3908 C C . ILE B 1 113 ? -19.172 -8.445 -1.158 1 86.06 113 ILE B C 1
ATOM 3910 O O . ILE B 1 113 ? -18.891 -9.633 -0.993 1 86.06 113 ILE B O 1
ATOM 3914 N N . SER B 1 114 ? -20.406 -8.297 -0.802 1 88 114 SER B N 1
ATOM 3915 C CA . SER B 1 114 ? -21.516 -9.227 -0.702 1 88 114 SER B CA 1
ATOM 3916 C C . SER B 1 114 ? -21.719 -10 -2.004 1 88 114 SER B C 1
ATOM 3918 O O . SER B 1 114 ? -22.797 -9.953 -2.598 1 88 114 SER B O 1
ATOM 3920 N N . THR B 1 115 ? -20.625 -10.859 -2.414 1 95.62 115 THR B N 1
ATOM 3921 C CA . THR B 1 115 ? -20.641 -11.633 -3.654 1 95.62 115 THR B CA 1
ATOM 3922 C C . THR B 1 115 ? -20.969 -13.094 -3.375 1 95.62 115 THR B C 1
ATOM 3924 O O . THR B 1 115 ? -20.5 -13.664 -2.387 1 95.62 115 THR B O 1
ATOM 3927 N N . LYS B 1 116 ? -21.828 -13.711 -4.191 1 97.94 116 LYS B N 1
ATOM 3928 C CA . LYS B 1 116 ? -22 -15.156 -4.191 1 97.94 116 LYS B CA 1
ATOM 3929 C C . LYS B 1 116 ? -20.891 -15.844 -4.965 1 97.94 116 LYS B C 1
ATOM 3931 O O . LYS B 1 116 ? -20.641 -15.531 -6.133 1 97.94 116 LYS B O 1
ATOM 3936 N N . ILE B 1 117 ? -20.203 -16.781 -4.32 1 98.25 117 ILE B N 1
ATOM 3937 C CA . ILE B 1 117 ? -19.047 -17.438 -4.922 1 98.25 117 ILE B CA 1
ATOM 3938 C C . ILE B 1 117 ? -19.375 -18.891 -5.246 1 98.25 117 ILE B C 1
ATOM 3940 O O . ILE B 1 117 ? -19.906 -19.609 -4.398 1 98.25 117 ILE B O 1
ATOM 3944 N N . GLU B 1 118 ? -19.188 -19.312 -6.402 1 98.44 118 GLU B N 1
ATOM 3945 C CA . GLU B 1 118 ? -19.234 -20.703 -6.836 1 98.44 118 GLU B CA 1
ATOM 3946 C C . GLU B 1 118 ? -17.891 -21.156 -7.387 1 98.44 118 GLU B C 1
ATOM 3948 O O . GLU B 1 118 ? -17.062 -20.328 -7.77 1 98.44 118 GLU B O 1
ATOM 3953 N N . TYR B 1 119 ? -17.672 -22.484 -7.363 1 98.5 119 TYR B N 1
ATOM 3954 C CA . TYR B 1 119 ? -16.375 -23.016 -7.766 1 98.5 119 TYR B CA 1
ATOM 3955 C C . TYR B 1 119 ? -16.531 -24.016 -8.906 1 98.5 119 TYR B C 1
ATOM 3957 O O . TYR B 1 119 ? -17.5 -24.781 -8.953 1 98.5 119 TYR B O 1
ATOM 3965 N N . PHE B 1 120 ? -15.648 -23.922 -9.812 1 98.75 120 PHE B N 1
ATOM 3966 C CA . PHE B 1 120 ? -15.43 -24.969 -10.805 1 98.75 120 PHE B CA 1
ATOM 3967 C C . PHE B 1 120 ? -14.203 -25.812 -10.445 1 98.75 120 PHE B C 1
ATOM 3969 O O . PHE B 1 120 ? -13.078 -25.297 -10.453 1 98.75 120 PHE B O 1
ATOM 3976 N N . GLU B 1 121 ? -14.367 -27.016 -10.211 1 98.62 121 GLU B N 1
ATOM 3977 C CA . GLU B 1 121 ? -13.297 -27.875 -9.703 1 98.62 121 GLU B CA 1
ATOM 3978 C C . GLU B 1 121 ? -12.328 -28.266 -10.82 1 98.62 121 GLU B C 1
ATOM 3980 O O . GLU B 1 121 ? -12.742 -28.797 -11.844 1 98.62 121 GLU B O 1
ATOM 3985 N N . LEU B 1 122 ? -11.102 -27.891 -10.625 1 98.69 122 LEU B N 1
ATOM 3986 C CA . LEU B 1 122 ? -10.023 -28.469 -11.422 1 98.69 122 LEU B CA 1
ATOM 3987 C C . LEU B 1 122 ? -9.641 -29.859 -10.906 1 98.69 122 LEU B C 1
ATOM 3989 O O . LEU B 1 122 ? -8.953 -29.969 -9.891 1 98.69 122 LEU B O 1
ATOM 3993 N N . LYS B 1 123 ? -9.969 -30.828 -11.648 1 98.31 123 LYS B N 1
ATOM 3994 C CA . LYS B 1 123 ? -9.922 -32.188 -11.133 1 98.31 123 LYS B CA 1
ATOM 3995 C C . LYS B 1 123 ? -8.508 -32.75 -11.195 1 98.31 123 LYS B C 1
ATOM 3997 O O . LYS B 1 123 ? -7.789 -32.531 -12.18 1 98.31 123 LYS B O 1
ATOM 4002 N N . GLU B 1 124 ? -8.164 -33.5 -10.164 1 97.75 124 GLU B N 1
ATOM 4003 C CA . GLU B 1 124 ? -6.859 -34.156 -10.094 1 97.75 124 GLU B CA 1
ATOM 4004 C C . GLU B 1 124 ? -6.66 -35.125 -11.258 1 97.75 124 GLU B C 1
ATOM 4006 O O . GLU B 1 124 ? -5.562 -35.219 -11.812 1 97.75 124 GLU B O 1
ATOM 4011 N N . ASN B 1 125 ? -7.703 -35.844 -11.633 1 96.94 125 ASN B N 1
ATOM 4012 C CA . ASN B 1 125 ? -7.617 -36.844 -12.695 1 96.94 125 ASN B CA 1
ATOM 4013 C C . ASN B 1 125 ? -7.336 -36.188 -14.047 1 96.94 125 ASN B C 1
ATOM 4015 O O . ASN B 1 125 ? -6.938 -36.875 -14.992 1 96.94 125 ASN B O 1
ATOM 4019 N N . ASP B 1 126 ? -7.5 -34.938 -14.164 1 97.38 126 ASP B N 1
ATOM 4020 C CA . ASP B 1 126 ? -7.16 -34.188 -15.367 1 97.38 126 ASP B CA 1
ATOM 4021 C C . ASP B 1 126 ? -5.891 -33.344 -15.156 1 97.38 126 ASP B C 1
ATOM 4023 O O . ASP B 1 126 ? -5.688 -32.344 -15.828 1 97.38 126 ASP B O 1
ATOM 4027 N N . ASN B 1 127 ? -5.141 -33.75 -14.117 1 97.25 127 ASN B N 1
ATOM 4028 C CA . ASN B 1 127 ? -3.928 -33.031 -13.742 1 97.25 127 ASN B CA 1
ATOM 4029 C C . ASN B 1 127 ? -4.203 -31.547 -13.484 1 97.25 127 ASN B C 1
ATOM 4031 O O . ASN B 1 127 ? -3.387 -30.688 -13.82 1 97.25 127 ASN B O 1
ATOM 4035 N N . PHE B 1 128 ? -5.438 -31.266 -13.078 1 98.25 128 PHE B N 1
ATOM 4036 C CA . PHE B 1 128 ? -5.902 -29.953 -12.672 1 98.25 128 PHE B CA 1
ATOM 4037 C C . PHE B 1 128 ? -6.012 -29.016 -13.875 1 98.25 128 PHE B C 1
ATOM 4039 O O . PHE B 1 128 ? -6.07 -27.797 -13.719 1 98.25 128 PHE B O 1
ATOM 4046 N N . TYR B 1 129 ? -5.906 -29.547 -15.094 1 98.31 129 TYR B N 1
ATOM 4047 C CA . TYR B 1 129 ? -6.297 -28.812 -16.281 1 98.31 129 TYR B CA 1
ATOM 4048 C C . TYR B 1 129 ? -7.812 -28.688 -16.391 1 98.31 129 TYR B C 1
ATOM 4050 O O . TYR B 1 129 ? -8.531 -29.656 -16.125 1 98.31 129 TYR B O 1
ATOM 4058 N N . PRO B 1 130 ? -8.297 -27.516 -16.688 1 98.44 130 PRO B N 1
ATOM 4059 C CA . PRO B 1 130 ? -9.758 -27.406 -16.75 1 98.44 130 PRO B CA 1
ATOM 4060 C C . PRO B 1 130 ? -10.359 -28.203 -17.906 1 98.44 130 PRO B C 1
ATOM 4062 O O . PRO B 1 130 ? -9.82 -28.188 -19.016 1 98.44 130 PRO B O 1
ATOM 4065 N N . ASN B 1 131 ? -11.398 -28.953 -17.641 1 98.38 131 ASN B N 1
ATOM 4066 C CA . ASN B 1 131 ? -12.211 -29.484 -18.719 1 98.38 131 ASN B CA 1
ATOM 4067 C C . ASN B 1 131 ? -12.977 -28.375 -19.438 1 98.38 131 ASN B C 1
ATOM 4069 O O . ASN B 1 131 ? -14 -27.906 -18.938 1 98.38 131 ASN B O 1
ATOM 4073 N N . ILE B 1 132 ? -12.555 -28.047 -20.625 1 98.44 132 ILE B N 1
ATOM 4074 C CA . ILE B 1 132 ? -13.023 -26.859 -21.328 1 98.44 132 ILE B CA 1
ATOM 4075 C C . ILE B 1 132 ? -14.508 -27.031 -21.672 1 98.44 132 ILE B C 1
ATOM 4077 O O . ILE B 1 132 ? -15.289 -26.078 -21.516 1 98.44 132 ILE B O 1
ATOM 4081 N N . ILE B 1 133 ? -14.898 -28.156 -22.078 1 98.12 133 ILE B N 1
ATOM 4082 C CA . ILE B 1 133 ? -16.281 -28.422 -22.438 1 98.12 133 ILE B CA 1
ATOM 4083 C C . ILE B 1 133 ? -17.188 -28.234 -21.219 1 98.12 133 ILE B C 1
ATOM 4085 O O . ILE B 1 133 ? -18.203 -27.531 -21.297 1 98.12 133 ILE B O 1
ATOM 4089 N N . ASN B 1 134 ? -16.844 -28.797 -20.125 1 98.44 134 ASN B N 1
ATOM 4090 C CA . ASN B 1 134 ? -17.641 -28.688 -18.906 1 98.44 134 ASN B CA 1
ATOM 4091 C C . ASN B 1 134 ? -17.672 -27.25 -18.391 1 98.44 134 ASN B C 1
ATOM 4093 O O . ASN B 1 134 ? -18.672 -26.812 -17.844 1 98.44 134 ASN B O 1
ATOM 4097 N N . LEU B 1 135 ? -16.547 -26.609 -18.484 1 98.69 135 LEU B N 1
ATOM 4098 C CA . LEU B 1 135 ? -16.484 -25.219 -18.031 1 98.69 135 LEU B CA 1
ATOM 4099 C C . LEU B 1 135 ? -17.422 -24.328 -18.859 1 98.69 135 LEU B C 1
ATOM 4101 O O . LEU B 1 135 ? -18.156 -23.516 -18.312 1 98.69 135 LEU B O 1
ATOM 4105 N N . LYS B 1 136 ? -17.375 -24.484 -20.172 1 98.44 136 LYS B N 1
ATOM 4106 C CA . LYS B 1 136 ? -18.266 -23.719 -21.047 1 98.44 136 LYS B CA 1
ATOM 4107 C C . LYS B 1 136 ? -19.734 -24 -20.719 1 98.44 136 LYS B C 1
ATOM 4109 O O . LYS B 1 136 ? -20.547 -23.062 -20.641 1 98.44 136 LYS B O 1
ATOM 4114 N N . LYS B 1 137 ? -20.047 -25.234 -20.5 1 98.5 137 LYS B N 1
ATOM 4115 C CA . LYS B 1 137 ? -21.422 -25.609 -20.141 1 98.5 137 LYS B CA 1
ATOM 4116 C C . LYS B 1 137 ? -21.828 -24.938 -18.828 1 98.5 137 LYS B C 1
ATOM 4118 O O . LYS B 1 137 ? -22.969 -24.469 -18.703 1 98.5 137 LYS B O 1
ATOM 4123 N N . GLU B 1 138 ? -20.922 -24.984 -17.875 1 98.62 138 GLU B N 1
ATOM 4124 C CA . GLU B 1 138 ? -21.172 -24.344 -16.594 1 98.62 138 GLU B CA 1
ATOM 4125 C C . GLU B 1 138 ? -21.5 -22.875 -16.75 1 98.62 138 GLU B C 1
ATOM 4127 O O . GLU B 1 138 ? -22.453 -22.359 -16.156 1 98.62 138 GLU B O 1
ATOM 4132 N N . ILE B 1 139 ? -20.719 -22.156 -17.562 1 98.38 139 ILE B N 1
ATOM 4133 C CA . ILE B 1 139 ? -20.906 -20.719 -17.797 1 98.38 139 ILE B CA 1
ATOM 4134 C C . ILE B 1 139 ? -22.219 -20.484 -18.547 1 98.38 139 ILE B C 1
ATOM 4136 O O . ILE B 1 139 ? -22.969 -19.578 -18.203 1 98.38 139 ILE B O 1
ATOM 4140 N N . GLU B 1 140 ? -22.5 -21.328 -19.516 1 98.06 140 GLU B N 1
ATOM 4141 C CA . GLU B 1 140 ? -23.703 -21.188 -20.344 1 98.06 140 GLU B CA 1
ATOM 4142 C C . GLU B 1 140 ? -24.969 -21.391 -19.516 1 98.06 140 GLU B C 1
ATOM 4144 O O . GLU B 1 140 ? -25.984 -20.734 -19.766 1 98.06 140 GLU B O 1
ATOM 4149 N N . ASN B 1 141 ? -24.891 -22.25 -18.609 1 97.81 141 ASN B N 1
ATOM 4150 C CA . ASN B 1 141 ? -26.062 -22.656 -17.859 1 97.81 141 ASN B CA 1
ATOM 4151 C C . ASN B 1 141 ? -26.312 -21.75 -16.656 1 97.81 141 ASN B C 1
ATOM 4153 O O . ASN B 1 141 ? -27.328 -21.875 -15.977 1 97.81 141 ASN B O 1
ATOM 4157 N N . ASN B 1 142 ? -25.422 -20.859 -16.391 1 97.12 142 ASN B N 1
ATOM 4158 C CA . ASN B 1 142 ? -25.516 -19.984 -15.227 1 97.12 142 ASN B CA 1
ATOM 4159 C C . ASN B 1 142 ? -25.234 -18.531 -15.602 1 97.12 142 ASN B C 1
ATOM 4161 O O . ASN B 1 142 ? -24.797 -18.234 -16.703 1 97.12 142 ASN B O 1
ATOM 4165 N N . ASN B 1 143 ? -25.609 -17.625 -14.797 1 95.94 143 ASN B N 1
ATOM 4166 C CA . ASN B 1 143 ? -25.406 -16.188 -15.023 1 95.94 143 ASN B CA 1
ATOM 4167 C C . ASN B 1 143 ? -24.328 -15.625 -14.094 1 95.94 143 ASN B C 1
ATOM 4169 O O . ASN B 1 143 ? -24.656 -14.953 -13.109 1 95.94 143 ASN B O 1
ATOM 4173 N N . TYR B 1 144 ? -23.109 -15.781 -14.469 1 98.69 144 TYR B N 1
ATOM 4174 C CA . TYR B 1 144 ? -22 -15.234 -13.703 1 98.69 144 TYR B CA 1
ATOM 4175 C C . TYR B 1 144 ? -21.641 -13.828 -14.18 1 98.69 1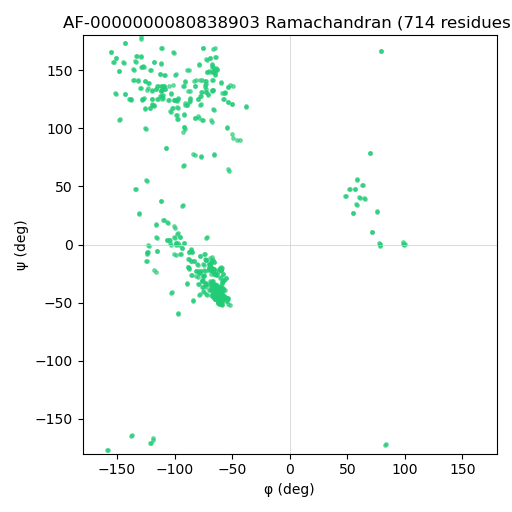44 TYR B C 1
ATOM 4177 O O . TYR B 1 144 ? -21.656 -13.562 -15.383 1 98.69 144 TYR B O 1
ATOM 4185 N N . ASP B 1 145 ? -21.312 -12.953 -13.227 1 98.5 145 ASP B N 1
ATOM 4186 C CA . ASP B 1 145 ? -20.797 -11.633 -13.57 1 98.5 145 ASP B CA 1
ATOM 4187 C C . ASP B 1 145 ? -19.312 -11.695 -13.891 1 98.5 145 ASP B C 1
ATOM 4189 O O . ASP B 1 145 ? -18.797 -10.867 -14.648 1 98.5 145 ASP B O 1
ATOM 4193 N N . LEU B 1 146 ? -18.641 -12.695 -13.297 1 98.81 146 LEU B N 1
ATOM 4194 C CA . LEU B 1 146 ? -17.188 -12.742 -13.375 1 98.81 146 LEU B CA 1
ATOM 4195 C C . LEU B 1 146 ? -16.688 -14.18 -13.297 1 98.81 146 LEU B C 1
ATOM 4197 O O . LEU B 1 146 ? -17.156 -14.969 -12.477 1 98.81 146 LEU B O 1
ATOM 4201 N N . LEU B 1 147 ? -15.836 -14.539 -14.219 1 98.88 147 LEU B N 1
ATOM 4202 C CA . LEU B 1 147 ? -15.008 -15.734 -14.148 1 98.88 147 LEU B CA 1
ATOM 4203 C C . LEU B 1 147 ? -13.586 -15.383 -13.695 1 98.88 147 LEU B C 1
ATOM 4205 O O . LEU B 1 147 ? -12.938 -14.531 -14.297 1 98.88 147 LEU B O 1
ATOM 4209 N N . LEU B 1 148 ? -13.102 -16.031 -12.602 1 98.75 148 LEU B N 1
ATOM 4210 C CA . LEU B 1 148 ? -11.773 -15.773 -12.062 1 98.75 148 LEU B CA 1
ATOM 4211 C C . LEU B 1 148 ? -10.883 -17.016 -12.188 1 98.75 148 LEU B C 1
ATOM 4213 O O . LEU B 1 148 ? -11.266 -18.094 -11.758 1 98.75 148 LEU B O 1
ATOM 4217 N N . LEU B 1 149 ? -9.75 -16.844 -12.805 1 98 149 LEU B N 1
ATOM 4218 C CA . LEU B 1 149 ? -8.812 -17.953 -12.898 1 98 149 LEU B CA 1
ATOM 4219 C C . LEU B 1 149 ? -7.371 -17.453 -12.812 1 98 149 LEU B C 1
ATOM 4221 O O . LEU B 1 149 ? -7.109 -16.266 -13 1 98 149 LEU B O 1
ATOM 4225 N N . CYS B 1 150 ? -6.566 -18.281 -12.445 1 98.19 150 CYS B N 1
ATOM 4226 C CA . CYS B 1 150 ? -5.129 -18.078 -12.352 1 98.19 150 CYS B CA 1
ATOM 4227 C C . CYS B 1 150 ? -4.383 -18.891 -13.398 1 98.19 150 CYS B C 1
ATOM 4229 O O . CYS B 1 150 ? -4.613 -20.094 -13.531 1 98.19 150 CYS B O 1
ATOM 4231 N N . ASN B 1 151 ? -3.486 -18.234 -14.195 1 98.5 151 ASN B N 1
ATOM 4232 C CA . ASN B 1 151 ? -2.795 -18.906 -15.297 1 98.5 151 ASN B CA 1
ATOM 4233 C C . ASN B 1 151 ? -1.393 -18.328 -15.5 1 98.5 151 ASN B C 1
ATOM 4235 O O . ASN B 1 151 ? -1.23 -17.25 -16.078 1 98.5 151 ASN B O 1
ATOM 4239 N N . PRO B 1 152 ? -0.268 -19.016 -15.164 1 98.12 152 PRO B N 1
ATOM 4240 C CA . PRO B 1 152 ? -0.284 -20.375 -14.633 1 98.12 152 PRO B CA 1
ATOM 4241 C C . PRO B 1 152 ? -0.892 -20.453 -13.234 1 98.12 152 PRO B C 1
ATOM 4243 O O . PRO B 1 152 ? -0.871 -19.469 -12.492 1 98.12 152 PRO B O 1
ATOM 4246 N N . ASN B 1 153 ? -1.404 -21.625 -12.922 1 98.44 153 ASN B N 1
ATOM 4247 C CA . ASN B 1 153 ? -2.248 -21.766 -11.742 1 98.44 153 ASN B CA 1
ATOM 4248 C C . ASN B 1 153 ? -1.42 -22.031 -10.484 1 98.44 153 ASN B C 1
ATOM 4250 O O . ASN B 1 153 ? -0.558 -22.906 -10.484 1 98.44 153 ASN B O 1
ATOM 4254 N N . ASN B 1 154 ? -1.567 -21.25 -9.469 1 97.56 154 ASN B N 1
ATOM 4255 C CA . ASN B 1 154 ? -1.151 -21.562 -8.102 1 97.56 154 ASN B CA 1
ATOM 4256 C C . ASN B 1 154 ? -2.271 -22.219 -7.309 1 97.56 154 ASN B C 1
ATOM 4258 O O . ASN B 1 154 ? -3.332 -21.625 -7.105 1 97.56 154 ASN B O 1
ATOM 4262 N N . PRO B 1 155 ? -2.117 -23.438 -6.984 1 98 155 PRO B N 1
ATOM 4263 C CA . PRO B 1 155 ? -0.842 -24.062 -6.625 1 98 155 PRO B CA 1
ATOM 4264 C C . PRO B 1 155 ? -0.419 -25.141 -7.605 1 98 155 PRO B C 1
ATOM 4266 O O . PRO B 1 155 ? 0.587 -25.828 -7.387 1 98 155 PRO B O 1
ATOM 4269 N N . THR B 1 156 ? -1.125 -25.344 -8.703 1 98.38 156 THR B N 1
ATOM 4270 C CA . THR B 1 156 ? -0.991 -26.594 -9.438 1 98.38 156 THR B CA 1
ATOM 4271 C C . THR B 1 156 ? 0.148 -26.516 -10.445 1 98.38 156 THR B C 1
ATOM 4273 O O . THR B 1 156 ? 0.629 -27.547 -10.93 1 98.38 156 THR B O 1
ATOM 4276 N N . GLY B 1 157 ? 0.492 -25.312 -10.781 1 97.94 157 GLY B N 1
ATOM 4277 C CA . GLY B 1 157 ? 1.556 -25.125 -11.758 1 97.94 157 GLY B CA 1
ATOM 4278 C C . GLY B 1 157 ? 1.097 -25.344 -13.188 1 97.94 157 GLY B C 1
ATOM 4279 O O . GLY B 1 157 ? 1.873 -25.172 -14.125 1 97.94 157 GLY B O 1
ATOM 4280 N N . GLN B 1 158 ? -0.154 -25.688 -13.398 1 97.44 158 GLN B N 1
ATOM 4281 C CA . GLN B 1 158 ? -0.72 -25.922 -14.719 1 97.44 158 GLN B CA 1
ATOM 4282 C C . GLN B 1 158 ? -0.885 -24.625 -15.5 1 97.44 158 GLN B C 1
ATOM 4284 O O . GLN B 1 158 ? -1.108 -23.562 -14.906 1 97.44 158 GLN B O 1
ATOM 4289 N N . PHE B 1 159 ? -0.745 -24.734 -16.828 1 98.31 159 PHE B N 1
ATOM 4290 C CA . PHE B 1 159 ? -0.896 -23.578 -17.719 1 98.31 159 PHE B CA 1
ATOM 4291 C C . PHE B 1 159 ? -1.938 -23.875 -18.797 1 98.31 159 PHE B C 1
ATOM 4293 O O . PHE B 1 159 ? -1.81 -24.844 -19.547 1 98.31 159 PHE B O 1
ATOM 4300 N N . ILE B 1 160 ? -2.988 -23.141 -18.812 1 98.38 160 ILE B N 1
ATOM 4301 C CA . ILE B 1 160 ? -4.043 -23.281 -19.812 1 98.38 160 ILE B CA 1
ATOM 4302 C C . ILE B 1 160 ? -3.598 -22.625 -21.125 1 98.38 160 ILE B C 1
ATOM 4304 O O . ILE B 1 160 ? -3.23 -21.453 -21.156 1 98.38 160 ILE B O 1
ATOM 4308 N N . LYS B 1 161 ? -3.686 -23.344 -22.188 1 97.25 161 LYS B N 1
ATOM 4309 C CA . LYS B 1 161 ? -3.252 -22.844 -23.5 1 97.25 161 LYS B CA 1
ATOM 4310 C C . LYS B 1 161 ? -4.141 -21.703 -23.984 1 97.25 161 LYS B C 1
ATOM 4312 O O . LYS B 1 161 ? -5.348 -21.703 -23.719 1 97.25 161 LYS B O 1
ATOM 4317 N N . LEU B 1 162 ? -3.492 -20.797 -24.734 1 97.56 162 LEU B N 1
ATOM 4318 C CA . LEU B 1 162 ? -4.18 -19.609 -25.219 1 97.56 162 LEU B CA 1
ATOM 4319 C C . LEU B 1 162 ? -5.395 -20 -26.062 1 97.56 162 LEU B C 1
ATOM 4321 O O . LEU B 1 162 ? -6.434 -19.328 -26 1 97.56 162 LEU B O 1
ATOM 4325 N N . GLU B 1 163 ? -5.301 -21.047 -26.859 1 97.19 163 GLU B N 1
ATOM 4326 C CA . GLU B 1 163 ? -6.402 -21.5 -27.703 1 97.19 163 GLU B CA 1
ATOM 4327 C C . GLU B 1 163 ? -7.613 -21.891 -26.875 1 97.19 163 GLU B C 1
ATOM 4329 O O . GLU B 1 163 ? -8.758 -21.609 -27.25 1 97.19 163 GLU B O 1
ATOM 4334 N N . ASP B 1 164 ? -7.355 -22.531 -25.797 1 98 164 ASP B N 1
ATOM 4335 C CA . ASP B 1 164 ? -8.438 -22.938 -24.906 1 98 164 ASP B CA 1
ATOM 4336 C C . ASP B 1 164 ? -9.047 -21.719 -24.219 1 98 164 ASP B C 1
ATOM 4338 O O . ASP B 1 164 ? -10.266 -21.656 -24.031 1 98 164 ASP B O 1
ATOM 4342 N N . ILE B 1 165 ? -8.258 -20.75 -23.812 1 98 165 ILE B N 1
ATOM 4343 C CA . ILE B 1 165 ? -8.75 -19.516 -23.188 1 98 165 ILE B CA 1
ATOM 4344 C C . ILE B 1 165 ? -9.648 -18.781 -24.172 1 98 165 ILE B C 1
ATOM 4346 O O . ILE B 1 165 ? -10.68 -18.219 -23.781 1 98 165 ILE B O 1
ATOM 4350 N N . LYS B 1 166 ? -9.273 -18.766 -25.469 1 97.69 166 LYS B N 1
ATOM 4351 C CA . LYS B 1 166 ? -10.086 -18.109 -26.484 1 97.69 166 LYS B CA 1
ATOM 4352 C C . LYS B 1 166 ? -11.492 -18.719 -26.531 1 97.69 166 LYS B C 1
ATOM 4354 O O . LYS B 1 166 ? -12.477 -17.984 -26.688 1 97.69 166 LYS B O 1
ATOM 4359 N N . GLU B 1 167 ? -11.539 -20.031 -26.375 1 97.44 167 GLU B N 1
ATOM 4360 C CA . GLU B 1 167 ? -12.836 -20.688 -26.359 1 97.44 167 GLU B CA 1
ATOM 4361 C C . GLU B 1 167 ? -13.68 -20.25 -25.172 1 97.44 167 GLU B C 1
ATOM 4363 O O . GLU B 1 167 ? -14.875 -19.984 -25.312 1 97.44 167 GLU B O 1
ATOM 4368 N N . ILE B 1 168 ? -13.078 -20.156 -24.062 1 98.06 168 ILE B N 1
ATOM 4369 C CA . ILE B 1 168 ? -13.742 -19.734 -22.828 1 98.06 168 ILE B CA 1
ATOM 4370 C C . ILE B 1 168 ? -14.242 -18.297 -22.984 1 98.06 168 ILE B C 1
ATOM 4372 O O . ILE B 1 168 ? -15.375 -17.984 -22.609 1 98.06 168 ILE B O 1
ATOM 4376 N N . ILE B 1 169 ? -13.398 -17.438 -23.594 1 97.94 169 ILE B N 1
ATOM 4377 C CA . ILE B 1 169 ? -13.727 -16.016 -23.781 1 97.94 169 ILE B CA 1
ATOM 4378 C C . ILE B 1 169 ? -14.992 -15.891 -24.609 1 97.94 169 ILE B C 1
ATOM 4380 O O . ILE B 1 169 ? -15.883 -15.102 -24.281 1 97.94 169 ILE B O 1
ATOM 4384 N N . LYS B 1 170 ? -15.086 -16.625 -25.688 1 97.38 170 LYS B N 1
ATOM 4385 C CA . LYS B 1 170 ? -16.25 -16.578 -26.562 1 97.38 170 LYS B CA 1
ATOM 4386 C C . LYS B 1 170 ? -17.531 -16.891 -25.797 1 97.38 170 LYS B C 1
ATOM 4388 O O . LYS B 1 170 ? -18.547 -16.203 -25.969 1 97.38 170 LYS B O 1
ATOM 4393 N N . THR B 1 171 ? -17.453 -17.906 -25 1 97.94 171 THR B N 1
ATOM 4394 C CA . THR B 1 171 ? -18.609 -18.281 -24.188 1 97.94 171 THR B CA 1
ATOM 4395 C C . THR B 1 171 ? -18.969 -17.188 -23.188 1 97.94 171 THR B C 1
ATOM 4397 O O . THR B 1 171 ? -20.141 -16.859 -23.016 1 97.94 171 THR B O 1
ATOM 4400 N N . CYS B 1 172 ? -17.984 -16.609 -22.562 1 98.31 172 CYS B N 1
ATOM 4401 C CA . CYS B 1 172 ? -18.188 -15.547 -21.578 1 98.31 172 CYS B CA 1
ATOM 4402 C C . CYS B 1 172 ? -18.797 -14.312 -22.234 1 98.31 172 CYS B C 1
ATOM 4404 O O . CYS B 1 172 ? -19.672 -13.664 -21.656 1 98.31 172 CYS B O 1
ATOM 4406 N N . GLU B 1 173 ? -18.344 -13.969 -23.422 1 97.38 173 GLU B N 1
ATOM 4407 C CA . GLU B 1 173 ? -18.859 -12.82 -24.141 1 97.38 173 GLU B CA 1
ATOM 4408 C C . GLU B 1 173 ? -20.344 -12.984 -24.453 1 97.38 173 GLU B C 1
ATOM 4410 O O . GLU B 1 173 ? -21.141 -12.047 -24.281 1 97.38 173 GLU B O 1
ATOM 4415 N N . ASN B 1 174 ? -20.703 -14.156 -24.828 1 96.75 174 ASN B N 1
ATOM 4416 C CA . ASN B 1 174 ? -22.094 -14.445 -25.141 1 96.75 174 ASN B CA 1
ATOM 4417 C C . ASN B 1 174 ? -22.984 -14.289 -23.906 1 96.75 174 ASN B C 1
ATOM 4419 O O . ASN B 1 174 ? -24.172 -13.969 -24.031 1 96.75 174 ASN B O 1
ATOM 4423 N N . LYS B 1 175 ? -22.406 -14.461 -22.75 1 97.19 175 LYS B N 1
ATOM 4424 C CA . LYS B 1 175 ? -23.172 -14.438 -21.516 1 97.19 175 LYS B CA 1
ATOM 4425 C C . LYS B 1 175 ? -22.922 -13.148 -20.734 1 97.19 175 LYS B C 1
ATOM 4427 O O . LYS B 1 175 ? -23.375 -13 -19.594 1 97.19 175 LYS B O 1
ATOM 4432 N N . ASN B 1 176 ? -22.125 -12.25 -21.328 1 96.38 176 ASN B N 1
ATOM 4433 C CA . ASN B 1 176 ? -21.75 -10.992 -20.688 1 96.38 176 ASN B CA 1
ATOM 4434 C C . ASN B 1 176 ? -21.031 -11.227 -19.359 1 96.38 176 ASN B C 1
ATOM 4436 O O . ASN B 1 176 ? -21.297 -10.539 -18.375 1 96.38 176 ASN B O 1
ATOM 4440 N N . THR B 1 177 ? -20.25 -12.289 -19.266 1 98.31 177 THR B N 1
ATOM 4441 C CA . THR B 1 177 ? -19.406 -12.609 -18.109 1 98.31 177 THR B CA 1
ATOM 4442 C C . THR B 1 177 ? -18.016 -12.016 -18.281 1 98.31 177 THR B C 1
ATOM 4444 O O . THR B 1 177 ? -17.328 -12.289 -19.281 1 98.31 177 THR B O 1
ATOM 4447 N N . LYS B 1 178 ? -17.562 -11.156 -17.359 1 98.69 178 LYS B N 1
ATOM 4448 C CA . LYS B 1 178 ? -16.203 -10.656 -17.375 1 98.69 178 LYS B CA 1
ATOM 4449 C C . LYS B 1 178 ? -15.211 -11.742 -16.953 1 98.69 178 LYS B C 1
ATOM 4451 O O . LYS B 1 178 ? -15.609 -12.758 -16.359 1 98.69 178 LYS B O 1
ATOM 4456 N N . ILE B 1 179 ? -13.969 -11.562 -17.312 1 98.81 179 ILE B N 1
ATOM 4457 C CA . ILE B 1 179 ? -12.945 -12.547 -16.984 1 98.81 179 ILE B CA 1
ATOM 4458 C C . ILE B 1 179 ? -11.766 -11.859 -16.297 1 98.81 179 ILE B C 1
ATOM 4460 O O . ILE B 1 179 ? -11.234 -10.875 -16.812 1 98.81 179 ILE B O 1
ATOM 4464 N N . PHE B 1 180 ? -11.406 -12.312 -15.148 1 98.88 180 PHE B N 1
ATOM 4465 C CA . PHE B 1 180 ? -10.188 -11.922 -14.453 1 98.88 180 PHE B CA 1
ATOM 4466 C C . PHE B 1 180 ? -9.148 -13.039 -14.516 1 98.88 180 PHE B C 1
ATOM 4468 O O . PHE B 1 180 ? -9.406 -14.164 -14.086 1 98.88 180 PHE B O 1
ATOM 4475 N N . ILE B 1 181 ? -7.98 -12.742 -15.016 1 98.81 181 ILE B N 1
ATOM 4476 C CA . ILE B 1 181 ? -6.926 -13.742 -15.141 1 98.81 181 ILE B CA 1
ATOM 4477 C C . ILE B 1 181 ? -5.691 -13.289 -14.359 1 98.81 181 ILE B C 1
ATOM 4479 O O . ILE B 1 181 ? -5.105 -12.242 -14.664 1 98.81 181 ILE B O 1
ATOM 4483 N N . ASP B 1 182 ? -5.336 -14.047 -13.383 1 98.75 182 ASP B N 1
ATOM 4484 C CA . ASP B 1 182 ? -4.117 -13.844 -12.602 1 98.75 182 ASP B CA 1
ATOM 4485 C C . ASP B 1 182 ? -2.904 -14.43 -13.312 1 98.75 182 ASP B C 1
ATOM 4487 O O . ASP B 1 182 ? -2.752 -15.656 -13.391 1 98.75 182 ASP B O 1
ATOM 4491 N N . GLU B 1 183 ? -2.059 -13.57 -13.812 1 98.69 183 GLU B N 1
ATOM 4492 C CA . GLU B 1 183 ? -0.826 -13.984 -14.477 1 98.69 183 GLU B CA 1
ATOM 4493 C C . GLU B 1 183 ? 0.401 -13.594 -13.656 1 98.69 183 GLU B C 1
ATOM 4495 O O . GLU B 1 183 ? 1.435 -13.219 -14.211 1 98.69 183 GLU B O 1
ATOM 4500 N N . ALA B 1 184 ? 0.287 -13.703 -12.344 1 97.94 184 ALA B N 1
ATOM 4501 C CA . ALA B 1 184 ? 1.363 -13.305 -11.438 1 97.94 184 ALA B CA 1
ATOM 4502 C C . ALA B 1 184 ? 2.635 -14.102 -11.711 1 97.94 184 ALA B C 1
ATOM 4504 O O . ALA B 1 184 ? 3.738 -13.656 -11.398 1 97.94 184 ALA B O 1
ATOM 4505 N N . PHE B 1 185 ? 2.537 -15.281 -12.359 1 98.38 185 PHE B N 1
ATOM 4506 C CA . PHE B 1 185 ? 3.684 -16.156 -12.562 1 98.38 185 PHE B CA 1
ATOM 4507 C C . PHE B 1 185 ? 3.99 -16.312 -14.047 1 98.38 185 PHE B C 1
ATOM 4509 O O . PHE B 1 185 ? 4.762 -17.203 -14.438 1 98.38 185 PHE B O 1
ATOM 4516 N N . ILE B 1 186 ? 3.492 -15.469 -14.898 1 98.38 186 ILE B N 1
ATOM 4517 C CA . ILE B 1 186 ? 3.486 -15.688 -16.344 1 98.38 186 ILE B CA 1
ATOM 4518 C C . ILE B 1 186 ? 4.918 -15.656 -16.875 1 98.38 186 ILE B C 1
ATOM 4520 O O . ILE B 1 186 ? 5.25 -16.375 -17.812 1 98.38 186 ILE B O 1
ATOM 4524 N N . GLU B 1 187 ? 5.773 -14.875 -16.234 1 97.88 187 GLU B N 1
ATOM 4525 C CA . GLU B 1 187 ? 7.141 -14.703 -16.719 1 97.88 187 GLU B CA 1
ATOM 4526 C C . GLU B 1 187 ? 7.953 -15.977 -16.562 1 97.88 187 GLU B C 1
ATOM 4528 O O . GLU B 1 187 ? 9.023 -16.125 -17.156 1 97.88 187 GLU B O 1
ATOM 4533 N N . PHE B 1 188 ? 7.477 -16.906 -15.781 1 98.31 188 PHE B N 1
ATOM 4534 C CA . PHE B 1 188 ? 8.172 -18.172 -15.594 1 98.31 188 PHE B CA 1
ATOM 4535 C C . PHE B 1 188 ? 7.852 -19.156 -16.719 1 98.31 188 PHE B C 1
ATOM 4537 O O . PHE B 1 188 ? 8.516 -20.188 -16.859 1 98.31 188 PHE B O 1
ATOM 4544 N N . ILE B 1 189 ? 6.809 -18.891 -17.531 1 97.94 189 ILE B N 1
ATOM 4545 C CA . ILE B 1 189 ? 6.41 -19.75 -18.641 1 97.94 189 ILE B CA 1
ATOM 4546 C C . ILE B 1 189 ? 7.367 -19.547 -19.812 1 97.94 189 ILE B C 1
ATOM 4548 O O . ILE B 1 189 ? 7.645 -18.406 -20.219 1 97.94 189 ILE B O 1
ATOM 4552 N N . GLU B 1 190 ? 7.832 -20.672 -20.344 1 96.88 190 GLU B N 1
ATOM 4553 C CA . GLU B 1 190 ? 8.68 -20.594 -21.531 1 96.88 190 GLU B CA 1
ATOM 4554 C C . GLU B 1 190 ? 7.957 -19.875 -22.672 1 96.88 190 GLU B C 1
ATOM 4556 O O . GLU B 1 190 ? 6.828 -20.219 -23.016 1 96.88 190 GLU B O 1
ATOM 4561 N N . ASN B 1 191 ? 8.547 -18.812 -23.25 1 96.62 191 ASN B N 1
ATOM 4562 C CA . ASN B 1 191 ? 7.988 -18.016 -24.344 1 96.62 191 ASN B CA 1
ATOM 4563 C C . ASN B 1 191 ? 6.672 -17.359 -23.938 1 96.62 191 ASN B C 1
ATOM 4565 O O . ASN B 1 191 ? 5.719 -17.344 -24.719 1 96.62 191 ASN B O 1
ATOM 4569 N N . TRP B 1 192 ? 6.652 -16.891 -22.719 1 97.19 192 TRP B N 1
ATOM 4570 C CA . TRP B 1 192 ? 5.406 -16.375 -22.172 1 97.19 192 TRP B CA 1
ATOM 4571 C C . TRP B 1 192 ? 4.891 -15.211 -23 1 97.19 192 TRP B C 1
ATOM 4573 O O . TRP B 1 192 ? 3.678 -14.992 -23.094 1 97.19 192 TRP B O 1
ATOM 4583 N N . LYS B 1 193 ? 5.684 -14.422 -23.672 1 96.19 193 LYS B N 1
ATOM 4584 C CA . LYS B 1 193 ? 5.266 -13.266 -24.453 1 96.19 193 LYS B CA 1
ATOM 4585 C C . LYS B 1 193 ? 4.352 -13.688 -25.609 1 96.19 193 LYS B C 1
ATOM 4587 O O . LYS B 1 193 ? 3.527 -12.898 -26.062 1 96.19 193 LYS B O 1
ATOM 45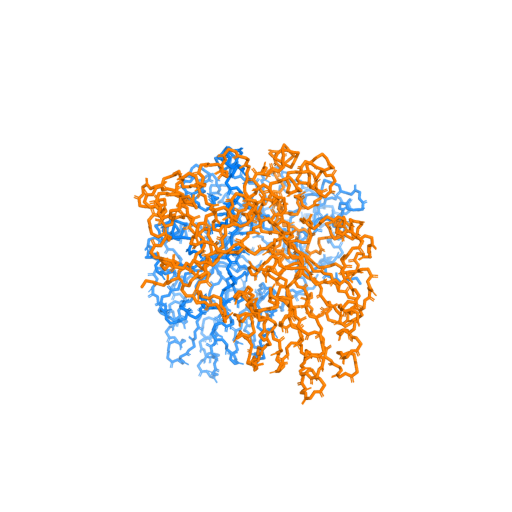92 N N . GLU B 1 194 ? 4.465 -14.922 -26.016 1 97.25 194 GLU B N 1
ATOM 4593 C CA . GLU B 1 194 ? 3.633 -15.438 -27.094 1 97.25 194 GLU B CA 1
ATOM 4594 C C . GLU B 1 194 ? 2.418 -16.188 -26.547 1 97.25 194 GLU B C 1
ATOM 4596 O O . GLU B 1 194 ? 1.567 -16.641 -27.312 1 97.25 194 GLU B O 1
ATOM 4601 N N . LYS B 1 195 ? 2.352 -16.203 -25.297 1 98 195 LYS B N 1
ATOM 4602 C CA . LYS B 1 195 ? 1.345 -17.078 -24.703 1 98 195 LYS B CA 1
ATOM 4603 C C . LYS B 1 195 ? 0.423 -16.312 -23.766 1 98 195 LYS B C 1
ATOM 4605 O O . LYS B 1 195 ? -0.634 -16.797 -23.375 1 98 195 LYS B O 1
ATOM 4610 N N . THR B 1 196 ? 0.804 -15.086 -23.391 1 98.19 196 THR B N 1
ATOM 4611 C CA . THR B 1 196 ? 0.006 -14.273 -22.484 1 98.19 196 THR B CA 1
ATOM 4612 C C . THR B 1 196 ? -1.328 -13.898 -23.109 1 98.19 196 THR B C 1
ATOM 4614 O O . THR B 1 196 ? -1.41 -13.703 -24.328 1 98.19 196 THR B O 1
ATOM 4617 N N . VAL B 1 197 ? -2.346 -13.758 -22.297 1 98.25 197 VAL B N 1
ATOM 4618 C CA . VAL B 1 197 ? -3.695 -13.445 -22.75 1 98.25 197 VAL B CA 1
ATOM 4619 C C . VAL B 1 197 ? -3.775 -11.977 -23.156 1 98.25 197 VAL B C 1
ATOM 4621 O O . VAL B 1 197 ? -4.703 -11.578 -23.859 1 98.25 197 VAL B O 1
ATOM 4624 N N . SER B 1 198 ? -2.77 -11.148 -22.703 1 98.06 198 SER B N 1
ATOM 4625 C CA . SER B 1 198 ? -2.75 -9.734 -23.062 1 98.06 198 SER B CA 1
ATOM 4626 C C . SER B 1 198 ? -2.695 -9.555 -24.578 1 98.06 198 SER B C 1
ATOM 4628 O O . SER B 1 198 ? -3.082 -8.5 -25.094 1 98.06 198 SER B O 1
ATOM 4630 N N . LEU B 1 199 ? -2.266 -10.594 -25.359 1 97.56 199 LEU B N 1
ATOM 4631 C CA . LEU B 1 199 ? -2.182 -10.555 -26.812 1 97.56 199 LEU B CA 1
ATOM 4632 C C . LEU B 1 199 ? -3.566 -10.398 -27.438 1 97.56 199 LEU B C 1
ATOM 4634 O O . LEU B 1 199 ? -3.697 -9.883 -28.547 1 97.56 199 LEU B O 1
ATOM 4638 N N . LEU B 1 200 ? -4.598 -10.828 -26.734 1 97.5 200 LEU B N 1
ATOM 4639 C CA . LEU B 1 200 ? -5.949 -10.859 -27.281 1 97.5 200 LEU B CA 1
ATOM 4640 C C . LEU B 1 200 ? -6.582 -9.469 -27.25 1 97.5 200 LEU B C 1
ATOM 4642 O O . LEU B 1 200 ? -7.539 -9.203 -27.984 1 97.5 200 LEU B O 1
ATOM 4646 N N . LYS B 1 201 ? -6.109 -8.562 -26.359 1 97.44 201 LYS B N 1
ATOM 4647 C CA . LYS B 1 201 ? -6.605 -7.199 -26.219 1 97.44 201 LYS B CA 1
ATOM 4648 C C . LYS B 1 201 ? -8.125 -7.176 -26.141 1 97.44 201 LYS B C 1
ATOM 4650 O O . LYS B 1 201 ? -8.781 -6.383 -26.812 1 97.44 201 LYS B O 1
ATOM 4655 N N . ASN B 1 202 ? -8.664 -8.125 -25.391 1 97.75 202 ASN B N 1
ATOM 4656 C CA . ASN B 1 202 ? -10.109 -8.297 -25.281 1 97.75 202 ASN B CA 1
ATOM 4657 C C . ASN B 1 202 ? -10.688 -7.438 -24.156 1 97.75 202 ASN B C 1
ATOM 4659 O O . ASN B 1 202 ? -10.195 -7.465 -23.031 1 97.75 202 ASN B O 1
ATOM 4663 N N . LYS B 1 203 ? -11.727 -6.727 -24.422 1 96.75 203 LYS B N 1
ATOM 4664 C CA . LYS B 1 203 ? -12.328 -5.781 -23.484 1 96.75 203 LYS B CA 1
ATOM 4665 C C . LYS B 1 203 ? -12.93 -6.504 -22.281 1 96.75 203 LYS B C 1
ATOM 4667 O O . LYS B 1 203 ? -13.117 -5.902 -21.219 1 96.75 203 LYS B O 1
ATOM 4672 N N . ASN B 1 204 ? -13.211 -7.789 -22.438 1 96.69 204 ASN B N 1
ATOM 4673 C CA . ASN B 1 204 ? -13.859 -8.555 -21.375 1 96.69 204 ASN B CA 1
ATOM 4674 C C . ASN B 1 204 ? -12.836 -9.102 -20.391 1 96.69 204 ASN B C 1
ATOM 4676 O O . ASN B 1 204 ? -13.203 -9.602 -19.328 1 96.69 204 ASN B O 1
ATOM 4680 N N . ILE B 1 205 ? -11.586 -8.906 -20.672 1 98.44 205 ILE B N 1
ATOM 4681 C CA . ILE B 1 205 ? -10.539 -9.531 -19.875 1 98.44 205 ILE B CA 1
ATOM 4682 C C . ILE B 1 205 ? -9.797 -8.477 -19.062 1 98.44 205 ILE B C 1
ATOM 4684 O O . ILE B 1 205 ? -9.508 -7.387 -19.562 1 98.44 205 ILE B O 1
ATOM 4688 N N . PHE B 1 206 ? -9.578 -8.742 -17.859 1 98.88 206 PHE B N 1
ATOM 4689 C CA . PHE B 1 206 ? -8.633 -8.008 -17.016 1 98.88 206 PHE B CA 1
ATOM 4690 C C . PHE B 1 206 ? -7.531 -8.93 -16.5 1 98.88 206 PHE B C 1
ATOM 4692 O O . PHE B 1 206 ? -7.801 -10.055 -16.078 1 98.88 206 PHE B O 1
ATOM 4699 N N . ILE B 1 207 ? -6.277 -8.484 -16.609 1 98.94 207 ILE B N 1
ATOM 4700 C CA . ILE B 1 207 ? -5.125 -9.312 -16.266 1 98.94 207 ILE B CA 1
ATOM 4701 C C . ILE B 1 207 ? -4.379 -8.695 -15.086 1 98.94 207 ILE B C 1
ATOM 4703 O O . ILE B 1 207 ? -4.18 -7.484 -15.039 1 98.94 207 ILE B O 1
ATOM 4707 N N . MET B 1 208 ? -4.02 -9.477 -14.117 1 98.81 208 MET B N 1
ATOM 4708 C CA . MET B 1 208 ? -3.191 -9.055 -12.992 1 98.81 208 MET B CA 1
ATOM 4709 C C . MET B 1 208 ? -1.795 -9.664 -13.094 1 98.81 208 MET B C 1
ATOM 4711 O O . MET B 1 208 ? -1.648 -10.852 -13.367 1 98.81 208 MET B O 1
ATOM 4715 N N . ARG B 1 209 ? -0.766 -8.875 -12.898 1 98.44 209 ARG B N 1
ATOM 4716 C CA . ARG B 1 209 ? 0.633 -9.289 -12.922 1 98.44 209 ARG B CA 1
ATOM 4717 C C . ARG B 1 209 ? 1.369 -8.812 -11.68 1 98.44 209 ARG B C 1
ATOM 4719 O O . ARG B 1 209 ? 0.863 -7.969 -10.93 1 98.44 209 ARG B O 1
ATOM 4726 N N . ALA B 1 210 ? 2.51 -9.445 -11.414 1 96.88 210 ALA B N 1
ATOM 4727 C CA . ALA B 1 210 ? 3.285 -9.117 -10.219 1 96.88 210 ALA B CA 1
ATOM 4728 C C . ALA B 1 210 ? 4.77 -8.992 -10.539 1 96.88 210 ALA B C 1
ATOM 4730 O O . ALA B 1 210 ? 5.301 -9.758 -11.352 1 96.88 210 ALA B O 1
ATOM 4731 N N . PHE B 1 211 ? 5.438 -8.023 -9.906 1 97.12 211 PHE B N 1
ATOM 4732 C CA . PHE B 1 211 ? 6.891 -7.934 -9.938 1 97.12 211 PHE B CA 1
ATOM 4733 C C . PHE B 1 211 ? 7.508 -8.805 -8.852 1 97.12 211 PHE B C 1
ATOM 4735 O O . PHE B 1 211 ? 8.703 -9.117 -8.898 1 97.12 211 PHE B O 1
ATOM 4742 N N . THR B 1 212 ? 6.766 -9.25 -7.922 1 94.88 212 THR B N 1
ATOM 4743 C CA . THR B 1 212 ? 7.207 -9.742 -6.621 1 94.88 212 THR B CA 1
ATOM 4744 C C . THR B 1 212 ? 7.773 -11.148 -6.738 1 94.88 212 THR B C 1
ATOM 4746 O O . THR B 1 212 ? 8.578 -11.578 -5.902 1 94.88 212 THR B O 1
ATOM 4749 N N . LYS B 1 213 ? 7.359 -11.891 -7.816 1 97.12 213 LYS B N 1
ATOM 4750 C CA . LYS B 1 213 ? 7.742 -13.297 -7.91 1 97.12 213 LYS B CA 1
ATOM 4751 C C . LYS B 1 213 ? 8.969 -13.477 -8.797 1 97.12 213 LYS B C 1
ATOM 4753 O O . LYS B 1 213 ? 10.031 -13.898 -8.328 1 97.12 213 LYS B O 1
ATOM 4758 N N . PHE B 1 214 ? 8.844 -13.055 -10 1 98.38 214 PHE B N 1
ATOM 4759 C CA . PHE B 1 214 ? 9.891 -13.234 -10.992 1 98.38 214 PHE B CA 1
ATOM 4760 C C . PHE B 1 214 ? 11.117 -12.391 -10.648 1 98.38 214 PHE B C 1
ATOM 4762 O O . PHE B 1 214 ? 12.25 -12.852 -10.781 1 98.38 214 PHE B O 1
ATOM 4769 N N . PHE B 1 215 ? 10.922 -11.148 -10.125 1 98.5 215 PHE B N 1
ATOM 4770 C CA . PHE B 1 215 ? 12.023 -10.242 -9.82 1 98.5 215 PHE B CA 1
ATOM 4771 C C . PHE B 1 215 ? 12.367 -10.289 -8.336 1 98.5 215 PHE B C 1
ATOM 4773 O O . PHE B 1 215 ? 13.203 -9.516 -7.863 1 98.5 215 PHE B O 1
ATOM 4780 N N . ALA B 1 216 ? 11.695 -11.055 -7.574 1 98.31 216 ALA B N 1
ATOM 4781 C CA . ALA B 1 216 ? 12.047 -11.406 -6.199 1 98.31 216 ALA B CA 1
ATOM 4782 C C . ALA B 1 216 ? 12.031 -10.172 -5.297 1 98.31 216 ALA B C 1
ATOM 4784 O O . ALA B 1 216 ? 12.977 -9.938 -4.547 1 98.31 216 ALA B O 1
ATOM 4785 N N . ILE B 1 217 ? 10.906 -9.453 -5.375 1 98.25 217 ILE B N 1
ATOM 4786 C CA . ILE B 1 217 ? 10.836 -8.281 -4.516 1 98.25 217 ILE B CA 1
ATOM 4787 C C . ILE B 1 217 ? 9.477 -8.234 -3.812 1 98.25 217 ILE B C 1
ATOM 4789 O O . ILE B 1 217 ? 8.812 -7.199 -3.807 1 98.25 217 ILE B O 1
ATOM 4793 N N . PRO B 1 218 ? 9.023 -9.352 -3.215 1 97.44 218 PRO B N 1
ATOM 4794 C CA . PRO B 1 218 ? 7.738 -9.289 -2.508 1 97.44 218 PRO B CA 1
ATOM 4795 C C . PRO B 1 218 ? 7.727 -8.234 -1.402 1 97.44 218 PRO B C 1
ATOM 4797 O O . PRO B 1 218 ? 6.676 -7.676 -1.09 1 97.44 218 PRO B O 1
ATOM 4800 N N . GLY B 1 219 ? 8.859 -7.898 -0.864 1 97.69 219 GLY B N 1
ATOM 4801 C CA . GLY B 1 219 ? 8.953 -6.926 0.211 1 97.69 219 GLY B CA 1
ATOM 4802 C C . GLY B 1 219 ? 8.75 -5.496 -0.257 1 97.69 219 GLY B C 1
ATOM 4803 O O . GLY B 1 219 ? 8.477 -4.605 0.551 1 97.69 219 GLY B O 1
ATOM 4804 N N . LEU B 1 220 ? 8.938 -5.199 -1.512 1 97.94 220 LEU B N 1
ATOM 4805 C CA . LEU B 1 220 ? 8.82 -3.844 -2.035 1 97.94 220 LEU B CA 1
ATOM 4806 C C . LEU B 1 220 ? 7.375 -3.527 -2.402 1 97.94 220 LEU B C 1
ATOM 4808 O O . LEU B 1 220 ? 6.988 -2.357 -2.461 1 97.94 220 LEU B O 1
ATOM 4812 N N . ARG B 1 221 ? 6.594 -4.574 -2.719 1 97.62 221 ARG B N 1
ATOM 4813 C CA . ARG B 1 221 ? 5.16 -4.484 -2.979 1 97.62 221 ARG B CA 1
ATOM 4814 C C . ARG B 1 221 ? 4.891 -3.758 -4.293 1 97.62 221 ARG B C 1
ATOM 4816 O O . ARG B 1 221 ? 4.43 -2.613 -4.293 1 97.62 221 ARG B O 1
ATOM 4823 N N . LEU B 1 222 ? 5.023 -4.383 -5.395 1 98.62 222 LEU B N 1
ATOM 4824 C CA . LEU B 1 222 ? 4.723 -3.797 -6.695 1 98.62 222 LEU B CA 1
ATOM 4825 C C . LEU B 1 222 ? 3.994 -4.797 -7.59 1 98.62 222 LEU B C 1
ATOM 4827 O O . LEU B 1 222 ? 4.43 -5.941 -7.727 1 98.62 222 LEU B O 1
ATOM 4831 N N . GLY B 1 223 ? 2.898 -4.465 -8.078 1 98.56 223 GLY B N 1
ATOM 4832 C CA . GLY B 1 223 ? 2.133 -5.195 -9.078 1 98.56 223 GLY B CA 1
ATOM 4833 C C . GLY B 1 223 ? 1.429 -4.289 -10.07 1 98.56 223 GLY B C 1
ATOM 4834 O O . GLY B 1 223 ? 1.528 -3.062 -9.977 1 98.56 223 GLY B O 1
ATOM 4835 N N . TYR B 1 224 ? 0.83 -4.883 -11.094 1 98.81 224 TYR B N 1
ATOM 4836 C CA . TYR B 1 224 ? 0.104 -4.055 -12.055 1 98.81 224 TYR B CA 1
ATOM 4837 C C . TYR B 1 224 ? -1.021 -4.844 -12.711 1 98.81 224 TYR B C 1
ATOM 4839 O O . TYR B 1 224 ? -1.056 -6.07 -12.633 1 98.81 224 TYR B O 1
ATOM 4847 N N . GLY B 1 225 ? -1.97 -4.102 -13.188 1 98.88 225 GLY B N 1
ATOM 4848 C CA . GLY B 1 225 ? -3.088 -4.633 -13.953 1 98.88 225 GLY B CA 1
ATOM 4849 C C . GLY B 1 225 ? -3.08 -4.195 -15.398 1 98.88 225 GLY B C 1
ATOM 4850 O O . GLY B 1 225 ? -2.561 -3.125 -15.727 1 98.88 225 GLY B O 1
ATOM 4851 N N . ILE B 1 226 ? -3.543 -5.039 -16.266 1 98.88 226 ILE B N 1
ATOM 4852 C CA . ILE B 1 226 ? -3.742 -4.77 -17.672 1 98.88 226 ILE B CA 1
ATOM 4853 C C . ILE B 1 226 ? -5.223 -4.906 -18.031 1 98.88 226 ILE B C 1
ATOM 4855 O O . ILE B 1 226 ? -5.824 -5.961 -17.797 1 98.88 226 ILE B O 1
ATOM 4859 N N . GLY B 1 227 ? -5.805 -3.877 -18.5 1 98.69 227 GLY B N 1
ATOM 4860 C CA . GLY B 1 227 ? -7.195 -3.893 -18.922 1 98.69 227 GLY B CA 1
ATOM 4861 C C . GLY B 1 227 ? -7.414 -3.205 -20.266 1 98.69 227 GLY B C 1
ATOM 4862 O O . GLY B 1 227 ? -6.625 -2.348 -20.656 1 98.69 227 GLY B O 1
ATOM 4863 N N . PHE B 1 228 ? -8.539 -3.58 -20.938 1 98.38 228 PHE B N 1
ATOM 4864 C CA . PHE B 1 228 ? -8.859 -3.033 -22.25 1 98.38 228 PHE B CA 1
ATOM 4865 C C . PHE B 1 228 ? -10.234 -2.379 -22.234 1 98.38 228 PHE B C 1
ATOM 4867 O O . PHE B 1 228 ? -10.711 -1.912 -23.281 1 98.38 228 PHE B O 1
ATOM 4874 N N . ASP B 1 229 ? -10.891 -2.398 -21.125 1 97.94 229 ASP B N 1
ATOM 4875 C CA . ASP B 1 229 ? -12.141 -1.681 -20.875 1 97.94 229 ASP B CA 1
ATOM 4876 C C . ASP B 1 229 ? -11.883 -0.365 -20.141 1 97.94 229 ASP B C 1
ATOM 4878 O O . ASP B 1 229 ? -11.664 -0.355 -18.938 1 97.94 229 ASP B O 1
ATOM 4882 N N . GLU B 1 230 ? -12.031 0.742 -20.828 1 97.44 230 GLU B N 1
ATOM 4883 C CA . GLU B 1 230 ? -11.703 2.055 -20.281 1 97.44 230 GLU B CA 1
ATOM 4884 C C . GLU B 1 230 ? -12.586 2.393 -19.078 1 97.44 230 GLU B C 1
ATOM 4886 O O . GLU B 1 230 ? -12.133 3.057 -18.141 1 97.44 230 GLU B O 1
ATOM 4891 N N . ASP B 1 231 ? -13.781 1.969 -19.109 1 97.62 231 ASP B N 1
ATOM 4892 C CA . ASP B 1 231 ? -14.719 2.287 -18.047 1 97.62 231 ASP B CA 1
ATOM 4893 C C . ASP B 1 231 ? -14.305 1.623 -16.734 1 97.62 231 ASP B C 1
ATOM 4895 O O . ASP B 1 231 ? -14.344 2.252 -15.672 1 97.62 231 ASP B O 1
ATOM 4899 N N . ILE B 1 232 ? -13.945 0.351 -16.828 1 97.69 232 ILE B N 1
ATOM 4900 C CA . ILE B 1 232 ? -13.539 -0.357 -15.609 1 97.69 232 ILE B CA 1
ATOM 4901 C C . ILE B 1 232 ? -12.242 0.238 -15.078 1 97.69 232 ILE B C 1
ATOM 4903 O O . ILE B 1 232 ? -12.07 0.38 -13.867 1 97.69 232 ILE B O 1
ATOM 4907 N N . LEU B 1 233 ? -11.281 0.574 -15.945 1 98.25 233 LEU B N 1
ATOM 4908 C CA . LEU B 1 233 ? -10.023 1.17 -15.523 1 98.25 233 LEU B CA 1
ATOM 4909 C C . LEU B 1 233 ? -10.25 2.52 -14.859 1 98.25 233 LEU B C 1
ATOM 4911 O O . LEU B 1 233 ? -9.625 2.83 -13.844 1 98.25 233 LEU B O 1
ATOM 4915 N N . LYS B 1 234 ? -11.133 3.295 -15.438 1 97.44 234 LYS B N 1
ATOM 4916 C CA . LYS B 1 234 ? -11.484 4.582 -14.844 1 97.44 234 LYS B CA 1
ATOM 4917 C C . LYS B 1 234 ? -12.047 4.398 -13.438 1 97.44 234 LYS B C 1
ATOM 4919 O O . LYS B 1 234 ? -11.664 5.117 -12.508 1 97.44 234 LYS B O 1
ATOM 4924 N N . LYS B 1 235 ? -12.922 3.475 -13.281 1 96.75 235 LYS B N 1
ATOM 4925 C CA . LYS B 1 235 ? -13.516 3.191 -11.969 1 96.75 235 LYS B CA 1
ATOM 4926 C C . LYS B 1 235 ? -12.453 2.725 -10.977 1 96.75 235 LYS B C 1
ATOM 4928 O O . LYS B 1 235 ? -12.508 3.076 -9.797 1 96.75 235 LYS B O 1
ATOM 4933 N N . MET B 1 236 ? -11.555 1.915 -11.492 1 97.56 236 MET B N 1
ATOM 4934 C CA . MET B 1 236 ? -10.469 1.459 -10.633 1 97.56 236 MET B CA 1
ATOM 4935 C C . MET B 1 236 ? -9.633 2.637 -10.133 1 97.56 236 MET B C 1
ATOM 4937 O O . MET B 1 236 ? -9.281 2.705 -8.953 1 97.56 236 MET B O 1
ATOM 4941 N N . TRP B 1 237 ? -9.297 3.557 -10.984 1 95.56 237 TRP B N 1
ATOM 4942 C CA . TRP B 1 237 ? -8.539 4.742 -10.602 1 95.56 237 TRP B CA 1
ATOM 4943 C C . TRP B 1 237 ? -9.312 5.586 -9.594 1 95.56 237 TRP B C 1
ATOM 4945 O O . TRP B 1 237 ? -8.727 6.168 -8.68 1 95.56 237 TRP B O 1
ATOM 4955 N N . GLU B 1 238 ? -10.609 5.637 -9.766 1 92 238 GLU B N 1
ATOM 4956 C CA . GLU B 1 238 ? -11.461 6.391 -8.852 1 92 238 GLU B CA 1
ATOM 4957 C C . GLU B 1 238 ? -11.469 5.754 -7.461 1 92 238 GLU B C 1
ATOM 4959 O O . GLU B 1 238 ? -11.5 6.461 -6.449 1 92 238 GLU B O 1
ATOM 4964 N N . GLU B 1 239 ? -11.375 4.414 -7.434 1 91 239 GLU B N 1
ATOM 4965 C CA . GLU B 1 239 ? -11.406 3.668 -6.18 1 91 239 GLU B CA 1
ATOM 4966 C C . GLU B 1 239 ? -10.039 3.666 -5.508 1 91 239 GLU B C 1
ATOM 4968 O O . GLU B 1 239 ? -9.938 3.49 -4.289 1 91 239 GLU B O 1
ATOM 4973 N N . LYS B 1 240 ? -9.039 3.873 -6.242 1 94.5 240 LYS B N 1
ATOM 4974 C CA . LYS B 1 240 ? -7.664 3.711 -5.785 1 94.5 240 LYS B CA 1
ATOM 4975 C C . LYS B 1 240 ? -7.266 4.84 -4.836 1 94.5 240 LYS B C 1
ATOM 4977 O O . LYS B 1 240 ? -7.551 6.008 -5.098 1 94.5 240 LYS B O 1
ATOM 4982 N N . GLU B 1 241 ? -6.668 4.445 -3.678 1 93 241 GLU B N 1
ATOM 4983 C CA . GLU B 1 241 ? -6.082 5.434 -2.773 1 93 241 GLU B CA 1
ATOM 4984 C C . GLU B 1 241 ? -4.867 6.105 -3.4 1 93 241 GLU B C 1
ATOM 4986 O O . GLU B 1 241 ? -4.184 5.512 -4.238 1 93 241 GLU B O 1
ATOM 4991 N N . PRO B 1 242 ? -4.602 7.301 -2.996 1 90.12 242 PRO B N 1
ATOM 4992 C CA . PRO B 1 242 ? -3.439 7.996 -3.555 1 90.12 242 PRO B CA 1
ATOM 4993 C C . PRO B 1 242 ? -2.115 7.445 -3.031 1 90.12 242 PRO B C 1
ATOM 4995 O O . PRO B 1 242 ? -2.018 7.07 -1.858 1 90.12 242 PRO B O 1
ATOM 4998 N N . TRP B 1 243 ? -1.097 7.355 -3.92 1 94.31 243 TRP B N 1
ATOM 4999 C CA . TRP B 1 243 ? 0.309 7.121 -3.607 1 94.31 243 TRP B CA 1
ATOM 5000 C C . TRP B 1 243 ? 0.507 5.738 -2.992 1 94.31 243 TRP B C 1
ATOM 5002 O O . TRP B 1 243 ? 1.256 5.586 -2.025 1 94.31 243 TRP B O 1
ATOM 5012 N N . THR B 1 244 ? -0.229 4.797 -3.529 1 97 244 THR B N 1
ATOM 5013 C CA . THR B 1 244 ? -0.118 3.49 -2.893 1 97 244 THR B CA 1
ATOM 5014 C C . THR B 1 244 ? 1.203 2.82 -3.258 1 97 244 THR B C 1
ATOM 5016 O O . THR B 1 244 ? 1.712 1.987 -2.504 1 97 244 THR B O 1
ATOM 5019 N N . VAL B 1 245 ? 1.789 3.125 -4.406 1 98.25 245 VAL B N 1
ATOM 5020 C CA . VAL B 1 245 ? 3.072 2.559 -4.809 1 98.25 245 VAL B CA 1
ATOM 5021 C C . VAL B 1 245 ? 4.211 3.441 -4.297 1 98.25 245 VAL B C 1
ATOM 5023 O O . VAL B 1 245 ? 4.285 4.625 -4.637 1 98.25 245 VAL B O 1
ATOM 5026 N N . ASN B 1 246 ? 5.07 2.869 -3.479 1 98.19 246 ASN B N 1
ATOM 5027 C CA . ASN B 1 246 ? 6.133 3.656 -2.855 1 98.19 246 ASN B CA 1
ATOM 5028 C C . ASN B 1 246 ? 7.242 3.98 -3.848 1 98.19 246 ASN B C 1
ATOM 5030 O O . ASN B 1 246 ? 7.297 3.408 -4.938 1 98.19 246 ASN B O 1
ATOM 5034 N N . THR B 1 247 ? 8.133 4.852 -3.465 1 97.75 247 THR B N 1
ATOM 5035 C CA . THR B 1 247 ? 9.156 5.426 -4.336 1 97.75 247 THR B CA 1
ATOM 5036 C C . THR B 1 247 ? 10.102 4.344 -4.844 1 97.75 247 THR B C 1
ATOM 5038 O O . THR B 1 247 ? 10.469 4.336 -6.023 1 97.75 247 THR B O 1
ATOM 5041 N N . PHE B 1 248 ? 10.5 3.402 -3.988 1 98.38 248 PHE B N 1
ATOM 5042 C CA . PHE B 1 248 ? 11.453 2.377 -4.398 1 98.38 248 PHE B CA 1
ATOM 5043 C C . PHE B 1 248 ? 10.781 1.331 -5.277 1 98.38 248 PHE B C 1
ATOM 5045 O O . PHE B 1 248 ? 11.398 0.784 -6.188 1 98.38 248 PHE B O 1
ATOM 5052 N N . ALA B 1 249 ? 9.516 0.99 -4.984 1 98.5 249 ALA B N 1
ATOM 5053 C CA . ALA B 1 249 ? 8.766 0.112 -5.879 1 98.5 249 ALA B CA 1
ATOM 5054 C C . ALA B 1 249 ? 8.648 0.724 -7.27 1 98.5 249 ALA B C 1
ATOM 5056 O O . ALA B 1 249 ? 8.836 0.037 -8.273 1 98.5 249 ALA B O 1
ATOM 5057 N N . ASN B 1 250 ? 8.297 2.031 -7.305 1 98.12 250 ASN B N 1
ATOM 5058 C CA . ASN B 1 250 ? 8.258 2.762 -8.57 1 98.12 250 ASN B CA 1
ATOM 5059 C C . ASN B 1 250 ? 9.586 2.672 -9.312 1 98.12 250 ASN B C 1
ATOM 5061 O O . ASN B 1 250 ? 9.617 2.34 -10.492 1 98.12 250 ASN B O 1
ATOM 5065 N N . LEU B 1 251 ? 10.695 2.93 -8.625 1 98.06 251 LEU B N 1
ATOM 5066 C CA . LEU B 1 251 ? 12.031 2.871 -9.195 1 98.06 251 LEU B CA 1
ATOM 5067 C C . LEU B 1 251 ? 12.344 1.467 -9.703 1 98.06 251 LEU B C 1
ATOM 5069 O O . LEU B 1 251 ? 12.922 1.308 -10.789 1 98.06 251 LEU B O 1
ATOM 5073 N N . ALA B 1 252 ? 11.961 0.472 -8.93 1 98.5 252 ALA B N 1
ATOM 5074 C CA . ALA B 1 252 ? 12.195 -0.918 -9.32 1 98.5 252 ALA B CA 1
ATOM 5075 C C . ALA B 1 252 ? 11.531 -1.232 -10.656 1 98.5 252 ALA B C 1
ATOM 5077 O O . ALA B 1 252 ? 12.148 -1.822 -11.539 1 98.5 252 ALA B O 1
ATOM 5078 N N . GLY B 1 253 ? 10.289 -0.817 -10.797 1 98.12 253 GLY B N 1
ATOM 5079 C CA . GLY B 1 253 ? 9.586 -1.051 -12.047 1 98.12 253 GLY B CA 1
ATOM 5080 C C . GLY B 1 253 ? 10.273 -0.431 -13.25 1 98.12 253 GLY B C 1
ATOM 5081 O O . GLY B 1 253 ? 10.258 -1.001 -14.344 1 98.12 253 GLY B O 1
ATOM 5082 N N . LEU B 1 254 ? 10.922 0.717 -13.047 1 97.62 254 LEU B N 1
ATOM 5083 C CA . LEU B 1 254 ? 11.594 1.447 -14.117 1 97.62 254 LEU B CA 1
ATOM 5084 C C . LEU B 1 254 ? 12.898 0.757 -14.516 1 97.62 254 LEU B C 1
ATOM 5086 O O . LEU B 1 254 ? 13.32 0.84 -15.672 1 97.62 254 LEU B O 1
ATOM 5090 N N . ILE B 1 255 ? 13.5 0.015 -13.586 1 98.06 255 ILE B N 1
ATOM 5091 C CA . ILE B 1 255 ? 14.852 -0.494 -13.781 1 98.06 255 ILE B CA 1
ATOM 5092 C C . ILE B 1 255 ? 14.797 -1.976 -14.148 1 98.06 255 ILE B C 1
ATOM 5094 O O . ILE B 1 255 ? 15.461 -2.414 -15.094 1 98.06 255 ILE B O 1
ATOM 5098 N N . MET B 1 256 ? 13.969 -2.719 -13.523 1 98.31 256 MET B N 1
ATOM 5099 C CA . MET B 1 256 ? 14.047 -4.176 -13.555 1 98.31 256 MET B CA 1
ATOM 5100 C C . MET B 1 256 ? 13.531 -4.719 -14.883 1 98.31 256 MET B C 1
ATOM 5102 O O . MET B 1 256 ? 14.008 -5.746 -15.367 1 98.31 256 MET B O 1
ATOM 5106 N N . LEU B 1 257 ? 12.602 -4.012 -15.461 1 97.81 257 LEU B N 1
ATOM 5107 C CA . LEU B 1 257 ? 12.023 -4.465 -16.719 1 97.81 257 LEU B CA 1
ATOM 5108 C C . LEU B 1 257 ? 13.047 -4.387 -17.859 1 97.81 257 LEU B C 1
ATOM 5110 O O . LEU B 1 257 ? 12.906 -5.062 -18.875 1 97.81 257 LEU B O 1
ATOM 5114 N N . ASP B 1 258 ? 14.094 -3.584 -17.641 1 96.88 258 ASP B N 1
ATOM 5115 C CA . ASP B 1 258 ? 15.148 -3.434 -18.625 1 96.88 258 ASP B CA 1
ATOM 5116 C C . ASP B 1 258 ? 16.359 -4.305 -18.281 1 96.88 258 ASP B C 1
ATOM 5118 O O . ASP B 1 258 ? 17.359 -4.301 -19.016 1 96.88 258 ASP B O 1
ATOM 5122 N N . ASP B 1 259 ? 16.312 -5.039 -17.266 1 98.06 259 ASP B N 1
ATOM 5123 C CA . ASP B 1 259 ? 17.438 -5.879 -16.844 1 98.06 259 ASP B CA 1
ATOM 5124 C C . ASP B 1 259 ? 17.438 -7.203 -17.594 1 98.06 259 ASP B C 1
ATOM 5126 O O . ASP B 1 259 ? 17.172 -8.258 -17.016 1 98.06 259 ASP B O 1
ATOM 5130 N N . LYS B 1 260 ? 17.891 -7.188 -18.812 1 97.75 260 LYS B N 1
ATOM 5131 C CA . LYS B 1 260 ? 17.875 -8.344 -19.703 1 97.75 260 LYS B CA 1
ATOM 5132 C C . LYS B 1 260 ? 18.719 -9.484 -19.141 1 97.75 260 LYS B C 1
ATOM 5134 O O . LYS B 1 260 ? 18.359 -10.656 -19.281 1 97.75 260 LYS B O 1
ATOM 5139 N N . GLU B 1 261 ? 19.797 -9.141 -18.562 1 98.38 261 GLU B N 1
ATOM 5140 C CA . GLU B 1 261 ? 20.672 -10.164 -17.984 1 98.38 261 GLU B CA 1
ATOM 5141 C C . GLU B 1 261 ? 19.969 -10.953 -16.891 1 98.38 261 GLU B C 1
ATOM 5143 O O . GLU B 1 261 ? 19.984 -12.18 -16.891 1 98.38 261 GLU B O 1
ATOM 5148 N N . TYR B 1 262 ? 19.359 -10.281 -15.977 1 98.62 262 TYR B N 1
ATOM 5149 C CA . TYR B 1 262 ? 18.609 -10.93 -14.906 1 98.62 262 TYR B CA 1
ATOM 5150 C C . TYR B 1 262 ? 17.484 -11.797 -15.469 1 98.62 262 TYR B C 1
ATOM 5152 O O . TYR B 1 262 ? 17.281 -12.914 -15.016 1 98.62 262 TYR B O 1
ATOM 5160 N N . ILE B 1 263 ? 16.781 -11.289 -16.438 1 98.44 263 ILE B N 1
ATOM 5161 C CA . ILE B 1 263 ? 15.633 -11.961 -17.031 1 98.44 263 ILE B CA 1
ATOM 5162 C C . ILE B 1 263 ? 16.094 -13.258 -17.703 1 98.44 263 ILE B C 1
ATOM 5164 O O . ILE B 1 263 ? 15.523 -14.32 -17.469 1 98.44 263 ILE B O 1
ATOM 5168 N N . GLU B 1 264 ? 17.141 -13.164 -18.438 1 98.25 264 GLU B N 1
ATOM 5169 C CA . GLU B 1 264 ? 17.656 -14.336 -19.156 1 98.25 264 GLU B CA 1
ATOM 5170 C C . GLU B 1 264 ? 18.156 -15.398 -18.172 1 98.25 264 GLU B C 1
ATOM 5172 O O . GLU B 1 264 ? 17.906 -16.594 -18.375 1 98.25 264 GLU B O 1
ATOM 5177 N N . LYS B 1 265 ? 18.844 -14.953 -17.156 1 98.62 265 LYS B N 1
ATOM 5178 C CA . LYS B 1 265 ? 19.328 -15.891 -16.141 1 98.62 265 LYS B CA 1
ATOM 5179 C C . LYS B 1 265 ? 18.172 -16.594 -15.445 1 98.62 265 LYS B C 1
ATOM 5181 O O . LYS B 1 265 ? 18.234 -17.781 -15.156 1 98.62 265 LYS B O 1
ATOM 5186 N N . SER B 1 266 ? 17.125 -15.859 -15.156 1 98.69 266 SER B N 1
ATOM 5187 C CA . SER B 1 266 ? 15.945 -16.422 -14.5 1 98.69 266 SER B CA 1
ATOM 5188 C C . SER B 1 266 ? 15.25 -17.438 -15.398 1 98.69 266 SER B C 1
ATOM 5190 O O . SER B 1 266 ? 14.844 -18.5 -14.93 1 98.69 266 SER B O 1
ATOM 5192 N N . GLU B 1 267 ? 15.133 -17.094 -16.672 1 98.19 267 GLU B N 1
ATOM 5193 C CA . GLU B 1 267 ? 14.5 -17.984 -17.641 1 98.19 267 GLU B CA 1
ATOM 5194 C C . GLU B 1 267 ? 15.289 -19.297 -17.781 1 98.19 267 GLU B C 1
ATOM 5196 O O . GLU B 1 267 ? 14.703 -20.375 -17.812 1 98.19 267 GLU B O 1
ATOM 5201 N N . LYS B 1 268 ? 16.562 -19.156 -17.844 1 98.31 268 LYS B N 1
ATOM 5202 C CA . LYS B 1 268 ? 17.406 -20.344 -17.953 1 98.31 268 LYS B CA 1
ATOM 5203 C C . LYS B 1 268 ? 17.297 -21.203 -16.688 1 98.31 268 LYS B C 1
ATOM 5205 O O . LYS B 1 268 ? 17.172 -22.422 -16.781 1 98.31 268 LYS B O 1
ATOM 5210 N N . TRP B 1 269 ? 17.406 -20.516 -15.531 1 98.56 269 TRP B N 1
ATOM 5211 C CA . TRP B 1 269 ? 17.297 -21.203 -14.242 1 98.56 269 TRP B CA 1
ATOM 5212 C C . TRP B 1 269 ? 16.031 -22.047 -14.172 1 98.56 269 TRP B C 1
ATOM 5214 O O . TRP B 1 269 ? 16.078 -23.234 -13.852 1 98.56 269 TRP B O 1
ATOM 5224 N N . ILE B 1 270 ? 14.883 -21.484 -14.461 1 98.56 270 ILE B N 1
ATOM 5225 C CA . ILE B 1 270 ? 13.617 -22.172 -14.227 1 98.56 270 ILE B CA 1
ATOM 5226 C C . ILE B 1 270 ? 13.438 -23.281 -15.266 1 98.56 270 ILE B C 1
ATOM 5228 O O . ILE B 1 270 ? 12.875 -24.328 -14.969 1 98.56 270 ILE B O 1
ATOM 5232 N N . LEU B 1 271 ? 13.914 -23.078 -16.484 1 97.69 271 LEU B N 1
ATOM 5233 C CA . LEU B 1 271 ? 13.852 -24.109 -17.516 1 97.69 271 LEU B CA 1
ATOM 5234 C C . LEU B 1 271 ? 14.594 -25.359 -17.078 1 97.69 271 LEU B C 1
ATOM 5236 O O . LEU B 1 271 ? 14.109 -26.484 -17.297 1 97.69 271 LEU B O 1
ATOM 5240 N N . GLU B 1 272 ? 15.656 -25.188 -16.391 1 98.25 272 GLU B N 1
ATOM 5241 C CA . GLU B 1 272 ? 16.5 -26.297 -15.969 1 98.25 272 GLU B CA 1
ATOM 5242 C C . GLU B 1 272 ? 15.977 -26.922 -14.688 1 98.25 272 GLU B C 1
ATOM 5244 O O . GLU B 1 272 ? 15.828 -28.141 -14.602 1 98.25 272 GLU B O 1
ATOM 5249 N N . GLU B 1 273 ? 15.68 -26.125 -13.719 1 98.69 273 GLU B N 1
ATOM 5250 C CA . GLU B 1 273 ? 15.422 -26.625 -12.375 1 98.69 273 GLU B CA 1
ATOM 5251 C C . GLU B 1 273 ? 14.031 -27.266 -12.281 1 98.69 273 GLU B C 1
ATOM 5253 O O . GLU B 1 273 ? 13.82 -28.188 -11.492 1 98.69 273 GLU B O 1
ATOM 5258 N N . LYS B 1 274 ? 13.055 -26.75 -13.078 1 98.44 274 LYS B N 1
ATOM 5259 C CA . LYS B 1 274 ? 11.734 -27.375 -12.984 1 98.44 274 LYS B CA 1
ATOM 5260 C C . LYS B 1 274 ? 11.766 -28.797 -13.539 1 98.44 274 LYS B C 1
ATOM 5262 O O . LYS B 1 274 ? 11.078 -29.688 -13.023 1 98.44 274 LYS B O 1
ATOM 5267 N N . LYS B 1 275 ? 12.602 -29.078 -14.578 1 98.19 275 LYS B N 1
ATOM 5268 C CA . LYS B 1 275 ? 12.781 -30.422 -15.094 1 98.19 275 LYS B CA 1
ATOM 5269 C C . LYS B 1 275 ? 13.492 -31.312 -14.078 1 98.19 275 LYS B C 1
ATOM 5271 O O . LYS B 1 275 ? 13.086 -32.469 -13.852 1 98.19 275 LYS B O 1
ATOM 5276 N N . PHE B 1 276 ? 14.508 -30.781 -13.492 1 98.56 276 PHE B N 1
ATOM 5277 C CA . PHE B 1 276 ? 15.305 -31.516 -12.516 1 98.56 276 PHE B CA 1
ATOM 5278 C C . PHE B 1 276 ? 14.453 -31.938 -11.328 1 98.56 276 PHE B C 1
ATOM 5280 O O . PHE B 1 276 ? 14.469 -33.094 -10.938 1 98.56 276 PHE B O 1
ATOM 5287 N N . ILE B 1 277 ? 13.719 -31 -10.727 1 98.44 277 ILE B N 1
ATOM 5288 C CA . ILE B 1 277 ? 12.961 -31.266 -9.508 1 98.44 277 ILE B CA 1
ATOM 5289 C C . ILE B 1 277 ? 11.844 -32.281 -9.812 1 98.44 277 ILE B C 1
ATOM 5291 O O . ILE B 1 277 ? 11.547 -33.156 -8.984 1 98.44 277 ILE B O 1
ATOM 5295 N N . TYR B 1 278 ? 11.18 -32.094 -10.969 1 98.5 278 TYR B N 1
ATOM 5296 C CA . TYR B 1 278 ? 10.141 -33.062 -11.367 1 98.5 278 TYR B CA 1
ATOM 5297 C C . TYR B 1 278 ? 10.711 -34.469 -11.461 1 98.5 278 TYR B C 1
ATOM 5299 O O . TYR B 1 278 ? 10.109 -35.406 -10.945 1 98.5 278 TYR B O 1
ATOM 5307 N N . LYS B 1 279 ? 11.812 -34.562 -12.102 1 98.25 279 LYS B N 1
ATOM 5308 C CA . LYS B 1 279 ? 12.461 -35.875 -12.258 1 98.25 279 LYS B CA 1
ATOM 5309 C C . LYS B 1 279 ? 12.805 -36.5 -10.906 1 98.25 279 LYS B C 1
ATOM 5311 O O . LYS B 1 279 ? 12.469 -37.656 -10.641 1 98.25 279 LYS B O 1
ATOM 5316 N N . GLU B 1 280 ? 13.461 -35.75 -10.062 1 97.75 280 GLU B N 1
ATOM 5317 C CA . GLU B 1 280 ? 13.898 -36.25 -8.766 1 97.75 280 GLU B CA 1
ATOM 5318 C C . GLU B 1 280 ? 12.711 -36.625 -7.895 1 97.75 280 GLU B C 1
ATOM 5320 O O . GLU B 1 280 ? 12.719 -37.688 -7.258 1 97.75 280 GLU B O 1
ATOM 5325 N N . LEU B 1 281 ? 11.695 -35.812 -7.844 1 98.06 281 LEU B N 1
ATOM 5326 C CA . LEU B 1 281 ? 10.531 -36.094 -7.012 1 98.06 281 LEU B CA 1
ATOM 5327 C C . LEU B 1 281 ? 9.781 -37.312 -7.508 1 98.06 281 LEU B C 1
ATOM 5329 O O . LEU B 1 281 ? 9.195 -38.062 -6.711 1 98.06 281 LEU B O 1
ATOM 5333 N N . SER B 1 282 ? 9.797 -37.562 -8.82 1 96.62 282 SER B N 1
ATOM 5334 C CA . SER B 1 282 ? 9.094 -38.656 -9.43 1 96.62 282 SER B CA 1
ATOM 5335 C C . SER B 1 282 ? 9.734 -40 -9.055 1 96.62 282 SER B C 1
ATOM 5337 O O . SER B 1 282 ? 9.133 -41.062 -9.234 1 96.62 282 SER B O 1
ATOM 5339 N N . GLU B 1 283 ? 10.891 -39.938 -8.469 1 95.31 283 GLU B N 1
ATOM 5340 C CA . GLU B 1 283 ? 11.609 -41.156 -8.07 1 95.31 283 GLU B CA 1
ATOM 5341 C C . GLU B 1 283 ? 11.195 -41.594 -6.672 1 95.31 283 GLU B C 1
ATOM 5343 O O . GLU B 1 283 ? 11.508 -42.719 -6.258 1 95.31 283 GLU B O 1
ATOM 5348 N N . PHE B 1 284 ? 10.531 -40.812 -5.949 1 95.38 284 PHE B N 1
ATOM 5349 C CA . PHE B 1 284 ? 10.078 -41.188 -4.609 1 95.38 284 PHE B CA 1
ATOM 5350 C C . PHE B 1 284 ? 8.867 -42.094 -4.68 1 95.38 284 PHE B C 1
ATOM 5352 O O . PHE B 1 284 ? 7.953 -41.875 -5.473 1 95.38 284 PHE B O 1
ATOM 5359 N N . GLN B 1 285 ? 8.797 -43.062 -3.82 1 92.19 285 GLN B N 1
ATOM 5360 C CA . GLN B 1 285 ? 7.773 -44.125 -3.84 1 92.19 285 GLN B CA 1
ATOM 5361 C C . GLN B 1 285 ? 6.43 -43.562 -3.371 1 92.19 285 GLN B C 1
ATOM 5363 O O . GLN B 1 285 ? 5.379 -43.969 -3.883 1 92.19 285 GLN B O 1
ATOM 5368 N N . TYR B 1 286 ? 6.414 -42.688 -2.484 1 94.69 286 TYR B N 1
ATOM 5369 C CA . TYR B 1 286 ? 5.18 -42.25 -1.841 1 94.69 286 TYR B CA 1
ATOM 5370 C C . TYR B 1 286 ? 4.824 -40.844 -2.246 1 94.69 286 TYR B C 1
ATOM 5372 O O . TYR B 1 286 ? 4.125 -40.125 -1.514 1 94.69 286 TYR B O 1
ATOM 5380 N N . ILE B 1 287 ? 5.41 -40.438 -3.404 1 96.44 287 ILE B N 1
ATOM 5381 C CA . ILE B 1 287 ? 5.168 -39.094 -3.896 1 96.44 287 ILE B CA 1
ATOM 5382 C C . ILE B 1 287 ? 4.699 -39.125 -5.348 1 96.44 287 ILE B C 1
ATOM 5384 O O . ILE B 1 287 ? 5.289 -39.844 -6.172 1 96.44 287 ILE B O 1
ATOM 5388 N N . LYS B 1 288 ? 3.617 -38.531 -5.574 1 97.69 288 LYS B N 1
ATOM 5389 C CA . LYS B 1 288 ? 3.252 -38.188 -6.945 1 97.69 288 LYS B CA 1
ATOM 5390 C C . LYS B 1 288 ? 3.488 -36.719 -7.219 1 97.69 288 LYS B C 1
ATOM 5392 O O . LYS B 1 288 ? 2.852 -35.844 -6.605 1 97.69 288 LYS B O 1
ATOM 5397 N N . ALA B 1 289 ? 4.379 -36.438 -8.062 1 98 289 ALA B N 1
ATOM 5398 C CA . ALA B 1 289 ? 4.637 -35.062 -8.477 1 98 289 ALA B CA 1
ATOM 5399 C C . ALA B 1 289 ? 3.814 -34.688 -9.711 1 98 289 ALA B C 1
ATOM 5401 O O . ALA B 1 289 ? 3.66 -35.5 -10.625 1 98 289 ALA B O 1
ATOM 5402 N N . TYR B 1 290 ? 3.211 -33.531 -9.758 1 98.38 290 TYR B N 1
ATOM 5403 C CA . TYR B 1 290 ? 2.512 -33.031 -10.93 1 98.38 290 TYR B CA 1
ATOM 5404 C C . TYR B 1 290 ? 3.406 -32.094 -11.742 1 98.38 290 TYR B C 1
ATOM 5406 O O . TYR B 1 290 ? 3.996 -31.172 -11.188 1 98.38 290 TYR B O 1
ATOM 5414 N N . LYS B 1 291 ? 3.527 -32.406 -12.992 1 97.69 291 LYS B N 1
ATOM 5415 C CA . LYS B 1 291 ? 4.375 -31.594 -13.852 1 97.69 291 LYS B CA 1
ATOM 5416 C C . LYS B 1 291 ? 3.977 -30.125 -13.773 1 97.69 291 LYS B C 1
ATOM 5418 O O . LYS B 1 291 ? 2.787 -29.797 -13.766 1 97.69 291 LYS B O 1
ATOM 5423 N N . THR B 1 292 ? 4.941 -29.203 -13.672 1 98.06 292 THR B N 1
ATOM 5424 C CA . THR B 1 292 ? 4.672 -27.781 -13.5 1 98.06 292 THR B CA 1
ATOM 5425 C C . THR B 1 292 ? 5.285 -26.984 -14.641 1 98.06 292 THR B C 1
ATOM 5427 O O . THR B 1 292 ? 6.277 -27.406 -15.242 1 98.06 292 THR B O 1
ATOM 5430 N N . GLU B 1 293 ? 4.672 -25.891 -14.961 1 96.31 293 GLU B N 1
ATOM 5431 C CA . GLU B 1 293 ? 5.227 -24.922 -15.898 1 96.31 293 GLU B CA 1
ATOM 5432 C C . GLU B 1 293 ? 5.785 -23.703 -15.172 1 96.31 293 GLU B C 1
ATOM 5434 O O . GLU B 1 293 ? 6.312 -22.781 -15.797 1 96.31 293 GLU B O 1
ATOM 5439 N N . CYS B 1 294 ? 5.727 -23.672 -13.867 1 96.75 294 CYS B N 1
ATOM 5440 C CA . CYS B 1 294 ? 6.074 -22.5 -13.078 1 96.75 294 CYS B CA 1
ATOM 5441 C C . CYS B 1 294 ? 7.195 -22.812 -12.102 1 96.75 294 CYS B C 1
ATOM 5443 O O . CYS B 1 294 ? 7.859 -23.844 -12.219 1 96.75 294 CYS B O 1
ATOM 5445 N N . ASN B 1 295 ? 7.48 -21.875 -11.188 1 98.56 295 ASN B N 1
ATOM 5446 C CA . ASN B 1 295 ? 8.609 -22 -10.266 1 98.56 295 ASN B CA 1
ATOM 5447 C C . ASN B 1 295 ? 8.188 -22.641 -8.945 1 98.56 295 ASN B C 1
ATOM 5449 O O . ASN B 1 295 ? 8.703 -22.266 -7.887 1 98.56 295 ASN B O 1
ATOM 5453 N N . PHE B 1 296 ? 7.27 -23.531 -8.984 1 98.75 296 PHE B N 1
ATOM 5454 C CA . PHE B 1 296 ? 6.84 -24.375 -7.875 1 98.75 296 PHE B CA 1
ATOM 5455 C C . PHE B 1 296 ? 6.207 -25.656 -8.383 1 98.75 296 PHE B C 1
ATOM 5457 O O . PHE B 1 296 ? 5.887 -25.766 -9.57 1 98.75 296 PHE B O 1
ATOM 5464 N N . ILE B 1 297 ? 6.051 -26.609 -7.5 1 98.75 297 ILE B N 1
ATOM 5465 C CA . ILE B 1 297 ? 5.523 -27.906 -7.922 1 98.75 297 ILE B CA 1
ATOM 5466 C C . ILE B 1 297 ? 4.613 -28.469 -6.836 1 98.75 297 ILE B C 1
ATOM 5468 O O . ILE B 1 297 ? 4.945 -28.422 -5.652 1 98.75 297 ILE B O 1
ATOM 5472 N N . LEU B 1 298 ? 3.404 -28.875 -7.258 1 98.75 298 LEU B N 1
ATOM 5473 C CA . LEU B 1 298 ? 2.461 -29.562 -6.375 1 98.75 298 LEU B CA 1
ATOM 5474 C C . LEU B 1 298 ? 2.785 -31.047 -6.273 1 98.75 298 LEU B C 1
ATOM 5476 O O . LEU B 1 298 ? 3.076 -31.688 -7.285 1 98.75 298 LEU B O 1
ATOM 5480 N N . VAL B 1 299 ? 2.727 -31.547 -5.043 1 98.06 299 VAL B N 1
ATOM 5481 C CA . VAL B 1 299 ? 3.027 -32.969 -4.82 1 98.06 299 VAL B CA 1
ATOM 5482 C C . VAL B 1 299 ? 1.946 -33.594 -3.947 1 98.06 299 VAL B C 1
ATOM 5484 O O . VAL B 1 299 ? 1.436 -32.938 -3.023 1 98.06 299 VAL B O 1
ATOM 5487 N N . LYS B 1 300 ? 1.592 -34.781 -4.25 1 98.44 300 LYS B N 1
ATOM 5488 C CA . LYS B 1 300 ? 0.678 -35.594 -3.432 1 98.44 300 LYS B CA 1
ATOM 5489 C C . LYS B 1 300 ? 1.435 -36.656 -2.627 1 98.44 300 LYS B C 1
ATOM 5491 O O . LYS B 1 300 ? 2.273 -37.375 -3.174 1 98.44 300 LYS B O 1
ATOM 5496 N N . LEU B 1 301 ? 1.135 -36.656 -1.407 1 97.56 301 LEU B N 1
ATOM 5497 C CA . LEU B 1 301 ? 1.746 -37.594 -0.469 1 97.56 301 LEU B CA 1
ATOM 5498 C C . LEU B 1 301 ? 0.823 -38.781 -0.205 1 97.56 301 LEU B C 1
ATOM 5500 O O . LEU B 1 301 ? -0.396 -38.625 -0.122 1 97.56 301 LEU B O 1
ATOM 5504 N N . THR B 1 302 ? 1.425 -40 0.02 1 95.69 302 THR B N 1
ATOM 5505 C CA . THR B 1 302 ? 0.575 -41.156 0.257 1 95.69 302 THR B CA 1
ATOM 5506 C C . THR B 1 302 ? 0.924 -41.812 1.586 1 95.69 302 THR B C 1
ATOM 5508 O O . THR B 1 302 ? 0.183 -42.688 2.072 1 95.69 302 THR B O 1
ATOM 5511 N N . ASN B 1 303 ? 1.921 -41.438 2.281 1 94.06 303 ASN B N 1
ATOM 5512 C CA . ASN B 1 303 ? 2.324 -42.125 3.494 1 94.06 303 ASN B CA 1
ATOM 5513 C C . ASN B 1 303 ? 2.373 -41.188 4.699 1 94.06 303 ASN B C 1
ATOM 5515 O O . ASN B 1 303 ? 2.635 -41.625 5.82 1 94.06 303 ASN B O 1
ATOM 5519 N N . ILE B 1 304 ? 2.207 -39.938 4.477 1 95.94 304 ILE B N 1
ATOM 5520 C CA . ILE B 1 304 ? 2.289 -38.938 5.531 1 95.94 304 ILE B CA 1
ATOM 5521 C C . ILE B 1 304 ? 1.354 -37.781 5.211 1 95.94 304 ILE B C 1
ATOM 5523 O O . ILE B 1 304 ? 1.085 -37.5 4.039 1 95.94 304 ILE B O 1
ATOM 5527 N N . SER B 1 305 ? 0.839 -37.156 6.188 1 97.56 305 SER B N 1
ATOM 5528 C CA . SER B 1 305 ? -0.021 -36 5.945 1 97.56 305 SER B CA 1
ATOM 5529 C C . SER B 1 305 ? 0.801 -34.75 5.629 1 97.56 305 SER B C 1
ATOM 5531 O O . SER B 1 305 ? 1.966 -34.656 6.02 1 97.56 305 SER B O 1
ATOM 5533 N N . SER B 1 306 ? 0.194 -33.844 4.934 1 97.81 306 SER B N 1
ATOM 5534 C CA . SER B 1 306 ? 0.846 -32.562 4.602 1 97.81 306 SER B CA 1
ATOM 5535 C C . SER B 1 306 ? 1.287 -31.828 5.859 1 97.81 306 SER B C 1
ATOM 5537 O O . SER B 1 306 ? 2.4 -31.312 5.918 1 97.81 306 SER B O 1
ATOM 5539 N N . GLU B 1 307 ? 0.439 -31.75 6.898 1 97.12 307 GLU B N 1
ATOM 5540 C CA . GLU B 1 307 ? 0.757 -31.094 8.156 1 97.12 307 GLU B CA 1
ATOM 5541 C C . GLU B 1 307 ? 1.951 -31.75 8.844 1 97.12 307 GLU B C 1
ATOM 5543 O O . GLU B 1 307 ? 2.871 -31.062 9.289 1 97.12 307 GLU B O 1
ATOM 5548 N N . SER B 1 308 ? 1.947 -33.062 8.922 1 97.38 308 SER B N 1
ATOM 5549 C CA . SER B 1 308 ? 3.027 -33.812 9.562 1 97.38 308 SER B CA 1
ATOM 5550 C C . SER B 1 308 ? 4.352 -33.594 8.836 1 97.38 308 SER B C 1
ATOM 5552 O O . SER B 1 308 ? 5.387 -33.375 9.461 1 97.38 308 SER B O 1
ATOM 5554 N N . LEU B 1 309 ? 4.293 -33.688 7.547 1 97.56 309 LEU B N 1
ATOM 5555 C CA . LEU B 1 309 ? 5.516 -33.469 6.777 1 97.56 309 LEU B CA 1
ATOM 5556 C C . LEU B 1 309 ? 6.047 -32.062 7.004 1 97.56 309 LEU B C 1
ATOM 5558 O O . LEU B 1 309 ? 7.25 -31.859 7.184 1 97.56 309 LEU B O 1
ATOM 5562 N N . ARG B 1 310 ? 5.172 -31.078 6.922 1 96.56 310 ARG B N 1
ATOM 5563 C CA . ARG B 1 310 ? 5.574 -29.688 7.137 1 96.56 310 ARG B CA 1
ATOM 5564 C C . ARG B 1 310 ? 6.297 -29.531 8.477 1 96.56 310 ARG B C 1
ATOM 5566 O O . ARG B 1 310 ? 7.348 -28.891 8.547 1 96.56 310 ARG B O 1
ATOM 5573 N N . GLU B 1 311 ? 5.777 -30.078 9.547 1 95.5 311 GLU B N 1
ATOM 5574 C CA . GLU B 1 311 ? 6.371 -29.969 10.875 1 95.5 311 GLU B CA 1
ATOM 5575 C C . GLU B 1 311 ? 7.742 -30.641 10.922 1 95.5 311 GLU B C 1
ATOM 5577 O O . GLU B 1 311 ? 8.688 -30.094 11.492 1 95.5 311 GLU B O 1
ATOM 5582 N N . LYS B 1 312 ? 7.828 -31.797 10.352 1 96.44 312 LYS B N 1
ATOM 5583 C CA . LYS B 1 312 ? 9.094 -32.531 10.328 1 96.44 312 LYS B CA 1
ATOM 5584 C C . LYS B 1 312 ? 10.156 -31.75 9.555 1 96.44 312 LYS B C 1
ATOM 5586 O O . LYS B 1 312 ? 11.312 -31.688 9.977 1 96.44 312 LYS B O 1
ATOM 5591 N N . MET B 1 313 ? 9.758 -31.25 8.414 1 96.44 313 MET B N 1
ATOM 5592 C CA . MET B 1 313 ? 10.688 -30.469 7.598 1 96.44 313 MET B CA 1
ATOM 5593 C C . MET B 1 313 ? 11.156 -29.219 8.344 1 96.44 313 MET B C 1
ATOM 5595 O O . MET B 1 313 ? 12.328 -28.859 8.266 1 96.44 313 MET B O 1
ATOM 5599 N N . ILE B 1 314 ? 10.242 -28.562 9.055 1 94.31 314 ILE B N 1
ATOM 5600 C CA . ILE B 1 314 ? 10.57 -27.375 9.828 1 94.31 314 ILE B CA 1
ATOM 5601 C C . ILE B 1 314 ? 11.617 -27.719 10.883 1 94.31 314 ILE B C 1
ATOM 5603 O O . ILE B 1 314 ? 12.508 -26.922 11.172 1 94.31 314 ILE B O 1
ATOM 5607 N N . GLU B 1 315 ? 11.477 -28.828 11.492 1 93.62 315 GLU B N 1
ATOM 5608 C CA . GLU B 1 315 ? 12.461 -29.281 12.469 1 93.62 315 GLU B CA 1
ATOM 5609 C C . GLU B 1 315 ? 13.859 -29.328 11.867 1 93.62 315 GLU B C 1
ATOM 5611 O O . GLU B 1 315 ? 14.859 -29.203 12.578 1 93.62 315 GLU B O 1
ATOM 5616 N N . LYS B 1 316 ? 13.875 -29.547 10.562 1 94.88 316 LYS B N 1
ATOM 5617 C CA . LYS B 1 316 ? 15.141 -29.578 9.844 1 94.88 316 LYS B CA 1
ATOM 5618 C C . LYS B 1 316 ? 15.43 -28.25 9.172 1 94.88 316 LYS B C 1
ATOM 5620 O O . LYS B 1 316 ? 16.25 -28.172 8.258 1 94.88 316 LYS B O 1
ATOM 5625 N N . ASN B 1 317 ? 14.656 -27.188 9.445 1 94.62 317 ASN B N 1
ATOM 5626 C CA . ASN B 1 317 ? 14.844 -25.797 9.016 1 94.62 317 ASN B CA 1
ATOM 5627 C C . ASN B 1 317 ? 14.469 -25.609 7.551 1 94.62 317 ASN B C 1
ATOM 5629 O O . ASN B 1 317 ? 15.102 -24.828 6.836 1 94.62 317 ASN B O 1
ATOM 5633 N N . ILE B 1 318 ? 13.578 -26.391 7.098 1 96.62 318 ILE B N 1
ATOM 5634 C CA . ILE B 1 318 ? 13 -26.203 5.773 1 96.62 318 ILE B CA 1
ATOM 5635 C C . ILE B 1 318 ? 11.492 -25.984 5.895 1 96.62 318 ILE B C 1
ATOM 5637 O O . ILE B 1 318 ? 10.781 -26.812 6.449 1 96.62 318 ILE B O 1
ATOM 5641 N N . LEU B 1 319 ? 11.039 -24.828 5.418 1 96.12 319 LEU B N 1
ATOM 5642 C CA . LEU B 1 319 ? 9.617 -24.516 5.453 1 96.12 319 LEU B CA 1
ATOM 5643 C C . LEU B 1 319 ? 8.953 -24.828 4.113 1 96.12 319 LEU B C 1
ATOM 5645 O O . LEU B 1 319 ? 9.344 -24.281 3.08 1 96.12 319 LEU B O 1
ATOM 5649 N N . ILE B 1 320 ? 8.031 -25.734 4.129 1 97.44 320 ILE B N 1
ATOM 5650 C CA . ILE B 1 320 ? 7.297 -26.062 2.91 1 97.44 320 ILE B CA 1
ATOM 5651 C C . ILE B 1 320 ? 5.848 -25.594 3.035 1 97.44 320 ILE B C 1
ATOM 5653 O O . ILE B 1 320 ? 5.406 -25.203 4.117 1 97.44 320 ILE B O 1
ATOM 5657 N N . ARG B 1 321 ? 5.105 -25.609 1.965 1 97.62 321 ARG B N 1
ATOM 5658 C CA . ARG B 1 321 ? 3.73 -25.109 1.958 1 97.62 321 ARG B CA 1
ATOM 5659 C C . ARG B 1 321 ? 2.736 -26.266 2.102 1 97.62 321 ARG B C 1
ATOM 5661 O O . ARG B 1 321 ? 2.615 -27.094 1.206 1 97.62 321 ARG B O 1
ATOM 5668 N N . ASP B 1 322 ? 2.066 -26.297 3.252 1 97.44 322 ASP B N 1
ATOM 5669 C CA . ASP B 1 322 ? 0.888 -27.141 3.387 1 97.44 322 ASP B CA 1
ATOM 5670 C C . ASP B 1 322 ? -0.243 -26.672 2.479 1 97.44 322 ASP B C 1
ATOM 5672 O O . ASP B 1 322 ? -0.772 -25.562 2.662 1 97.44 322 ASP B O 1
ATOM 5676 N N . ALA B 1 323 ? -0.653 -27.484 1.506 1 97.62 323 ALA B N 1
ATOM 5677 C CA . ALA B 1 323 ? -1.625 -27.062 0.505 1 97.62 323 ALA B CA 1
ATOM 5678 C C . ALA B 1 323 ? -3.023 -27.562 0.841 1 97.62 323 ALA B C 1
ATOM 5680 O O . ALA B 1 323 ? -3.92 -27.547 -0.004 1 97.62 323 ALA B O 1
ATOM 5681 N N . SER B 1 324 ? -3.184 -28.016 2.104 1 96.56 324 SER B N 1
ATOM 5682 C CA . SER B 1 324 ? -4.453 -28.609 2.502 1 96.56 324 SER B CA 1
ATOM 5683 C C . SER B 1 324 ? -5.559 -27.562 2.58 1 96.56 324 SER B C 1
ATOM 5685 O O . SER B 1 324 ? -6.742 -27.891 2.545 1 96.56 324 SER B O 1
ATOM 5687 N N . ASN B 1 325 ? -5.168 -26.328 2.635 1 94.06 325 ASN B N 1
ATOM 5688 C CA . ASN B 1 325 ? -6.184 -25.297 2.809 1 94.06 325 ASN B CA 1
ATOM 5689 C C . ASN B 1 325 ? -6.648 -24.734 1.47 1 94.06 325 ASN B C 1
ATOM 5691 O O . ASN B 1 325 ? -7.555 -23.891 1.423 1 94.06 325 ASN B O 1
ATOM 5695 N N . PHE B 1 326 ? -6.062 -25.172 0.373 1 96.88 326 PHE B N 1
ATOM 5696 C CA . PHE B 1 326 ? -6.609 -24.828 -0.935 1 96.88 326 PHE B CA 1
ATOM 5697 C C . PHE B 1 326 ? -7.895 -25.609 -1.204 1 96.88 326 PHE B C 1
ATOM 5699 O O . PHE B 1 326 ? -7.973 -26.812 -0.948 1 96.88 326 PHE B O 1
ATOM 5706 N N . LYS B 1 327 ? -8.852 -24.938 -1.743 1 96.94 327 LYS B N 1
ATOM 5707 C CA . LYS B 1 327 ? -10.133 -25.547 -2.055 1 96.94 327 LYS B CA 1
ATOM 5708 C C . LYS B 1 327 ? -9.953 -26.766 -2.959 1 96.94 327 LYS B C 1
ATOM 5710 O O . LYS B 1 327 ? -9.211 -26.703 -3.941 1 96.94 327 LYS B O 1
ATOM 5715 N N . PHE B 1 328 ? -10.57 -27.922 -2.605 1 97.75 328 PHE B N 1
ATOM 5716 C CA . PHE B 1 328 ? -10.625 -29.188 -3.338 1 97.75 328 PHE B CA 1
ATOM 5717 C C . PHE B 1 328 ? -9.328 -29.969 -3.176 1 97.75 328 PHE B C 1
ATOM 5719 O O . PHE B 1 328 ? -9.164 -31.031 -3.775 1 97.75 328 PHE B O 1
ATOM 5726 N N . LEU B 1 329 ? -8.344 -29.438 -2.408 1 98.12 329 LEU B N 1
ATOM 5727 C CA . LEU B 1 329 ? -7.195 -30.219 -1.983 1 98.12 329 LEU B CA 1
ATOM 5728 C C . LEU B 1 329 ? -7.355 -30.688 -0.538 1 98.12 329 LEU B C 1
ATOM 5730 O O . LEU B 1 329 ? -8.289 -30.266 0.151 1 98.12 329 LEU B O 1
ATOM 5734 N N . ASP B 1 330 ? -6.598 -31.609 -0.125 1 97.69 330 ASP B N 1
ATOM 5735 C CA . ASP B 1 330 ? -6.738 -32.156 1.222 1 97.69 330 ASP B CA 1
ATOM 5736 C C . ASP B 1 330 ? -5.375 -32.344 1.877 1 97.69 330 ASP B C 1
ATOM 5738 O O . ASP B 1 330 ? -4.371 -31.797 1.424 1 97.69 330 ASP B O 1
ATOM 5742 N N . TYR B 1 331 ? -5.32 -33.094 2.916 1 97.81 331 TYR B N 1
ATOM 5743 C CA . TYR B 1 331 ? -4.141 -33.219 3.764 1 97.81 331 TYR B CA 1
ATOM 5744 C C . TYR B 1 331 ? -3.059 -34.031 3.07 1 97.81 331 TYR B C 1
ATOM 5746 O O . TYR B 1 331 ? -1.988 -34.281 3.637 1 97.81 331 TYR B O 1
ATOM 5754 N N . HIS B 1 332 ? -3.25 -34.406 1.82 1 98.06 332 HIS B N 1
ATOM 5755 C CA . HIS B 1 332 ? -2.26 -35.188 1.073 1 98.06 332 HIS B CA 1
ATOM 5756 C C . HIS B 1 332 ? -1.355 -34.25 0.257 1 98.06 332 HIS B C 1
ATOM 5758 O O . HIS B 1 332 ? -0.348 -34.719 -0.297 1 98.06 332 HIS B O 1
ATOM 5764 N N . PHE B 1 333 ? -1.655 -33 0.193 1 98.56 333 PHE B N 1
ATOM 5765 C CA . PHE B 1 333 ? -0.995 -32.156 -0.803 1 98.56 333 PHE B CA 1
ATOM 5766 C C . PHE B 1 333 ? -0.064 -31.156 -0.134 1 98.56 333 PHE B C 1
ATOM 5768 O O . PHE B 1 333 ? -0.436 -30.516 0.854 1 98.56 333 PHE B O 1
ATOM 5775 N N . VAL B 1 334 ? 1.154 -31.031 -0.645 1 98.38 334 VAL B N 1
ATOM 5776 C CA . VAL B 1 334 ? 2.082 -29.953 -0.337 1 98.38 334 VAL B CA 1
ATOM 5777 C C . VAL B 1 334 ? 2.566 -29.297 -1.632 1 98.38 334 VAL B C 1
ATOM 5779 O O . VAL B 1 334 ? 2.467 -29.891 -2.707 1 98.38 334 VAL B O 1
ATOM 5782 N N . ARG B 1 335 ? 2.914 -28.109 -1.569 1 98.62 335 ARG B N 1
ATOM 5783 C CA . ARG B 1 335 ? 3.547 -27.391 -2.674 1 98.62 335 ARG B CA 1
ATOM 5784 C C . ARG B 1 335 ? 4.977 -27 -2.322 1 98.62 335 ARG B C 1
ATOM 5786 O O . ARG B 1 335 ? 5.246 -26.531 -1.214 1 98.62 335 ARG B O 1
ATOM 5793 N N . LEU B 1 336 ? 5.863 -27.172 -3.217 1 98.62 336 LEU B N 1
ATOM 5794 C CA . LEU B 1 336 ? 7.277 -26.859 -3.041 1 98.62 336 LEU B CA 1
ATOM 5795 C C . LEU B 1 336 ? 7.734 -25.812 -4.055 1 98.62 336 LEU B C 1
ATOM 5797 O O . LEU B 1 336 ? 7.574 -26.016 -5.266 1 98.62 336 LEU B O 1
ATOM 5801 N N . ALA B 1 337 ? 8.289 -24.766 -3.531 1 98.44 337 ALA B N 1
ATOM 5802 C CA . ALA B 1 337 ? 8.969 -23.828 -4.434 1 98.44 337 ALA B CA 1
ATOM 5803 C C . ALA B 1 337 ? 10.164 -24.5 -5.105 1 98.44 337 ALA B C 1
ATOM 5805 O O . ALA B 1 337 ? 10.711 -25.484 -4.594 1 98.44 337 ALA B O 1
ATOM 5806 N N . ILE B 1 338 ? 10.477 -24.047 -6.262 1 98.75 338 ILE B N 1
ATOM 5807 C CA . ILE B 1 338 ? 11.695 -24.469 -6.938 1 98.75 338 ILE B CA 1
ATOM 5808 C C . ILE B 1 338 ? 12.789 -23.422 -6.727 1 98.75 338 ILE B C 1
ATOM 5810 O O . ILE B 1 338 ? 12.57 -22.219 -6.938 1 98.75 338 ILE B O 1
ATOM 5814 N N . LYS B 1 339 ? 13.922 -23.875 -6.18 1 98.44 339 LYS B N 1
ATOM 5815 C CA . LYS B 1 339 ? 15.031 -22.984 -5.875 1 98.44 339 LYS B CA 1
ATOM 5816 C C . LYS B 1 339 ? 16.281 -23.375 -6.66 1 98.44 339 LYS B C 1
ATOM 5818 O O . LYS B 1 339 ? 16.188 -23.984 -7.723 1 98.44 339 LYS B O 1
ATOM 5823 N N . ASP B 1 340 ? 17.438 -22.828 -6.332 1 98 340 ASP B N 1
ATOM 5824 C CA . ASP B 1 340 ? 18.672 -23.188 -7.008 1 98 340 ASP B CA 1
ATOM 5825 C C . ASP B 1 340 ? 19.031 -24.656 -6.746 1 98 340 ASP B C 1
ATOM 5827 O O . ASP B 1 340 ? 18.516 -25.266 -5.82 1 98 340 ASP B O 1
ATOM 5831 N N . ARG B 1 341 ? 20.031 -25.172 -7.516 1 98.44 341 ARG B N 1
ATOM 5832 C CA . ARG B 1 341 ? 20.375 -26.594 -7.492 1 98.44 341 ARG B CA 1
ATOM 5833 C C . ARG B 1 341 ? 20.812 -27.031 -6.098 1 98.44 341 ARG B C 1
ATOM 5835 O O . ARG B 1 341 ? 20.391 -28.078 -5.605 1 98.44 341 ARG B O 1
ATOM 5842 N N . LYS B 1 342 ? 21.625 -26.219 -5.441 1 98.19 342 LYS B N 1
ATOM 5843 C CA . LYS B 1 342 ? 22.125 -26.547 -4.109 1 98.19 342 LYS B CA 1
ATOM 5844 C C . LYS B 1 342 ? 20.984 -26.656 -3.102 1 98.19 342 LYS B C 1
ATOM 5846 O O . LYS B 1 342 ? 20.922 -27.625 -2.344 1 98.19 342 LYS B O 1
ATOM 5851 N N . SER B 1 343 ? 20.141 -25.656 -3.096 1 98.25 343 SER B N 1
ATOM 5852 C CA . SER B 1 343 ? 18.984 -25.656 -2.195 1 98.25 343 SER B CA 1
ATOM 5853 C C . SER B 1 343 ? 18.047 -26.812 -2.506 1 98.25 343 SER B C 1
ATOM 5855 O O . SER B 1 343 ? 17.516 -27.453 -1.592 1 98.25 343 SER B O 1
ATOM 5857 N N . ASN B 1 344 ? 17.812 -27.094 -3.785 1 98.62 344 ASN B N 1
ATOM 5858 C CA . ASN B 1 344 ? 16.938 -28.188 -4.199 1 98.62 344 ASN B CA 1
ATOM 5859 C C . ASN B 1 344 ? 17.469 -29.531 -3.725 1 98.62 344 ASN B C 1
ATOM 5861 O O . ASN B 1 344 ? 16.703 -30.375 -3.225 1 98.62 344 ASN B O 1
ATOM 5865 N N . LEU B 1 345 ? 18.734 -29.719 -3.842 1 98.31 345 LEU B N 1
ATOM 5866 C CA . LEU B 1 345 ? 19.359 -30.969 -3.408 1 98.31 345 LEU B CA 1
ATOM 5867 C C . LEU B 1 345 ? 19.219 -31.141 -1.9 1 98.31 345 LEU B C 1
ATOM 5869 O O . LEU B 1 345 ? 18.922 -32.25 -1.424 1 98.31 345 LEU B O 1
ATOM 5873 N N . LYS B 1 346 ? 19.422 -30.047 -1.168 1 97.81 346 LYS B N 1
ATOM 5874 C CA . LYS B 1 346 ? 19.266 -30.078 0.283 1 97.81 346 LYS B CA 1
ATOM 5875 C C . LYS B 1 346 ? 17.828 -30.438 0.672 1 97.81 346 LYS B C 1
ATOM 5877 O O . LYS B 1 346 ? 17.609 -31.25 1.571 1 97.81 346 LYS B O 1
ATOM 5882 N N . MET B 1 347 ? 16.922 -29.812 0.019 1 98 347 MET B N 1
ATOM 5883 C CA . MET B 1 347 ? 15.516 -30.094 0.28 1 98 347 MET B CA 1
ATOM 5884 C C . MET B 1 347 ? 15.18 -31.547 -0.027 1 98 347 MET B C 1
ATOM 5886 O O . MET B 1 347 ? 14.508 -32.219 0.767 1 98 347 MET B O 1
ATOM 5890 N N . LEU B 1 348 ? 15.68 -32.094 -1.135 1 97.94 348 LEU B N 1
ATOM 5891 C CA . LEU B 1 348 ? 15.414 -33.469 -1.546 1 97.94 348 LEU B CA 1
ATOM 5892 C C . LEU B 1 348 ? 16.016 -34.469 -0.557 1 97.94 348 LEU B C 1
ATOM 5894 O O . LEU B 1 348 ? 15.398 -35.469 -0.228 1 97.94 348 LEU B O 1
ATOM 5898 N N . GLU B 1 349 ? 17.188 -34.125 -0.136 1 96.94 349 GLU B N 1
ATOM 5899 C CA . GLU B 1 349 ? 17.844 -34.969 0.856 1 96.94 349 GLU B CA 1
ATOM 5900 C C . GLU B 1 349 ? 17.031 -35.031 2.15 1 96.94 349 GLU B C 1
ATOM 5902 O O . GLU B 1 349 ? 16.828 -36.125 2.709 1 96.94 349 GLU B O 1
ATOM 5907 N N . THR B 1 350 ? 16.625 -33.906 2.609 1 96.81 350 THR B N 1
ATOM 5908 C CA . THR B 1 350 ? 15.82 -33.844 3.828 1 96.81 350 THR B CA 1
ATOM 5909 C C . THR B 1 350 ? 14.484 -34.562 3.633 1 96.81 350 THR B C 1
ATOM 5911 O O . THR B 1 350 ? 14.031 -35.281 4.52 1 96.81 350 THR B O 1
ATOM 5914 N N . LEU B 1 351 ? 13.883 -34.406 2.482 1 96.88 351 LEU B N 1
ATOM 5915 C CA . LEU B 1 351 ? 12.617 -35.031 2.143 1 96.88 351 LEU B CA 1
ATOM 5916 C C . LEU B 1 351 ? 12.75 -36.562 2.199 1 96.88 351 LEU B C 1
ATOM 5918 O O . LEU B 1 351 ? 11.828 -37.25 2.645 1 96.88 351 LEU B O 1
ATOM 5922 N N . SER B 1 352 ? 13.797 -37.062 1.824 1 95.5 352 SER B N 1
ATOM 5923 C CA . SER B 1 352 ? 14.031 -38.5 1.763 1 95.5 352 SER B CA 1
ATOM 5924 C C . SER B 1 352 ? 14.047 -39.125 3.156 1 95.5 352 SER B C 1
ATOM 5926 O O . SER B 1 352 ? 13.859 -40.344 3.307 1 95.5 352 SER B O 1
ATOM 5928 N N . GLU B 1 353 ? 14.297 -38.281 4.129 1 93.81 353 GLU B N 1
ATOM 5929 C CA . GLU B 1 353 ? 14.273 -38.75 5.504 1 93.81 353 GLU B CA 1
ATOM 5930 C C . GLU B 1 353 ? 12.852 -39.125 5.941 1 93.81 353 GLU B C 1
ATOM 5932 O O . GLU B 1 353 ? 12.664 -39.938 6.852 1 93.81 353 GLU B O 1
ATOM 5937 N N . PHE B 1 354 ? 11.938 -38.531 5.305 1 93.38 354 PHE B N 1
ATOM 5938 C CA . PHE B 1 354 ? 10.578 -38.656 5.816 1 93.38 354 PHE B CA 1
ATOM 5939 C C . PHE B 1 354 ? 9.68 -39.375 4.82 1 93.38 354 PHE B C 1
ATOM 5941 O O . PHE B 1 354 ? 8.633 -39.906 5.191 1 93.38 354 PHE B O 1
ATOM 5948 N N . VAL B 1 355 ? 10.141 -39.281 3.541 1 87.5 355 VAL B N 1
ATOM 5949 C CA . VAL B 1 355 ? 9.414 -39.938 2.463 1 87.5 355 VAL B CA 1
ATOM 5950 C C . VAL B 1 355 ? 10.352 -40.875 1.701 1 87.5 355 VAL B C 1
ATOM 5952 O O . VAL B 1 355 ? 11.383 -40.438 1.185 1 87.5 355 VAL B O 1
ATOM 5955 N N . GLU B 1 356 ? 10.281 -42.125 2.018 1 76.12 356 GLU B N 1
ATOM 5956 C CA . GLU B 1 356 ? 11.227 -43.125 1.512 1 76.12 356 GLU B CA 1
ATOM 5957 C C . GLU B 1 356 ? 11.375 -43 -0.003 1 76.12 356 GLU B C 1
ATOM 5959 O O . GLU B 1 356 ? 10.422 -42.688 -0.707 1 76.12 356 GLU B O 1
ATOM 5964 N N . TYR B 1 357 ? 12.719 -43.094 -0.354 1 69.94 357 TYR B N 1
ATOM 5965 C CA . TYR B 1 357 ? 13.023 -43.188 -1.775 1 69.94 357 TYR B CA 1
ATOM 5966 C C . TYR B 1 357 ? 12.453 -44.5 -2.354 1 69.94 357 TYR B C 1
ATOM 5968 O O . TYR B 1 357 ? 12.211 -45.438 -1.621 1 69.94 357 TYR B O 1
ATOM 5976 N N . ARG B 1 358 ? 12.078 -44.438 -3.738 1 60.41 358 ARG B N 1
ATOM 5977 C CA . ARG B 1 358 ? 11.789 -45.688 -4.383 1 60.41 358 ARG B CA 1
ATOM 5978 C C . ARG B 1 358 ? 12.914 -46.719 -4.129 1 60.41 358 ARG B C 1
ATOM 5980 O O . ARG B 1 358 ? 14.094 -46.375 -4.254 1 60.41 358 ARG B O 1
ATOM 5987 N N . GLY B 1 359 ? 12.844 -47.625 -3.117 1 44.31 359 GLY B N 1
ATOM 5988 C CA . GLY B 1 359 ? 13.719 -48.781 -3.08 1 44.31 359 GLY B CA 1
ATOM 5989 C C . GLY B 1 359 ? 13.891 -49.438 -4.434 1 44.31 359 GLY B C 1
ATOM 5990 O O . GLY B 1 359 ? 13.031 -49.312 -5.312 1 44.31 359 GLY B O 1
#